Protein AF-A0A267DL63-F1 (afdb_monomer_lite)

Radius of gyration: 73.85 Å; chains: 1; bounding box: 182×76×244 Å

Sequence (715 aa):
KMRTDLDLSKKRLLDAEKYASRLQAELDEKMEKMKTLEMEVYRVQTQEIERLQKLAEDIQTRLTQTQKRLDEREHRIKRLEQENNDLLDEIHTLRKKNYELEAQCDTVRSQQFAHGGGFSSGSGVGGSHHHSYSQIQRLQDDLAELRSRFKTVSEERDRLQRELRNQEQEASRHSASLMGSSQEAARLQQELTRKDSQLDKLQLELQRLQQSSSQSSQAHELRRKLGEAEVKLQEKEKHLVDWNQHWDQHQIECKAKDQQLQQQLERLMGQQSLGAQQEMRNLQDQLKVQSDQRVRLETDMLSLRNQLQAEISKRDKALHDLSAEINKRDRTIEELTRGDMGGRKPDHLMTHGNDFMSKDRSLADLQAELRDKDARLKDVTRELNQCQREIQRLSDDLRDRERQLYELQTEMERRSRGDNRGADRRLQERNRELEEEMSRSRRLLHEREHRIHLLETECFQSQVEEIERLRKELGALASGSGGGYRKEDANTLNEMHGLRSEILGLKRDIQQREDTIMRLQRECNERHSGGGGGGLGRSASTSDYERLREEHSRCGQTIAELRRELEKRERDLRSLEQQLDRQMLELLESKEEALMSSVCEKDANIALLEITVQSRGANPQVQNQIRRFSDEKMKLQAQLQQLANSKMKLKEQQQKRLSQGGGGGGGGMLVNSGGGVYGMVGQQQQQQQQQQSQQQPQQQLGKPTYMGPGLGSLR

Organism: NCBI:txid282301

InterPro domains:
  IPR019323 ELKS/Rab6-interacting/CAST family member 1 [PF10174] (544-650)

Structure (mmCIF, N/CA/C/O backbone):
data_AF-A0A267DL63-F1
#
_entry.id   AF-A0A267DL63-F1
#
loop_
_atom_site.group_PDB
_atom_site.id
_atom_site.type_symbol
_atom_site.label_atom_id
_atom_site.label_alt_id
_atom_site.label_comp_id
_atom_site.label_asym_id
_atom_site.label_entity_id
_atom_site.label_seq_id
_atom_site.pdbx_PDB_ins_code
_atom_site.Cartn_x
_atom_site.Cartn_y
_atom_site.Cartn_z
_atom_site.occupancy
_atom_site.B_iso_or_equiv
_atom_site.auth_seq_id
_atom_site.auth_comp_id
_atom_site.auth_asym_id
_atom_site.auth_atom_id
_atom_site.pdbx_PDB_model_num
ATOM 1 N N . LYS A 1 1 ? 64.966 9.814 -29.422 1.00 82.88 1 LYS A N 1
ATOM 2 C CA . LYS A 1 1 ? 63.914 10.852 -29.335 1.00 82.88 1 LYS A CA 1
ATOM 3 C C . LYS A 1 1 ? 62.576 10.349 -29.880 1.00 82.88 1 LYS A C 1
ATOM 5 O O . LYS A 1 1 ? 61.737 10.006 -29.073 1.00 82.88 1 LYS A O 1
ATOM 10 N N . MET A 1 2 ? 62.406 10.106 -31.187 1.00 89.88 2 MET A N 1
ATOM 11 C CA . MET A 1 2 ? 61.126 9.554 -31.689 1.00 89.88 2 MET A CA 1
ATOM 12 C C . MET A 1 2 ? 60.706 8.230 -31.024 1.00 89.88 2 MET A C 1
ATOM 14 O O . MET A 1 2 ? 59.551 8.065 -30.659 1.00 89.88 2 MET A O 1
ATOM 18 N N . ARG A 1 3 ? 61.650 7.307 -30.790 1.00 89.38 3 ARG A N 1
ATOM 19 C CA . ARG A 1 3 ? 61.369 6.037 -30.096 1.00 89.38 3 ARG A CA 1
ATOM 20 C C . ARG A 1 3 ? 60.924 6.235 -28.640 1.00 89.38 3 ARG A C 1
ATOM 22 O O . ARG A 1 3 ? 59.960 5.621 -28.213 1.00 89.38 3 ARG A O 1
ATOM 29 N N . THR A 1 4 ? 61.583 7.135 -27.911 1.00 92.62 4 THR A N 1
ATOM 30 C CA . THR A 1 4 ? 61.232 7.460 -26.519 1.00 92.62 4 THR A CA 1
ATOM 31 C C . THR A 1 4 ? 59.881 8.169 -26.424 1.00 92.62 4 THR A C 1
ATOM 33 O O . THR A 1 4 ? 59.107 7.879 -25.517 1.00 92.62 4 THR A O 1
ATOM 36 N N . ASP A 1 5 ? 59.566 9.043 -27.382 1.00 91.62 5 ASP A N 1
ATOM 37 C CA . ASP A 1 5 ? 58.279 9.746 -27.445 1.00 91.62 5 ASP A CA 1
ATOM 38 C C . ASP A 1 5 ? 57.136 8.776 -27.794 1.00 91.62 5 ASP A C 1
ATOM 40 O O . ASP A 1 5 ? 56.055 8.845 -27.206 1.00 91.62 5 ASP A O 1
ATOM 44 N N . LEU A 1 6 ? 57.396 7.812 -28.687 1.00 92.38 6 LEU A N 1
ATOM 45 C CA . LEU A 1 6 ? 56.468 6.730 -29.014 1.00 92.38 6 LEU A CA 1
ATOM 46 C C . LEU A 1 6 ? 56.189 5.834 -27.799 1.00 92.38 6 LEU A C 1
ATOM 48 O O . LEU A 1 6 ? 55.033 5.509 -27.535 1.00 92.38 6 LEU A O 1
ATOM 52 N N . ASP A 1 7 ? 57.218 5.456 -27.039 1.00 93.56 7 ASP A N 1
ATOM 53 C CA . ASP A 1 7 ? 57.057 4.617 -25.845 1.00 93.56 7 ASP A CA 1
ATOM 54 C C . ASP A 1 7 ? 56.289 5.352 -24.727 1.00 93.56 7 ASP A C 1
ATOM 56 O O . ASP A 1 7 ? 55.421 4.767 -24.076 1.00 93.56 7 ASP A O 1
ATOM 60 N N . LEU A 1 8 ? 56.523 6.659 -24.555 1.00 94.19 8 LEU A N 1
ATOM 61 C CA . LEU A 1 8 ? 55.736 7.520 -23.661 1.00 94.19 8 LEU A CA 1
ATOM 62 C C . LEU A 1 8 ? 54.269 7.625 -24.097 1.00 94.19 8 LEU A C 1
ATOM 64 O O . LEU A 1 8 ? 53.374 7.559 -23.253 1.00 94.19 8 LEU A O 1
ATOM 68 N N . SER A 1 9 ? 54.014 7.770 -25.400 1.00 93.50 9 SER A N 1
ATOM 69 C CA . SER A 1 9 ? 52.659 7.811 -25.955 1.00 93.50 9 SER A CA 1
ATOM 70 C C . SER A 1 9 ? 51.921 6.486 -25.730 1.00 93.50 9 SER A C 1
ATOM 72 O O . SER A 1 9 ? 50.808 6.493 -25.208 1.00 93.50 9 SER A O 1
ATOM 74 N N . LYS A 1 10 ? 52.577 5.345 -25.987 1.00 94.50 10 LYS A N 1
ATOM 75 C CA . LYS A 1 10 ? 52.032 4.005 -25.704 1.00 94.50 10 LYS A CA 1
ATOM 76 C C . LYS A 1 10 ? 51.689 3.815 -24.231 1.00 94.50 10 LYS A C 1
ATOM 78 O O . LYS A 1 10 ? 50.629 3.285 -23.919 1.00 94.50 10 LYS A O 1
ATOM 83 N N . LYS A 1 11 ? 52.561 4.265 -23.321 1.00 96.12 11 LYS A N 1
ATOM 84 C CA . LYS A 1 11 ? 52.308 4.173 -21.877 1.00 96.12 11 LYS A CA 1
ATOM 85 C C . LYS A 1 11 ? 51.085 4.994 -21.462 1.00 96.12 11 LYS A C 1
ATOM 87 O O . LYS A 1 11 ? 50.233 4.483 -20.747 1.00 96.12 11 LYS A O 1
ATOM 92 N N . ARG A 1 12 ? 50.963 6.232 -21.957 1.00 94.81 12 ARG A N 1
ATOM 93 C CA . ARG A 1 12 ? 49.789 7.086 -21.699 1.00 94.81 12 ARG A CA 1
ATOM 94 C C . ARG A 1 12 ? 48.499 6.471 -22.235 1.00 94.81 12 ARG A C 1
ATOM 96 O O . ARG A 1 12 ? 47.474 6.565 -21.573 1.00 94.81 12 ARG A O 1
ATOM 103 N N . LEU A 1 13 ? 48.562 5.841 -23.406 1.00 94.31 13 LEU A N 1
ATOM 104 C CA . LEU A 1 13 ? 47.412 5.189 -24.025 1.00 94.31 13 LEU A CA 1
ATOM 105 C C . LEU A 1 13 ? 46.967 3.962 -23.211 1.00 94.31 13 LEU A C 1
ATOM 107 O O . LEU A 1 13 ? 45.794 3.853 -22.883 1.00 94.31 13 LEU A O 1
ATOM 111 N N . LEU A 1 14 ? 47.912 3.132 -22.759 1.00 95.81 14 LEU A N 1
ATOM 112 C CA . LEU A 1 14 ? 47.652 2.016 -21.837 1.00 95.81 14 LEU A CA 1
ATOM 113 C C . LEU A 1 14 ? 47.045 2.465 -20.500 1.00 95.81 14 LEU A C 1
ATOM 115 O O . LEU A 1 14 ? 46.151 1.809 -19.967 1.00 95.81 14 LEU A O 1
ATOM 119 N N . ASP A 1 15 ? 47.535 3.565 -19.928 1.00 95.06 15 ASP A N 1
ATOM 120 C CA . ASP A 1 15 ? 46.992 4.100 -18.677 1.00 95.06 15 ASP A CA 1
ATOM 121 C C . ASP A 1 15 ? 45.572 4.665 -18.881 1.00 95.06 15 ASP A C 1
ATOM 123 O O . ASP A 1 15 ? 44.704 4.462 -18.028 1.00 95.06 15 ASP A O 1
ATOM 127 N N . ALA A 1 16 ? 45.301 5.287 -20.034 1.00 93.06 16 ALA A N 1
ATOM 128 C CA . ALA A 1 16 ? 43.964 5.741 -20.415 1.00 93.06 16 ALA A CA 1
ATOM 129 C C . ALA A 1 16 ? 42.990 4.569 -20.647 1.00 93.06 16 ALA A C 1
ATOM 131 O O . ALA A 1 16 ? 41.863 4.618 -20.162 1.00 93.06 16 ALA A O 1
ATOM 132 N N . GLU A 1 17 ? 43.423 3.489 -21.305 1.00 94.69 17 GLU A N 1
ATOM 133 C CA . GLU A 1 17 ? 42.623 2.268 -21.497 1.00 94.69 17 GLU A CA 1
ATOM 134 C C . GLU A 1 17 ? 42.263 1.602 -20.163 1.00 94.69 17 GLU A C 1
ATOM 136 O O . GLU A 1 17 ? 41.118 1.194 -19.948 1.00 94.69 17 GLU A O 1
ATOM 141 N N . LYS A 1 18 ? 43.214 1.538 -19.222 1.00 95.62 18 LYS A N 1
ATOM 142 C CA . LYS A 1 18 ? 42.958 1.034 -17.864 1.00 95.62 18 LYS A CA 1
ATOM 143 C C . LYS A 1 18 ? 41.962 1.906 -17.111 1.00 95.62 18 LYS A C 1
ATOM 145 O O . LYS A 1 18 ? 41.106 1.376 -16.407 1.00 95.62 18 LYS A O 1
ATOM 150 N N . TYR A 1 19 ? 42.078 3.226 -17.234 1.00 95.81 19 TYR A N 1
ATOM 151 C CA . TYR A 1 19 ? 41.144 4.158 -16.610 1.00 95.81 19 TYR A CA 1
ATOM 152 C C . TYR A 1 19 ? 39.733 4.024 -17.200 1.00 95.81 19 TYR A C 1
ATOM 154 O O . TYR A 1 19 ? 38.773 3.904 -16.444 1.00 95.81 19 TYR A O 1
ATOM 162 N N . ALA A 1 20 ? 39.614 3.932 -18.528 1.00 91.56 20 ALA A N 1
ATOM 163 C CA . ALA A 1 20 ? 38.342 3.699 -19.209 1.00 91.56 20 ALA A CA 1
ATOM 164 C C . ALA A 1 20 ? 37.702 2.364 -18.792 1.00 91.56 20 ALA A C 1
ATOM 166 O O . ALA A 1 20 ? 36.513 2.317 -18.499 1.00 91.56 20 ALA A O 1
ATOM 167 N N . SER A 1 21 ? 38.502 1.300 -18.673 1.00 94.88 21 SER A N 1
ATOM 168 C CA . SER A 1 21 ? 38.023 -0.015 -18.222 1.00 94.88 21 SER A CA 1
ATOM 169 C C . SER A 1 21 ? 37.497 0.016 -16.781 1.00 94.88 21 SER A C 1
ATOM 171 O O . SER A 1 21 ? 36.505 -0.638 -16.472 1.00 94.88 21 SER A O 1
ATOM 173 N N . ARG A 1 22 ? 38.133 0.793 -15.890 1.00 95.50 22 ARG A N 1
ATOM 174 C CA . ARG A 1 22 ? 37.653 0.982 -14.508 1.00 95.50 22 ARG A CA 1
ATOM 175 C C . ARG A 1 22 ? 36.344 1.760 -14.460 1.00 95.50 22 ARG A C 1
ATOM 177 O O . ARG A 1 22 ? 35.426 1.326 -13.780 1.00 95.50 22 ARG A O 1
ATOM 184 N N . LEU A 1 23 ? 36.251 2.861 -15.206 1.00 94.06 23 LEU A N 1
ATOM 185 C CA . LEU A 1 23 ? 35.014 3.638 -15.323 1.00 94.06 23 LEU A CA 1
ATOM 186 C C . LEU A 1 23 ? 33.864 2.792 -15.872 1.00 94.06 23 LEU A C 1
ATOM 188 O O . LEU A 1 23 ? 32.751 2.889 -15.367 1.00 94.06 23 LEU A O 1
ATOM 192 N N . GLN A 1 24 ? 34.136 1.938 -16.862 1.00 92.69 24 GLN A N 1
ATOM 193 C CA . GLN A 1 24 ? 33.135 1.022 -17.401 1.00 92.69 24 GLN A CA 1
ATOM 194 C C . GLN A 1 24 ? 32.650 0.030 -16.334 1.00 92.69 24 GLN A C 1
ATOM 196 O O . GLN A 1 24 ? 31.448 -0.125 -16.157 1.00 92.69 24 GLN A O 1
ATOM 201 N N . ALA A 1 25 ? 33.563 -0.573 -15.566 1.00 94.19 25 ALA A N 1
ATOM 202 C CA . ALA A 1 25 ? 33.197 -1.486 -14.483 1.00 94.19 25 ALA A CA 1
ATOM 203 C C . ALA A 1 25 ? 32.390 -0.792 -13.367 1.00 94.19 25 ALA A C 1
ATOM 205 O O . ALA A 1 25 ? 31.419 -1.355 -12.866 1.00 94.19 25 ALA A O 1
ATOM 206 N N . GLU A 1 26 ? 32.760 0.438 -12.994 1.00 95.50 26 GLU A N 1
ATOM 207 C CA . GLU A 1 26 ? 32.002 1.239 -12.024 1.00 95.50 26 GLU A CA 1
ATOM 208 C C . GLU A 1 26 ? 30.603 1.589 -12.547 1.00 95.50 26 GLU A C 1
ATOM 210 O O . GLU A 1 26 ? 29.630 1.530 -11.793 1.00 95.50 26 GLU A O 1
ATOM 215 N N . LEU A 1 27 ? 30.481 1.925 -13.835 1.00 93.19 27 LEU A N 1
ATOM 216 C CA . LEU A 1 27 ? 29.195 2.189 -14.473 1.00 93.19 27 LEU A CA 1
ATOM 217 C C . LEU A 1 27 ? 28.310 0.939 -14.464 1.00 93.19 27 LEU A C 1
ATOM 219 O O . LEU A 1 27 ? 27.147 1.030 -14.073 1.00 93.19 27 LEU A O 1
ATOM 223 N N . ASP A 1 28 ? 28.860 -0.221 -14.820 1.00 93.88 28 ASP A N 1
ATOM 224 C CA . ASP A 1 28 ? 28.138 -1.494 -14.818 1.00 93.88 28 ASP A CA 1
ATOM 225 C C . ASP A 1 28 ? 27.659 -1.862 -13.400 1.00 93.88 28 ASP A C 1
ATOM 227 O O . ASP A 1 28 ? 26.494 -2.219 -13.208 1.00 93.88 28 ASP A O 1
ATOM 231 N N . GLU A 1 29 ? 28.501 -1.674 -12.375 1.00 95.50 29 GLU A N 1
ATOM 232 C CA . GLU A 1 29 ? 28.120 -1.889 -10.972 1.00 95.50 29 GLU A CA 1
ATOM 233 C C . GLU A 1 29 ? 26.994 -0.938 -10.529 1.00 95.50 29 GLU A C 1
ATOM 235 O O . GLU A 1 29 ? 26.064 -1.336 -9.819 1.00 95.50 29 GLU A O 1
ATOM 240 N N . LYS A 1 30 ? 27.051 0.334 -10.942 1.00 93.44 30 LYS A N 1
ATOM 241 C CA . LYS A 1 30 ? 26.005 1.321 -10.636 1.00 93.44 30 LYS A CA 1
ATOM 242 C C . LYS A 1 30 ? 24.698 1.006 -11.355 1.00 93.44 30 LYS A C 1
ATOM 244 O O . LYS A 1 30 ? 23.645 1.137 -10.733 1.00 93.44 30 LYS A O 1
ATOM 249 N N . MET A 1 31 ? 24.753 0.561 -12.610 1.00 93.69 31 MET A N 1
ATOM 250 C CA . MET A 1 31 ? 23.571 0.119 -13.352 1.00 93.69 31 MET A CA 1
ATOM 251 C C . MET A 1 31 ? 22.905 -1.082 -12.679 1.00 93.69 31 MET A C 1
ATOM 253 O O . MET A 1 31 ? 21.684 -1.102 -12.545 1.00 93.69 31 MET A O 1
ATOM 257 N N . GLU A 1 32 ? 23.683 -2.046 -12.191 1.00 94.69 32 GLU A N 1
ATOM 258 C CA . GLU A 1 32 ? 23.123 -3.229 -11.535 1.00 94.69 32 GLU A CA 1
ATOM 259 C C . GLU A 1 32 ? 22.513 -2.904 -10.162 1.00 94.69 32 GLU A C 1
ATOM 261 O O . GLU A 1 32 ? 21.421 -3.371 -9.820 1.00 94.69 32 GLU A O 1
ATOM 266 N N . LYS A 1 33 ? 23.153 -2.009 -9.396 1.00 94.69 33 LYS A N 1
ATOM 267 C CA . LYS A 1 33 ? 22.575 -1.468 -8.154 1.00 94.69 33 LYS A CA 1
ATOM 268 C C . LYS A 1 33 ? 21.272 -0.717 -8.410 1.00 94.69 33 LYS A C 1
ATOM 270 O O . LYS A 1 33 ? 20.324 -0.886 -7.649 1.00 94.69 33 LYS A O 1
ATOM 275 N N . MET A 1 34 ? 21.218 0.088 -9.468 1.00 92.81 34 MET A N 1
ATOM 276 C CA . MET A 1 34 ? 20.015 0.824 -9.853 1.00 92.81 34 MET A CA 1
ATOM 277 C C . MET A 1 34 ? 18.872 -0.129 -10.209 1.00 92.81 34 MET A C 1
ATOM 279 O O . MET A 1 34 ? 17.806 -0.005 -9.618 1.00 92.81 34 MET A O 1
ATOM 283 N N . LYS A 1 35 ? 19.113 -1.151 -11.041 1.00 93.94 35 LYS A N 1
ATOM 284 C CA . LYS A 1 35 ? 18.109 -2.189 -11.346 1.00 93.94 35 LYS A CA 1
ATOM 285 C C . LYS A 1 35 ? 17.608 -2.909 -10.095 1.00 93.94 35 LYS A C 1
ATOM 287 O O . LYS A 1 35 ? 16.413 -3.147 -9.950 1.00 93.94 35 LYS A O 1
ATOM 292 N N . THR A 1 36 ? 18.511 -3.240 -9.173 1.00 91.94 36 THR A N 1
ATOM 293 C CA . THR A 1 36 ? 18.142 -3.910 -7.916 1.00 91.94 36 THR A CA 1
ATOM 294 C C . THR A 1 36 ? 17.237 -3.020 -7.060 1.00 91.94 36 THR A C 1
ATOM 296 O O . THR A 1 36 ? 16.233 -3.487 -6.525 1.00 91.94 36 THR A O 1
ATOM 299 N N . LEU A 1 37 ? 17.568 -1.730 -6.951 1.00 91.38 37 LEU A N 1
ATOM 300 C CA . LEU A 1 37 ? 16.749 -0.758 -6.227 1.00 91.38 37 LEU A CA 1
ATOM 301 C C . LEU A 1 37 ? 15.396 -0.529 -6.908 1.00 91.38 37 LEU A C 1
ATOM 303 O O . LEU A 1 37 ? 14.387 -0.467 -6.214 1.00 91.38 37 LEU A O 1
ATOM 307 N N . GLU A 1 38 ? 15.352 -0.454 -8.239 1.00 90.19 38 GLU A N 1
ATOM 308 C CA . GLU A 1 38 ? 14.101 -0.366 -8.999 1.00 90.19 38 GLU A CA 1
ATOM 309 C C . GLU A 1 38 ? 13.197 -1.567 -8.704 1.00 90.19 38 GLU A C 1
ATOM 311 O O . GLU A 1 38 ? 12.035 -1.382 -8.346 1.00 90.19 38 GLU A O 1
ATOM 316 N N . MET A 1 39 ? 13.731 -2.793 -8.765 1.00 91.75 39 MET A N 1
ATOM 317 C CA . MET A 1 39 ? 12.975 -4.006 -8.438 1.00 91.75 39 MET A CA 1
ATOM 318 C C . MET A 1 39 ? 12.433 -3.995 -7.004 1.00 91.75 39 MET A C 1
ATOM 320 O O . MET A 1 39 ? 11.282 -4.374 -6.783 1.00 91.75 39 MET A O 1
ATOM 324 N N . GLU A 1 40 ? 13.227 -3.545 -6.031 1.00 92.75 40 GLU A N 1
ATOM 325 C CA . GLU A 1 40 ? 12.790 -3.470 -4.634 1.00 92.75 40 GLU A CA 1
ATOM 326 C C . GLU A 1 40 ? 11.707 -2.402 -4.427 1.00 92.75 40 GLU A C 1
ATOM 328 O O . GLU A 1 40 ? 10.724 -2.651 -3.727 1.00 92.75 40 GLU A O 1
ATOM 333 N N . VAL A 1 41 ? 11.821 -1.247 -5.090 1.00 89.25 41 VAL A N 1
ATOM 334 C CA . VAL A 1 41 ? 10.779 -0.209 -5.074 1.00 89.25 41 VAL A CA 1
ATOM 335 C C . VAL A 1 41 ? 9.478 -0.747 -5.666 1.00 89.25 41 VAL A C 1
ATOM 337 O O . VAL A 1 41 ? 8.434 -0.605 -5.031 1.00 89.25 41 VAL A O 1
ATOM 340 N N . TYR A 1 42 ? 9.525 -1.426 -6.817 1.00 91.38 42 TYR A N 1
ATOM 341 C CA . TYR A 1 42 ? 8.338 -2.058 -7.403 1.00 91.38 42 TYR A CA 1
ATOM 342 C C . TYR A 1 42 ? 7.717 -3.098 -6.466 1.00 91.38 42 TYR A C 1
ATOM 344 O O . TYR A 1 42 ? 6.494 -3.143 -6.312 1.00 91.38 42 TYR A O 1
ATOM 352 N N . ARG A 1 43 ? 8.542 -3.911 -5.796 1.00 92.88 43 ARG A N 1
ATOM 353 C CA . ARG A 1 43 ? 8.078 -4.920 -4.837 1.00 92.88 43 ARG A CA 1
ATOM 354 C C . ARG A 1 43 ? 7.351 -4.279 -3.653 1.00 92.88 43 ARG A C 1
ATOM 356 O O . ARG A 1 43 ? 6.247 -4.702 -3.321 1.00 92.88 43 ARG A O 1
ATOM 363 N N . VAL A 1 44 ? 7.942 -3.253 -3.041 1.00 89.94 44 VAL A N 1
ATOM 364 C CA . VAL A 1 44 ? 7.350 -2.540 -1.896 1.00 89.94 44 VAL A CA 1
ATOM 365 C C . VAL A 1 44 ? 6.079 -1.796 -2.305 1.00 89.94 44 VAL A C 1
ATOM 367 O O . VAL A 1 44 ? 5.079 -1.866 -1.593 1.00 89.94 44 VAL A O 1
ATOM 370 N N . GLN A 1 45 ? 6.076 -1.136 -3.466 1.00 88.44 45 GLN A N 1
ATOM 371 C CA . GLN A 1 45 ? 4.884 -0.467 -3.994 1.00 88.44 45 GLN A CA 1
ATOM 372 C C . GLN A 1 45 ? 3.740 -1.452 -4.236 1.00 88.44 45 GLN A C 1
ATOM 374 O O . GLN A 1 45 ? 2.609 -1.170 -3.853 1.00 88.44 45 GLN A O 1
ATOM 379 N N . THR A 1 46 ? 4.029 -2.623 -4.809 1.00 91.94 46 THR A N 1
ATOM 380 C CA . THR A 1 46 ? 3.018 -3.666 -5.044 1.00 91.94 46 THR A CA 1
ATOM 381 C C . THR A 1 46 ? 2.407 -4.144 -3.726 1.00 91.94 46 THR A C 1
ATOM 383 O O . THR A 1 46 ? 1.187 -4.196 -3.599 1.00 91.94 46 THR A O 1
ATOM 386 N N . GLN A 1 47 ? 3.239 -4.399 -2.710 1.00 92.19 47 GLN A N 1
ATOM 387 C CA . GLN A 1 47 ? 2.770 -4.812 -1.383 1.00 92.19 47 GLN A CA 1
ATOM 388 C C . GLN A 1 47 ? 1.911 -3.742 -0.695 1.00 92.19 47 GLN A C 1
ATOM 390 O O . GLN A 1 47 ? 0.901 -4.072 -0.072 1.00 92.19 47 GLN A O 1
ATOM 395 N N . GLU A 1 48 ? 2.275 -2.462 -0.809 1.00 90.38 48 GLU A N 1
ATOM 396 C CA . GLU A 1 48 ? 1.472 -1.382 -0.225 1.00 90.38 48 GLU A CA 1
ATOM 397 C C . GLU A 1 48 ? 0.149 -1.185 -0.976 1.00 90.38 48 GLU A C 1
ATOM 399 O O . GLU A 1 48 ? -0.880 -0.962 -0.340 1.00 90.38 48 GLU A O 1
ATOM 404 N N . ILE A 1 49 ? 0.133 -1.340 -2.305 1.00 89.31 49 ILE A N 1
ATOM 405 C CA . ILE A 1 49 ? -1.105 -1.318 -3.097 1.00 89.31 49 ILE A CA 1
ATOM 406 C C . ILE A 1 49 ? -2.045 -2.445 -2.655 1.00 89.31 49 ILE A C 1
ATOM 408 O O . ILE A 1 49 ? -3.213 -2.174 -2.382 1.00 89.31 49 ILE A O 1
ATOM 412 N N . GLU A 1 50 ? -1.553 -3.678 -2.515 1.00 90.81 50 GLU A N 1
ATOM 413 C CA . GLU A 1 50 ? -2.355 -4.816 -2.037 1.00 90.81 50 GLU A CA 1
ATOM 414 C C . GLU A 1 50 ? -2.906 -4.573 -0.622 1.00 90.81 50 GLU A C 1
ATOM 416 O O . GLU A 1 50 ? -4.081 -4.831 -0.341 1.00 90.81 50 GLU A O 1
ATOM 421 N N . ARG A 1 51 ? -2.086 -4.012 0.277 1.00 96.06 51 ARG A N 1
ATOM 422 C CA . ARG A 1 51 ? -2.512 -3.660 1.639 1.00 96.06 51 ARG A CA 1
ATOM 423 C C . ARG A 1 51 ? -3.617 -2.601 1.632 1.00 96.06 51 ARG A C 1
ATOM 425 O O . ARG A 1 51 ? -4.588 -2.725 2.381 1.00 96.06 51 ARG A O 1
ATOM 432 N N . LEU A 1 52 ? -3.474 -1.563 0.806 1.00 86.50 52 LEU A N 1
ATOM 433 C CA . LEU A 1 52 ? -4.463 -0.492 0.666 1.00 86.50 52 LEU A CA 1
ATOM 434 C C . LEU A 1 52 ? -5.762 -0.993 0.023 1.00 86.50 52 LEU A C 1
ATOM 436 O O . LEU A 1 52 ? -6.836 -0.593 0.467 1.00 86.50 52 LEU A O 1
ATOM 440 N N . GLN A 1 53 ? -5.683 -1.895 -0.957 1.00 90.12 53 GLN A N 1
ATOM 441 C CA . GLN A 1 53 ? -6.853 -2.542 -1.560 1.00 90.12 53 GLN A CA 1
ATOM 442 C C . GLN A 1 53 ? -7.632 -3.352 -0.524 1.00 90.12 53 GLN A C 1
ATOM 444 O O . GLN A 1 53 ? -8.834 -3.144 -0.366 1.00 90.12 53 GLN A O 1
ATOM 449 N N . LYS A 1 54 ? -6.943 -4.184 0.265 1.00 92.12 54 LYS A N 1
ATOM 450 C CA . LYS A 1 54 ? -7.580 -4.962 1.334 1.00 92.12 54 LYS A CA 1
ATOM 451 C C . LYS A 1 54 ? -8.242 -4.068 2.387 1.00 92.12 54 LYS A C 1
ATOM 453 O O . LYS A 1 54 ? -9.370 -4.316 2.800 1.00 92.12 54 LYS A O 1
ATOM 458 N N . LEU A 1 55 ? -7.575 -2.981 2.784 1.00 93.56 55 LEU A N 1
ATOM 459 C CA . LEU A 1 55 ? -8.151 -2.004 3.711 1.00 93.56 55 LEU A CA 1
ATOM 460 C C . LEU A 1 55 ? -9.396 -1.316 3.123 1.00 93.56 55 LEU A C 1
ATOM 462 O O . LEU A 1 55 ? -10.366 -1.082 3.845 1.00 93.56 55 LEU A O 1
ATOM 466 N N . ALA A 1 56 ? -9.385 -0.993 1.828 1.00 82.75 56 ALA A N 1
ATOM 467 C CA . ALA A 1 56 ? -10.534 -0.405 1.148 1.00 82.75 56 ALA A CA 1
ATOM 468 C C . ALA A 1 56 ? -11.722 -1.380 1.088 1.00 82.75 56 ALA A C 1
ATOM 470 O O . ALA A 1 56 ? -12.852 -0.971 1.355 1.00 82.75 56 ALA A O 1
ATOM 471 N N . GLU A 1 57 ? -11.478 -2.664 0.816 1.00 94.06 57 GLU A N 1
ATOM 472 C CA . GLU A 1 57 ? -12.499 -3.722 0.840 1.00 94.06 57 GLU A CA 1
ATOM 473 C C . GLU A 1 57 ? -13.115 -3.902 2.237 1.00 94.06 57 GLU A C 1
ATOM 475 O O . GLU A 1 57 ? -14.342 -3.977 2.377 1.00 94.06 57 GLU A O 1
ATOM 480 N N . ASP A 1 58 ? -12.290 -3.888 3.288 1.00 92.81 58 ASP A N 1
ATOM 481 C CA . ASP A 1 58 ? -12.751 -3.963 4.678 1.00 92.81 58 ASP A CA 1
ATOM 482 C C . ASP A 1 58 ? -13.627 -2.752 5.045 1.00 92.81 58 ASP A C 1
ATOM 484 O O . ASP A 1 58 ? -14.700 -2.897 5.645 1.00 92.81 58 ASP A O 1
ATOM 488 N N . ILE A 1 59 ? -13.207 -1.541 4.656 1.00 89.56 59 ILE A N 1
ATOM 489 C CA . ILE A 1 59 ? -13.984 -0.311 4.865 1.00 89.56 59 ILE A CA 1
ATOM 490 C C . ILE A 1 59 ? -15.307 -0.372 4.095 1.00 89.56 59 ILE A C 1
ATOM 492 O O . ILE A 1 59 ? -16.353 -0.063 4.670 1.00 89.56 59 ILE A O 1
ATOM 496 N N . GLN A 1 60 ? -15.293 -0.817 2.838 1.00 88.88 60 GLN A N 1
ATOM 497 C CA . GLN A 1 60 ? -16.491 -0.947 2.008 1.00 88.88 60 GLN A CA 1
ATOM 498 C C . GLN A 1 60 ? -17.486 -1.954 2.603 1.00 88.88 60 GLN A C 1
ATOM 500 O O . GLN A 1 60 ? -18.697 -1.708 2.640 1.00 88.88 60 GLN A O 1
ATOM 505 N N . THR A 1 61 ? -16.981 -3.065 3.138 1.00 93.31 61 THR A N 1
ATOM 506 C CA . THR A 1 61 ? -17.796 -4.081 3.813 1.00 93.31 61 THR A CA 1
ATOM 507 C C . THR A 1 61 ? -18.443 -3.511 5.074 1.00 93.31 61 THR A C 1
ATOM 509 O O . THR A 1 61 ? -19.653 -3.661 5.276 1.00 93.31 61 THR A O 1
ATOM 512 N N . ARG A 1 62 ? -17.679 -2.784 5.903 1.00 93.06 62 ARG A N 1
ATOM 513 C CA . ARG A 1 62 ? -18.213 -2.106 7.097 1.00 93.06 62 ARG A CA 1
ATOM 514 C C . ARG A 1 62 ? -19.253 -1.050 6.739 1.00 93.06 62 ARG A C 1
ATOM 516 O O . ARG A 1 62 ? -20.297 -1.011 7.386 1.00 93.06 62 ARG A O 1
ATOM 523 N N . LEU A 1 63 ? -19.002 -0.245 5.706 1.00 87.62 63 LEU A N 1
ATOM 524 C CA . LEU A 1 63 ? -19.937 0.770 5.224 1.00 87.62 63 LEU A CA 1
ATOM 525 C C . LEU A 1 63 ? -21.271 0.135 4.816 1.00 87.62 63 LEU A C 1
ATOM 527 O O . LEU A 1 63 ? -22.330 0.561 5.277 1.00 87.62 63 LEU A O 1
ATOM 531 N N . THR A 1 64 ? -21.214 -0.944 4.036 1.00 90.56 64 THR A N 1
ATOM 532 C CA . THR A 1 64 ? -22.400 -1.687 3.584 1.00 90.56 64 THR A CA 1
ATOM 533 C C . THR A 1 64 ? -23.197 -2.246 4.768 1.00 90.56 64 THR A C 1
ATOM 535 O O . THR A 1 64 ? -24.422 -2.126 4.818 1.00 90.56 64 THR A O 1
ATOM 538 N N . GLN A 1 65 ? -22.515 -2.799 5.776 1.00 90.38 65 GLN A N 1
ATOM 539 C CA . GLN A 1 65 ? -23.167 -3.276 7.000 1.00 90.38 65 GLN A CA 1
ATOM 540 C C . GLN A 1 65 ? -23.815 -2.136 7.797 1.00 90.38 65 GLN A C 1
ATOM 542 O O . GLN A 1 65 ? -24.926 -2.295 8.308 1.00 90.38 65 GLN A O 1
ATOM 547 N N . THR A 1 66 ? -23.142 -0.988 7.923 1.00 88.69 66 THR A N 1
ATOM 548 C CA . THR A 1 66 ? -23.710 0.176 8.617 1.00 88.69 66 THR A CA 1
ATOM 549 C C . THR A 1 66 ? -24.906 0.759 7.878 1.00 88.69 66 THR A C 1
ATOM 551 O O . THR A 1 66 ? -25.882 1.107 8.538 1.00 88.69 66 THR A O 1
ATOM 554 N N . GLN A 1 67 ? -24.875 0.783 6.543 1.00 89.12 67 GLN A N 1
ATOM 555 C CA . GLN A 1 67 ? -25.993 1.242 5.724 1.00 89.12 67 GLN A CA 1
ATOM 556 C C . GLN A 1 67 ? -27.214 0.347 5.928 1.00 89.12 67 GLN A C 1
ATOM 558 O O . GLN A 1 67 ? -28.282 0.837 6.270 1.00 89.12 67 GLN A O 1
ATOM 563 N N . LYS A 1 68 ? -27.038 -0.978 5.872 1.00 92.69 68 LYS A N 1
ATOM 564 C CA . LYS A 1 68 ? -28.139 -1.920 6.115 1.00 92.69 68 LYS A CA 1
ATOM 565 C C . LYS A 1 68 ? -28.776 -1.734 7.501 1.00 92.69 68 LYS A C 1
ATOM 567 O O . LYS A 1 68 ? -29.996 -1.753 7.631 1.00 92.69 68 LYS A O 1
ATOM 572 N N . ARG A 1 69 ? -27.966 -1.507 8.544 1.00 89.56 69 ARG A N 1
ATOM 573 C CA . ARG A 1 69 ? -28.471 -1.219 9.902 1.00 89.56 69 ARG A CA 1
ATOM 574 C C . ARG A 1 69 ? -29.213 0.114 9.985 1.00 89.56 69 ARG A C 1
ATOM 576 O O . ARG A 1 69 ? -30.133 0.237 10.793 1.00 89.56 69 ARG A O 1
ATOM 583 N N . LEU A 1 70 ? -28.788 1.115 9.216 1.00 89.25 70 LEU A N 1
ATOM 584 C CA . LEU A 1 70 ? -29.481 2.396 9.117 1.00 89.25 70 LEU A CA 1
ATOM 585 C C . LEU A 1 70 ? -30.852 2.190 8.465 1.00 89.25 70 LEU A C 1
ATOM 587 O O . LEU A 1 70 ? -31.859 2.555 9.066 1.00 89.25 70 LEU A O 1
ATOM 591 N N . ASP A 1 71 ? -30.895 1.491 7.331 1.00 92.56 71 ASP A N 1
ATOM 592 C CA . ASP A 1 71 ? -32.131 1.197 6.606 1.00 92.56 71 ASP A CA 1
ATOM 593 C C . ASP A 1 71 ? -33.117 0.412 7.493 1.00 92.56 71 ASP A C 1
ATOM 595 O O . ASP A 1 71 ? -34.296 0.753 7.578 1.00 92.56 71 ASP A O 1
ATOM 599 N N . GLU A 1 72 ? -32.651 -0.601 8.233 1.00 93.12 72 GLU A N 1
ATOM 600 C CA . GLU A 1 72 ? -33.474 -1.356 9.193 1.00 93.12 72 GLU A CA 1
ATOM 601 C C . GLU A 1 72 ? -34.057 -0.461 10.303 1.00 93.12 72 GLU A C 1
ATOM 603 O O . GLU A 1 72 ? -35.221 -0.621 10.695 1.00 93.12 72 GLU A O 1
ATOM 608 N N . ARG A 1 73 ? -33.270 0.500 10.810 1.00 91.88 73 ARG A N 1
ATOM 609 C CA . ARG A 1 73 ? -33.726 1.478 11.811 1.00 91.88 73 ARG A CA 1
ATOM 610 C C . ARG A 1 73 ? -34.753 2.438 11.225 1.00 91.88 73 ARG A C 1
ATOM 612 O O . ARG A 1 73 ? -35.766 2.673 11.877 1.00 91.88 73 ARG A O 1
ATOM 619 N N . GLU A 1 74 ? -34.545 2.930 10.010 1.00 91.88 74 GLU A N 1
ATOM 620 C CA . GLU A 1 74 ? -35.503 3.794 9.315 1.00 91.88 74 GLU A CA 1
ATOM 621 C C . GLU A 1 74 ? -36.838 3.081 9.077 1.00 91.88 74 GLU A C 1
ATOM 623 O O . GLU A 1 74 ? -37.899 3.631 9.369 1.00 91.88 74 GLU A O 1
ATOM 628 N N . HIS A 1 75 ? -36.809 1.821 8.635 1.00 94.25 75 HIS A N 1
ATOM 629 C CA . HIS A 1 75 ? -38.024 1.019 8.468 1.00 94.25 75 HIS A CA 1
ATOM 630 C C . HIS A 1 75 ? -38.735 0.759 9.801 1.00 94.25 75 HIS A C 1
ATOM 632 O O . HIS A 1 75 ? -39.964 0.693 9.853 1.00 94.25 75 HIS A O 1
ATOM 638 N N . ARG A 1 76 ? -37.990 0.598 10.900 1.00 95.56 76 ARG A N 1
ATOM 639 C CA . ARG A 1 76 ? -38.580 0.460 12.237 1.00 95.56 76 ARG A CA 1
ATOM 640 C C . ARG A 1 76 ? -39.227 1.760 12.711 1.00 95.56 76 ARG A C 1
ATOM 642 O O . ARG A 1 76 ? -40.322 1.693 13.255 1.00 95.56 76 ARG A O 1
ATOM 649 N N . ILE A 1 77 ? -38.580 2.904 12.495 1.00 91.62 77 ILE A N 1
ATOM 650 C CA . ILE A 1 77 ? -39.134 4.218 12.848 1.00 91.62 77 ILE A CA 1
ATOM 651 C C . ILE A 1 77 ? -40.436 4.455 12.082 1.00 91.62 77 ILE A C 1
ATOM 653 O O . ILE A 1 77 ? -41.449 4.705 12.720 1.00 91.62 77 ILE A O 1
ATOM 657 N N . LYS A 1 78 ? -40.454 4.231 10.761 1.00 95.31 78 LYS A N 1
ATOM 658 C CA . LYS A 1 78 ? -41.675 4.362 9.945 1.00 95.31 78 LYS A CA 1
ATOM 659 C C . LYS A 1 78 ? -42.831 3.490 10.448 1.00 95.31 78 LYS A C 1
ATOM 661 O O . LYS A 1 78 ? -43.977 3.923 10.439 1.00 95.31 78 LYS A O 1
ATOM 666 N N . ARG A 1 79 ? -42.547 2.264 10.910 1.00 94.56 79 ARG A N 1
ATOM 667 C CA . ARG A 1 79 ? -43.570 1.391 11.517 1.00 94.56 79 ARG A CA 1
ATOM 668 C C . ARG A 1 79 ? -44.104 1.946 12.835 1.00 94.56 79 ARG A C 1
ATOM 670 O O . ARG A 1 79 ? -45.311 1.972 13.020 1.00 94.56 79 ARG A O 1
ATOM 677 N N . LEU A 1 80 ? -43.219 2.408 13.718 1.00 93.00 80 LEU A N 1
ATOM 678 C CA . LEU A 1 80 ? -43.623 3.007 14.993 1.00 93.00 80 LEU A CA 1
ATOM 679 C C . LEU A 1 80 ? -44.414 4.305 14.791 1.00 93.00 80 LEU A C 1
ATOM 681 O O . LEU A 1 80 ? -45.355 4.562 15.531 1.00 93.00 80 LEU A O 1
ATOM 685 N N . GLU A 1 81 ? -44.059 5.113 13.792 1.00 95.12 81 GLU A N 1
ATOM 686 C CA . GLU A 1 81 ? -44.818 6.309 13.414 1.00 95.12 81 GLU A CA 1
ATOM 687 C C . GLU A 1 81 ? -46.229 5.948 12.939 1.00 95.12 81 GLU A C 1
ATOM 689 O O . GLU A 1 81 ? -47.188 6.592 13.359 1.00 95.12 81 GLU A O 1
ATOM 694 N N . GLN A 1 82 ? -46.372 4.889 12.133 1.00 96.69 82 GLN A N 1
ATOM 695 C CA . GLN A 1 82 ? -47.683 4.395 11.712 1.00 96.69 82 GLN A CA 1
ATOM 696 C C . GLN A 1 82 ? -48.515 3.898 12.901 1.00 96.69 82 GLN A C 1
ATOM 698 O O . GLN A 1 82 ? -49.648 4.336 13.063 1.00 96.69 82 GLN A O 1
ATOM 703 N N . GLU A 1 83 ? -47.945 3.053 13.765 1.00 96.06 83 GLU A N 1
ATOM 704 C CA . GLU A 1 83 ? -48.630 2.557 14.969 1.00 96.06 83 GLU A CA 1
ATOM 705 C C . GLU A 1 83 ? -49.072 3.709 15.889 1.00 96.06 83 GLU A C 1
ATOM 707 O O . GLU A 1 83 ? -50.161 3.677 16.456 1.00 96.06 83 GLU A O 1
ATOM 712 N N . ASN A 1 84 ? -48.251 4.754 16.024 1.00 94.88 84 ASN A N 1
ATOM 713 C CA . ASN A 1 84 ? -48.593 5.925 16.829 1.00 94.88 84 ASN A CA 1
ATOM 714 C C . ASN A 1 84 ? -49.755 6.726 16.216 1.00 94.88 84 ASN A C 1
ATOM 716 O O . ASN A 1 84 ? -50.627 7.190 16.947 1.00 94.88 84 ASN A O 1
ATOM 720 N N . ASN A 1 85 ? -49.804 6.851 14.886 1.00 97.44 85 ASN A N 1
ATOM 721 C CA . ASN A 1 85 ? -50.942 7.465 14.198 1.00 97.44 85 ASN A CA 1
ATOM 722 C C . ASN A 1 85 ? -52.228 6.651 14.408 1.00 97.44 85 ASN A C 1
ATOM 724 O O . ASN A 1 85 ? -53.255 7.226 14.763 1.00 97.44 85 ASN A O 1
ATOM 728 N N . ASP A 1 86 ? -52.158 5.323 14.289 1.00 96.44 86 ASP A N 1
ATOM 729 C CA . ASP A 1 86 ? -53.311 4.440 14.503 1.00 96.44 86 ASP A CA 1
ATOM 730 C C . ASP A 1 86 ? -53.846 4.554 15.951 1.00 96.44 86 ASP A C 1
ATOM 732 O O . ASP A 1 86 ? -55.055 4.638 16.181 1.00 96.44 86 ASP A O 1
ATOM 736 N N . LEU A 1 87 ? -52.948 4.630 16.943 1.00 96.19 87 LEU A N 1
ATOM 737 C CA . LEU A 1 87 ? -53.313 4.845 18.349 1.00 96.19 87 LEU A CA 1
ATOM 738 C C . LEU A 1 87 ? -53.928 6.230 18.594 1.00 96.19 87 LEU A C 1
ATOM 740 O O . LEU A 1 87 ? -54.855 6.362 19.397 1.00 96.19 87 LEU A O 1
ATOM 744 N N . LEU A 1 88 ? -53.434 7.275 17.924 1.00 97.12 88 LEU A N 1
ATOM 745 C CA . LEU A 1 88 ? -54.029 8.610 18.005 1.00 97.12 88 LEU A CA 1
ATOM 746 C C . LEU A 1 88 ? -55.462 8.612 17.459 1.00 97.12 88 LEU A C 1
ATOM 748 O O . LEU A 1 88 ? -56.351 9.184 18.098 1.00 97.12 88 LEU A O 1
ATOM 752 N N . ASP A 1 89 ? -55.711 7.927 16.344 1.00 97.25 89 ASP A N 1
ATOM 753 C CA . ASP A 1 89 ? -57.052 7.770 15.770 1.00 97.25 89 ASP A CA 1
ATOM 754 C C . ASP A 1 89 ? -57.997 7.003 16.714 1.00 97.25 89 ASP A C 1
ATOM 756 O O . ASP A 1 89 ? -59.165 7.383 16.897 1.00 97.25 89 ASP A O 1
ATOM 760 N N . GLU A 1 90 ? -57.495 5.969 17.394 1.00 97.75 90 GLU A N 1
ATOM 761 C CA . GLU A 1 90 ? -58.247 5.249 18.425 1.00 97.75 90 GLU A CA 1
ATOM 762 C C . GLU A 1 90 ? -58.587 6.159 19.617 1.00 97.75 90 GLU A C 1
ATOM 764 O O . GLU A 1 90 ? -59.746 6.221 20.043 1.00 97.75 90 GLU A O 1
ATOM 769 N N . ILE A 1 91 ? -57.619 6.939 20.114 1.00 96.31 91 ILE A N 1
ATOM 770 C CA . ILE A 1 91 ? -57.834 7.917 21.191 1.00 96.31 91 ILE A CA 1
ATOM 771 C C . ILE A 1 91 ? -58.889 8.951 20.783 1.00 96.31 91 ILE A C 1
ATOM 773 O O . ILE A 1 91 ? -59.775 9.274 21.582 1.00 96.31 91 ILE A O 1
ATOM 777 N N . HIS A 1 92 ? -58.837 9.464 19.552 1.00 97.06 92 HIS A N 1
ATOM 778 C CA . HIS A 1 92 ? -59.847 10.388 19.036 1.00 97.06 92 HIS A CA 1
ATOM 779 C C . HIS A 1 92 ? -61.241 9.750 19.005 1.00 97.06 92 HIS A C 1
ATOM 781 O O . HIS A 1 92 ? -62.218 10.372 19.436 1.00 97.06 92 HIS A O 1
ATOM 787 N N . THR A 1 93 ? -61.331 8.490 18.581 1.00 96.88 93 THR A N 1
ATOM 788 C CA . THR A 1 93 ? -62.585 7.726 18.560 1.00 96.88 93 THR A CA 1
ATOM 789 C C . THR A 1 93 ? -63.146 7.508 19.969 1.00 96.88 93 THR A C 1
ATOM 791 O O . THR A 1 93 ? -64.344 7.695 20.197 1.00 96.88 93 THR A O 1
ATOM 794 N N . LEU A 1 94 ? -62.298 7.157 20.939 1.00 95.81 94 LEU A N 1
ATOM 795 C CA . LEU A 1 94 ? -62.695 6.972 22.338 1.00 95.81 94 LEU A CA 1
ATOM 796 C C . LEU A 1 94 ? -63.151 8.281 22.985 1.00 95.81 94 LEU A C 1
ATOM 798 O O . LEU A 1 94 ? -64.176 8.297 23.663 1.00 95.81 94 LEU A O 1
ATOM 802 N N . ARG A 1 95 ? -62.445 9.391 22.736 1.00 96.69 95 ARG A N 1
ATOM 803 C CA . ARG A 1 95 ? -62.860 10.723 23.207 1.00 96.69 95 ARG A CA 1
ATOM 804 C C . ARG A 1 95 ? -64.241 11.095 22.682 1.00 96.69 95 ARG A C 1
ATOM 806 O O . ARG A 1 95 ? -65.066 11.562 23.458 1.00 96.69 95 ARG A O 1
ATOM 813 N N . LYS A 1 96 ? -64.519 10.838 21.399 1.00 97.31 96 LYS A N 1
ATOM 814 C CA . LYS A 1 96 ? -65.842 11.077 20.807 1.00 97.31 96 LYS A CA 1
ATOM 815 C C . LYS A 1 96 ? -66.940 10.274 21.517 1.00 97.31 96 LYS A C 1
ATOM 817 O O . LYS A 1 96 ? -67.943 10.855 21.916 1.00 97.31 96 LYS A O 1
ATOM 822 N N . LYS A 1 97 ? -66.723 8.972 21.740 1.00 96.19 97 LYS A N 1
ATOM 823 C CA . LYS A 1 97 ? -67.665 8.123 22.493 1.00 96.19 97 LYS A CA 1
ATOM 824 C C . LYS A 1 97 ? -67.877 8.619 23.924 1.00 96.19 97 LYS A C 1
ATOM 826 O O . LYS A 1 97 ? -68.992 8.562 24.428 1.00 96.19 97 LYS A O 1
ATOM 831 N N . ASN A 1 98 ? -66.822 9.106 24.579 1.00 94.94 98 ASN A N 1
ATOM 832 C CA . ASN A 1 98 ? -66.929 9.642 25.932 1.00 94.94 98 ASN A CA 1
ATOM 833 C C . ASN A 1 98 ? -67.788 10.917 25.964 1.00 94.94 98 ASN A C 1
ATOM 835 O O . ASN A 1 98 ? -68.716 10.994 26.758 1.00 94.94 98 ASN A O 1
ATOM 839 N N . TYR A 1 99 ? -67.581 11.847 25.024 1.00 96.25 99 TYR A N 1
ATOM 840 C CA . TYR A 1 99 ? -68.451 13.022 24.877 1.00 96.25 99 TYR A CA 1
ATOM 841 C C . TYR A 1 99 ? -69.923 12.648 24.646 1.00 96.25 99 TYR A C 1
ATOM 843 O O . TYR A 1 99 ? -70.818 13.271 25.214 1.00 96.25 99 TYR A O 1
ATOM 851 N N . GLU A 1 100 ? -70.190 11.624 23.832 1.00 95.19 100 GLU A N 1
ATOM 852 C CA . GLU A 1 100 ? -71.552 11.123 23.603 1.00 95.19 100 GLU A CA 1
ATOM 853 C C . GLU A 1 100 ? -72.181 10.556 24.891 1.00 95.19 100 GLU A C 1
ATOM 855 O O . GLU A 1 100 ? -73.351 10.823 25.170 1.00 95.19 100 GLU A O 1
ATOM 860 N N . LEU A 1 101 ? -71.414 9.814 25.699 1.00 94.31 101 LEU A N 1
ATOM 861 C CA . LEU A 1 101 ? -71.865 9.282 26.990 1.00 94.31 101 LEU A CA 1
ATOM 862 C C . LEU A 1 101 ? -72.078 10.382 28.039 1.00 94.31 101 LEU A C 1
ATOM 864 O O . LEU A 1 101 ? -73.070 10.346 28.766 1.00 94.31 101 LEU A O 1
ATOM 868 N N . GLU A 1 102 ? -71.188 11.370 28.115 1.00 93.88 102 GLU A N 1
ATOM 869 C CA . GLU A 1 102 ? -71.339 12.526 29.006 1.00 93.88 102 GLU A CA 1
ATOM 870 C C . GLU A 1 102 ? -72.622 13.305 28.685 1.00 93.88 102 GLU A C 1
ATOM 872 O O . GLU A 1 102 ? -73.412 13.584 29.588 1.00 93.88 102 GLU A O 1
ATOM 877 N N . ALA A 1 103 ? -72.906 13.549 27.401 1.00 93.44 103 ALA A N 1
ATOM 878 C CA . ALA A 1 103 ? -74.143 14.203 26.973 1.00 93.44 103 ALA A CA 1
ATOM 879 C C . ALA A 1 103 ? -75.407 13.406 27.362 1.00 93.44 103 ALA A C 1
ATOM 881 O O . ALA A 1 103 ? -76.424 13.985 27.766 1.00 93.44 103 ALA A O 1
ATOM 882 N N . GLN A 1 104 ? -75.355 12.071 27.279 1.00 94.31 104 GLN A N 1
ATOM 883 C CA . GLN A 1 104 ? -76.443 11.205 27.751 1.00 94.31 104 GLN A CA 1
ATOM 884 C C . GLN A 1 104 ? -76.635 11.322 29.270 1.00 94.31 104 GLN A C 1
ATOM 886 O O . GLN A 1 104 ? -77.765 11.483 29.735 1.00 94.31 104 GLN A O 1
ATOM 891 N N . CYS A 1 105 ? -75.546 11.294 30.042 1.00 90.25 105 CYS A N 1
ATOM 892 C CA . CYS A 1 105 ? -75.578 11.457 31.496 1.00 90.25 105 CYS A CA 1
ATOM 893 C C . CYS A 1 105 ? -76.172 12.807 31.920 1.00 90.25 105 CYS A C 1
ATOM 895 O O . CYS A 1 105 ? -77.002 12.853 32.831 1.00 90.25 105 CYS A O 1
ATOM 897 N N . ASP A 1 106 ? -75.793 13.898 31.255 1.00 90.62 106 ASP A N 1
ATOM 898 C CA . ASP A 1 106 ? -76.330 15.228 31.552 1.00 90.62 106 ASP A CA 1
ATOM 899 C C . ASP A 1 106 ? -77.829 15.319 31.244 1.00 90.62 106 ASP A C 1
ATOM 901 O O . ASP A 1 106 ? -78.590 15.869 32.043 1.00 90.62 106 ASP A O 1
ATOM 905 N N . THR A 1 107 ? -78.287 14.682 30.162 1.00 89.94 107 THR A N 1
ATOM 906 C CA . THR A 1 107 ? -79.720 14.594 29.833 1.00 89.94 107 THR A CA 1
ATOM 907 C C . THR A 1 107 ? -80.511 13.894 30.944 1.00 89.94 107 THR A C 1
ATOM 909 O O . THR A 1 107 ? -81.558 14.389 31.370 1.00 89.94 107 THR A O 1
ATOM 912 N N . VAL A 1 108 ? -80.001 12.771 31.462 1.00 84.88 108 VAL A N 1
ATOM 913 C CA . VAL A 1 108 ? -80.621 12.040 32.583 1.00 84.88 108 VAL A CA 1
ATOM 914 C C . VAL A 1 108 ? -80.638 12.892 33.853 1.00 84.88 108 VAL A C 1
ATOM 916 O O . VAL A 1 108 ? -81.651 12.944 34.555 1.00 84.88 108 VAL A O 1
ATOM 919 N N . ARG A 1 109 ? -79.543 13.605 34.140 1.00 87.25 109 ARG A N 1
ATOM 920 C CA . ARG A 1 109 ? -79.446 14.489 35.306 1.00 87.25 109 ARG A CA 1
ATOM 921 C C . ARG A 1 109 ? -80.486 15.613 35.231 1.00 87.25 109 ARG A C 1
ATOM 923 O O . ARG A 1 109 ? -81.197 15.841 36.207 1.00 87.25 109 ARG A O 1
ATOM 930 N N . SER A 1 110 ? -80.648 16.262 34.077 1.00 80.69 110 SER A N 1
ATOM 931 C CA . SER A 1 110 ? -81.667 17.303 33.875 1.00 80.69 110 SER A CA 1
ATOM 932 C C . SER A 1 110 ? -83.102 16.790 34.044 1.00 80.69 110 SER A C 1
ATOM 934 O O . SER A 1 110 ? -83.936 17.504 34.599 1.00 80.69 110 SER A O 1
ATOM 936 N N . GLN A 1 111 ? -83.397 15.551 33.634 1.00 77.12 111 GLN A N 1
ATOM 937 C CA . GLN A 1 111 ? -84.720 14.940 33.827 1.00 77.12 111 GLN A CA 1
ATOM 938 C C . GLN A 1 111 ? -85.049 14.688 35.308 1.00 77.12 111 GLN A C 1
ATOM 940 O O . GLN A 1 111 ? -86.197 14.857 35.715 1.00 77.12 111 GLN A O 1
ATOM 945 N N . GLN A 1 112 ? -84.058 14.343 36.137 1.00 65.75 112 GLN A N 1
ATOM 946 C CA . GLN A 1 112 ? -84.266 14.124 37.575 1.00 65.75 112 GLN A CA 1
ATOM 947 C C . GLN A 1 112 ? -84.528 15.423 38.353 1.00 65.75 112 GLN A C 1
ATOM 949 O O . GLN A 1 112 ? -85.350 15.433 39.269 1.00 65.75 112 GLN A O 1
ATOM 954 N N . PHE A 1 113 ? -83.894 16.537 37.974 1.00 58.88 113 PHE A N 1
ATOM 955 C CA . PHE A 1 113 ? -84.119 17.837 38.624 1.00 58.88 113 PHE A CA 1
ATOM 956 C C . PHE A 1 113 ? -85.482 18.475 38.290 1.00 58.88 113 PHE A C 1
ATOM 958 O O . PHE A 1 113 ? -85.952 19.324 39.043 1.00 58.88 113 PHE A O 1
ATOM 965 N N . ALA A 1 114 ? -86.162 18.045 37.223 1.00 56.41 114 ALA A N 1
ATOM 966 C CA . ALA A 1 114 ? -87.485 18.553 36.843 1.00 56.41 114 ALA A CA 1
ATOM 967 C C . ALA A 1 114 ? -88.660 17.973 37.671 1.00 56.41 114 ALA A C 1
ATOM 969 O O . ALA A 1 114 ? -89.805 18.390 37.484 1.00 56.41 114 ALA A O 1
ATOM 970 N N . HIS A 1 115 ? -88.416 17.018 38.580 1.00 48.56 115 HIS A N 1
ATOM 971 C CA . HIS A 1 115 ? -89.471 16.277 39.298 1.00 48.56 115 HIS A CA 1
ATOM 972 C C . HIS A 1 115 ? -89.412 16.331 40.840 1.00 48.56 115 HIS A C 1
ATOM 974 O O . HIS A 1 115 ? -90.134 15.584 41.496 1.00 48.56 115 HIS A O 1
ATOM 980 N N . GLY A 1 116 ? -88.631 17.230 41.453 1.00 40.81 116 GLY A N 1
ATOM 981 C CA . GLY A 1 116 ? -88.496 17.304 42.918 1.00 40.81 116 GLY A CA 1
ATOM 982 C C . GLY A 1 116 ? -88.883 18.647 43.546 1.00 40.81 116 GLY A C 1
ATOM 983 O O . GLY A 1 116 ? -88.014 19.488 43.751 1.00 40.81 116 GLY A O 1
ATOM 984 N N . GLY A 1 117 ? -90.153 18.834 43.928 1.00 36.91 117 GLY A N 1
ATOM 985 C CA . GLY A 1 117 ? -90.561 19.928 44.822 1.00 36.91 117 GLY A CA 1
ATOM 986 C C . GLY A 1 117 ? -92.045 19.913 45.214 1.00 36.91 117 GLY A C 1
ATOM 987 O O . GLY A 1 117 ? -92.903 20.083 44.353 1.00 36.91 117 GLY A O 1
ATOM 988 N N . GLY A 1 118 ? -92.360 19.774 46.512 1.00 36.72 118 GLY A N 1
ATOM 989 C CA . GLY A 1 118 ? -93.693 20.102 47.038 1.00 36.72 118 GLY A CA 1
ATOM 990 C C . GLY A 1 118 ? -94.040 19.584 48.444 1.00 36.72 118 GLY A C 1
ATOM 991 O O . GLY A 1 118 ? -93.871 18.403 48.717 1.00 36.72 118 GLY A O 1
ATOM 992 N N . PHE A 1 119 ? -94.648 20.486 49.239 1.00 32.88 119 PHE A N 1
ATOM 993 C CA . PHE A 1 119 ? -95.426 20.338 50.497 1.00 32.88 119 PHE A CA 1
ATOM 994 C C . PHE A 1 119 ? -94.634 20.424 51.817 1.00 32.88 119 PHE A C 1
ATOM 996 O O . PHE A 1 119 ? -93.895 19.514 52.162 1.00 32.88 119 PHE A O 1
ATOM 1003 N N . SER A 1 120 ? -94.622 21.526 52.585 1.00 32.38 120 SER A N 1
ATOM 1004 C CA . SER A 1 120 ? -95.600 22.559 53.022 1.00 32.38 120 SER A CA 1
ATOM 1005 C C . SER A 1 120 ? -96.522 22.150 54.183 1.00 32.38 120 SER A C 1
ATOM 1007 O O . SER A 1 120 ? -97.367 21.268 54.071 1.00 32.38 120 SER A O 1
ATOM 1009 N N . SER A 1 121 ? -96.317 22.854 55.298 1.00 42.41 121 SER A N 1
ATOM 1010 C CA . SER A 1 121 ? -97.014 22.865 56.589 1.00 42.41 121 SER A CA 1
ATOM 1011 C C . SER A 1 121 ? -98.319 23.675 56.567 1.00 42.41 121 SER A C 1
ATOM 1013 O O . SER A 1 121 ? -98.380 24.699 55.890 1.00 42.41 121 SER A O 1
ATOM 1015 N N . GLY A 1 122 ? -99.309 23.317 57.397 1.00 30.02 122 GLY A N 1
ATOM 1016 C CA . GLY A 1 122 ? -100.529 24.115 57.582 1.00 30.02 122 GLY A CA 1
ATOM 1017 C C . GLY A 1 122 ? -101.259 23.852 58.905 1.00 30.02 122 GLY A C 1
ATOM 1018 O O . GLY A 1 122 ? -101.623 22.723 59.210 1.00 30.02 122 GLY A O 1
ATOM 1019 N N . SER A 1 123 ? -101.443 24.926 59.673 1.00 30.86 123 SER A N 1
ATOM 1020 C CA . SER A 1 123 ? -102.037 25.044 61.011 1.00 30.86 123 SER A CA 1
ATOM 1021 C C . SER A 1 123 ? -103.579 25.023 61.051 1.00 30.86 123 SER A C 1
ATOM 1023 O O . SER A 1 123 ? -104.217 25.500 60.122 1.00 30.86 123 SER A O 1
ATOM 1025 N N . GLY A 1 124 ? -104.151 24.693 62.221 1.00 30.27 124 GLY A N 1
ATOM 1026 C CA . GLY A 1 124 ? -105.087 25.606 62.909 1.00 30.27 124 GLY A CA 1
ATOM 1027 C C . GLY A 1 124 ? -106.609 25.333 62.937 1.00 30.27 124 GLY A C 1
ATOM 1028 O O . GLY A 1 124 ? -107.304 25.567 61.962 1.00 30.27 124 GLY A O 1
ATOM 1029 N N . VAL A 1 125 ? -107.095 25.088 64.169 1.00 33.00 125 VAL A N 1
ATOM 1030 C CA . VAL A 1 125 ? -108.309 25.645 64.833 1.00 33.00 125 VAL A CA 1
ATOM 1031 C C . VAL A 1 125 ? -109.711 25.066 64.533 1.00 33.00 125 VAL A C 1
ATOM 1033 O O . VAL A 1 125 ? -110.253 25.227 63.449 1.00 33.00 125 VAL A O 1
ATOM 1036 N N . GLY A 1 126 ? -110.383 24.595 65.606 1.00 30.38 126 GLY A N 1
ATOM 1037 C CA . GLY A 1 126 ? -111.811 24.887 65.849 1.00 30.38 126 GLY A CA 1
ATOM 1038 C C . GLY A 1 126 ? -112.716 23.748 66.359 1.00 30.38 126 GLY A C 1
ATOM 1039 O O . GLY A 1 126 ? -113.052 22.844 65.610 1.00 30.38 126 GLY A O 1
ATOM 1040 N N . GLY A 1 127 ? -113.234 23.880 67.592 1.00 32.53 127 GLY A N 1
ATOM 1041 C CA . GLY A 1 127 ? -114.659 23.606 67.872 1.00 32.53 127 GLY A CA 1
ATOM 1042 C C . GLY A 1 127 ? -115.112 22.230 68.399 1.00 32.53 127 GLY A C 1
ATOM 1043 O O . GLY A 1 127 ? -115.659 21.427 67.663 1.00 32.53 127 GLY A O 1
ATOM 1044 N N . SER A 1 128 ? -115.001 22.051 69.719 1.00 35.69 128 SER A N 1
ATOM 1045 C CA . SER A 1 128 ? -116.005 21.518 70.670 1.00 35.69 128 SER A CA 1
ATOM 1046 C C . SER A 1 128 ? -116.808 20.215 70.410 1.00 35.69 128 SER A C 1
ATOM 1048 O O . SER A 1 128 ? -117.749 20.160 69.627 1.00 35.69 128 SER A O 1
ATOM 1050 N N . HIS A 1 129 ? -116.535 19.243 71.296 1.00 37.16 129 HIS A N 1
ATOM 1051 C CA . HIS A 1 129 ? -117.481 18.335 71.976 1.00 37.16 129 HIS A CA 1
ATOM 1052 C C . HIS A 1 129 ? -118.168 17.193 71.205 1.00 37.16 129 HIS A C 1
ATOM 1054 O O . HIS A 1 129 ? -119.361 16.963 71.349 1.00 37.16 129 HIS A O 1
ATOM 1060 N N . HIS A 1 130 ? -117.360 16.342 70.566 1.00 43.00 130 HIS A N 1
ATOM 1061 C CA . HIS A 1 130 ? -117.542 14.869 70.561 1.00 43.00 130 HIS A CA 1
ATOM 1062 C C . HIS A 1 130 ? -116.175 14.141 70.554 1.00 43.00 130 HIS A C 1
ATOM 1064 O O . HIS A 1 130 ? -115.975 13.085 69.956 1.00 43.00 130 HIS A O 1
ATOM 1070 N N . HIS A 1 131 ? -115.185 14.767 71.201 1.00 45.94 131 HIS A N 1
ATOM 1071 C CA . HIS A 1 131 ? -113.769 14.592 70.880 1.00 45.94 131 HIS A CA 1
ATOM 1072 C C . HIS A 1 131 ? -113.054 13.463 71.636 1.00 45.94 131 HIS A C 1
ATOM 1074 O O . HIS A 1 131 ? -112.024 13.020 71.166 1.00 45.94 131 HIS A O 1
ATOM 1080 N N . SER A 1 132 ? -113.562 12.918 72.745 1.00 52.84 132 SER A N 1
ATOM 1081 C CA . SER A 1 132 ? -112.732 12.022 73.578 1.00 52.84 132 SER A CA 1
ATOM 1082 C C . SER A 1 132 ? -112.227 10.757 72.860 1.00 52.84 132 SER A C 1
ATOM 1084 O O . SER A 1 132 ? -111.078 10.397 73.073 1.00 52.84 132 SER A O 1
ATOM 1086 N N . TYR A 1 133 ? -113.002 10.119 71.974 1.00 52.19 133 TYR A N 1
ATOM 1087 C CA . TYR A 1 133 ? -112.537 8.912 71.264 1.00 52.19 133 TYR A CA 1
ATOM 1088 C C . TYR A 1 133 ? -111.877 9.210 69.908 1.00 52.19 133 TYR A C 1
ATOM 1090 O O . TYR A 1 133 ? -110.836 8.645 69.585 1.00 52.19 133 TYR A O 1
ATOM 1098 N N . SER A 1 134 ? -112.422 10.146 69.128 1.00 58.50 134 SER A N 1
ATOM 1099 C CA . SER A 1 134 ? -111.870 10.516 67.815 1.00 58.50 134 SER A CA 1
ATOM 1100 C C . SER A 1 134 ? -110.643 11.438 67.897 1.00 58.50 134 SER A C 1
ATOM 1102 O O . SER A 1 134 ? -109.893 11.531 66.927 1.00 58.50 134 SER A O 1
ATOM 1104 N N . GLN A 1 135 ? -110.411 12.099 69.036 1.00 59.72 135 GLN A N 1
ATOM 1105 C CA . GLN A 1 135 ? -109.171 12.819 69.343 1.00 59.72 135 GLN A CA 1
ATOM 1106 C C . GLN A 1 135 ? -108.082 11.863 69.824 1.00 59.72 135 GLN A C 1
ATOM 1108 O O . GLN A 1 135 ? -106.937 12.048 69.444 1.00 59.72 135 GLN A O 1
ATOM 1113 N N . ILE A 1 136 ? -108.417 10.821 70.595 1.00 67.44 136 ILE A N 1
ATOM 1114 C CA . ILE A 1 136 ? -107.438 9.791 70.976 1.00 67.44 136 ILE A CA 1
ATOM 1115 C C . ILE A 1 136 ? -106.949 9.037 69.736 1.00 67.44 136 ILE A C 1
ATOM 1117 O O . ILE A 1 136 ? -105.744 8.861 69.593 1.00 67.44 136 ILE A O 1
ATOM 1121 N N . GLN A 1 137 ? -107.845 8.669 68.813 1.00 72.38 137 GLN A N 1
ATOM 1122 C CA . GLN A 1 137 ? -107.446 8.005 67.568 1.00 72.38 137 GLN A CA 1
ATOM 1123 C C . GLN A 1 137 ? -106.582 8.916 66.683 1.00 72.38 137 GLN A C 1
ATOM 1125 O O . GLN A 1 137 ? -105.522 8.497 66.238 1.00 72.38 137 GLN A O 1
ATOM 1130 N N . ARG A 1 138 ? -106.960 10.192 66.515 1.00 74.69 138 ARG A N 1
ATOM 1131 C CA . ARG A 1 138 ? -106.136 11.170 65.784 1.00 74.69 138 ARG A CA 1
ATOM 1132 C C . ARG A 1 138 ? -104.778 11.403 66.436 1.00 74.69 138 ARG A C 1
ATOM 1134 O O . ARG A 1 138 ? -103.783 11.417 65.738 1.00 74.69 138 ARG A O 1
ATOM 1141 N N . LEU A 1 139 ? -104.712 11.500 67.763 1.00 76.62 139 LEU A N 1
ATOM 1142 C CA . LEU A 1 139 ? -103.440 11.617 68.478 1.00 76.62 139 LEU A CA 1
ATOM 1143 C C . LEU A 1 139 ? -102.585 10.346 68.356 1.00 76.62 139 LEU A C 1
ATOM 1145 O O . LEU A 1 139 ? -101.362 10.443 68.370 1.00 76.62 139 LEU A O 1
ATOM 1149 N N . GLN A 1 140 ? -103.196 9.162 68.242 1.00 78.06 140 GLN A N 1
ATOM 1150 C CA . GLN A 1 140 ? -102.480 7.912 67.969 1.00 78.06 140 GLN A CA 1
ATOM 1151 C C . GLN A 1 140 ? -101.950 7.857 66.534 1.00 78.06 140 GLN A C 1
ATOM 1153 O O . GLN A 1 140 ? -100.801 7.457 66.347 1.00 78.06 140 GLN A O 1
ATOM 1158 N N . ASP A 1 141 ? -102.738 8.297 65.556 1.00 82.31 141 ASP A N 1
ATOM 1159 C CA . ASP A 1 141 ? -102.330 8.380 64.152 1.00 82.31 141 ASP A CA 1
ATOM 1160 C C . ASP A 1 141 ? -101.238 9.448 63.964 1.00 82.31 141 ASP A C 1
ATOM 1162 O O . ASP A 1 141 ? -100.202 9.160 63.369 1.00 82.31 141 ASP A O 1
ATOM 1166 N N . ASP A 1 142 ? -101.384 10.620 64.591 1.00 84.06 142 ASP A N 1
ATOM 1167 C CA . ASP A 1 142 ? -100.368 11.677 64.635 1.00 84.06 142 ASP A CA 1
ATOM 1168 C C . ASP A 1 142 ? -99.084 11.170 65.314 1.00 84.06 142 ASP A C 1
ATOM 1170 O O . ASP A 1 142 ? -97.979 11.431 64.844 1.00 84.06 142 ASP A O 1
ATOM 1174 N N . LEU A 1 143 ? -99.190 10.391 66.401 1.00 81.00 143 LEU A N 1
ATOM 1175 C CA . LEU A 1 143 ? -98.032 9.764 67.051 1.00 81.00 143 LEU A CA 1
ATOM 1176 C C . LEU A 1 143 ? -97.372 8.698 66.171 1.00 81.00 143 LEU A C 1
ATOM 1178 O O . LEU A 1 143 ? -96.147 8.564 66.203 1.00 81.00 143 LEU A O 1
ATOM 1182 N N . ALA A 1 144 ? -98.146 7.924 65.412 1.00 81.81 144 ALA A N 1
ATOM 1183 C CA . ALA A 1 144 ? -97.620 6.940 64.472 1.00 81.81 144 ALA A CA 1
ATOM 1184 C C . ALA A 1 144 ? -96.912 7.629 63.296 1.00 81.81 144 ALA A C 1
ATOM 1186 O O . ALA A 1 144 ? -95.807 7.227 62.919 1.00 81.81 144 ALA A O 1
ATOM 1187 N N . GLU A 1 145 ? -97.488 8.712 62.780 1.00 86.38 145 GLU A N 1
ATOM 1188 C CA . GLU A 1 145 ? -96.894 9.535 61.733 1.00 86.38 145 GLU A CA 1
ATOM 1189 C C . GLU A 1 145 ? -95.619 10.229 62.227 1.00 86.38 145 GLU A C 1
ATOM 1191 O O . GLU A 1 145 ? -94.584 10.154 61.564 1.00 86.38 145 GLU A O 1
ATOM 1196 N N . LEU A 1 146 ? -95.629 10.817 63.428 1.00 84.06 146 LEU A N 1
ATOM 1197 C CA . LEU A 1 146 ? -94.428 11.387 64.041 1.00 84.06 146 LEU A CA 1
ATOM 1198 C C . LEU A 1 146 ? -93.341 10.332 64.255 1.00 84.06 146 LEU A C 1
ATOM 1200 O O . LEU A 1 146 ? -92.170 10.620 64.026 1.00 84.06 146 LEU A O 1
ATOM 1204 N N . ARG A 1 147 ? -93.694 9.104 64.654 1.00 83.94 147 ARG A N 1
ATOM 1205 C CA . ARG A 1 147 ? -92.727 7.998 64.775 1.00 83.94 147 ARG A CA 1
ATOM 1206 C C . ARG A 1 147 ? -92.147 7.596 63.423 1.00 83.94 147 ARG A C 1
ATOM 1208 O O . ARG A 1 147 ? -90.949 7.336 63.343 1.00 83.94 147 ARG A O 1
ATOM 1215 N N . SER A 1 148 ? -92.965 7.563 62.372 1.00 84.81 148 SER A N 1
ATOM 1216 C CA . SER A 1 148 ? -92.507 7.285 61.008 1.00 84.81 148 SER A CA 1
ATOM 1217 C C . SER A 1 148 ? -91.564 8.383 60.508 1.00 84.81 148 SER A C 1
ATOM 1219 O O . SER A 1 148 ? -90.452 8.074 60.088 1.00 84.81 148 SER A O 1
ATOM 1221 N N . ARG A 1 149 ? -91.933 9.658 60.682 1.00 88.69 149 ARG A N 1
ATOM 1222 C CA . ARG A 1 149 ? -91.084 10.812 60.345 1.00 88.69 149 ARG A CA 1
ATOM 1223 C C . ARG A 1 149 ? -89.791 10.838 61.163 1.00 88.69 149 ARG A C 1
ATOM 1225 O O . ARG A 1 149 ? -88.729 11.146 60.636 1.00 88.69 149 ARG A O 1
ATOM 1232 N N . PHE A 1 150 ? -89.841 10.479 62.445 1.00 85.38 150 PHE A N 1
ATOM 1233 C CA . PHE A 1 150 ? -88.638 10.382 63.274 1.00 85.38 150 PHE A CA 1
ATOM 1234 C C . PHE A 1 150 ? -87.716 9.256 62.794 1.00 85.38 150 PHE A C 1
ATOM 1236 O O . PHE A 1 150 ? -86.496 9.411 62.795 1.00 85.38 150 PHE A O 1
ATOM 1243 N N . LYS A 1 151 ? -88.288 8.134 62.340 1.00 88.81 151 LYS A N 1
ATOM 1244 C CA . LYS A 1 151 ? -87.529 7.028 61.756 1.00 88.81 151 LYS A CA 1
ATOM 1245 C C . LYS A 1 151 ? -86.858 7.440 60.443 1.00 88.81 151 LYS A C 1
ATOM 1247 O O . LYS A 1 151 ? -85.659 7.219 60.315 1.00 88.81 151 LYS A O 1
ATOM 1252 N N . THR A 1 152 ? -87.571 8.096 59.526 1.00 87.81 152 THR A N 1
ATOM 1253 C CA . THR A 1 152 ? -86.983 8.561 58.257 1.00 87.81 152 THR A CA 1
ATOM 1254 C C . THR A 1 152 ? -85.894 9.605 58.488 1.00 87.81 152 THR A C 1
ATOM 1256 O O . THR A 1 152 ? -84.816 9.493 57.918 1.00 87.81 152 THR A O 1
ATOM 1259 N N . VAL A 1 153 ? -86.111 10.562 59.396 1.00 86.62 153 VAL A N 1
ATOM 1260 C CA . VAL A 1 153 ? -85.090 11.559 59.761 1.00 86.62 153 VAL A CA 1
ATOM 1261 C C . VAL A 1 153 ? -83.883 10.903 60.443 1.00 86.62 153 VAL A C 1
ATOM 1263 O O . VAL A 1 153 ? -82.747 11.310 60.212 1.00 86.62 153 VAL A O 1
ATOM 1266 N N . SER A 1 154 ? -84.087 9.862 61.257 1.00 86.62 154 SER A N 1
ATOM 1267 C CA . SER A 1 154 ? -82.981 9.088 61.836 1.00 86.62 154 SER A CA 1
ATOM 1268 C C . SER A 1 154 ? -82.191 8.336 60.763 1.00 86.62 154 SER A C 1
ATOM 1270 O O . SER A 1 154 ? -80.965 8.321 60.815 1.00 86.62 154 SER A O 1
ATOM 1272 N N . GLU A 1 155 ? -82.865 7.735 59.784 1.00 89.19 155 GLU A N 1
ATOM 1273 C CA . GLU A 1 155 ? -82.226 7.032 58.666 1.00 89.19 155 GLU A CA 1
ATOM 1274 C C . GLU A 1 155 ? -81.461 7.999 57.746 1.00 89.19 155 GLU A C 1
ATOM 1276 O O . GLU A 1 155 ? -80.346 7.689 57.318 1.00 89.19 155 GLU A O 1
ATOM 1281 N N . GLU A 1 156 ? -82.004 9.194 57.495 1.00 88.94 156 GLU A N 1
ATOM 1282 C CA . GLU A 1 156 ? -81.322 10.271 56.770 1.00 88.94 156 GLU A CA 1
ATOM 1283 C C . GLU A 1 156 ? -80.109 10.797 57.536 1.00 88.94 156 GLU A C 1
ATOM 1285 O O . GLU A 1 156 ? -79.035 10.939 56.949 1.00 88.94 156 GLU A O 1
ATOM 1290 N N . ARG A 1 157 ? -80.225 11.005 58.853 1.00 86.62 157 ARG A N 1
ATOM 1291 C CA . ARG A 1 157 ? -79.084 11.358 59.709 1.00 86.62 157 ARG A CA 1
ATOM 1292 C C . ARG A 1 157 ? -77.988 10.299 59.613 1.00 86.62 157 ARG A C 1
ATOM 1294 O O . ARG A 1 157 ? -76.826 10.643 59.417 1.00 86.62 157 ARG A O 1
ATOM 1301 N N . ASP A 1 158 ? -78.341 9.020 59.705 1.00 88.12 158 ASP A N 1
ATOM 1302 C CA . ASP A 1 158 ? -77.372 7.922 59.653 1.00 88.12 158 ASP A CA 1
ATOM 1303 C C . ASP A 1 158 ? -76.761 7.760 58.248 1.00 88.12 158 ASP A C 1
ATOM 1305 O O . ASP A 1 158 ? -75.618 7.312 58.107 1.00 88.12 158 ASP A O 1
ATOM 1309 N N . ARG A 1 159 ? -77.494 8.130 57.190 1.00 91.19 159 ARG A N 1
ATOM 1310 C CA . ARG A 1 159 ? -76.981 8.203 55.815 1.00 91.19 159 ARG A CA 1
ATOM 1311 C C . ARG A 1 159 ? -75.991 9.351 55.642 1.00 91.19 159 ARG A C 1
ATOM 1313 O O . ARG A 1 159 ? -74.872 9.095 55.204 1.00 91.19 159 ARG A O 1
ATOM 1320 N N . LEU A 1 160 ? -76.356 10.564 56.049 1.00 87.81 160 LEU A N 1
ATOM 1321 C CA . LEU A 1 160 ? -75.479 11.736 55.989 1.00 87.81 160 LEU A CA 1
ATOM 1322 C C . LEU A 1 160 ? -74.220 11.537 56.838 1.00 87.81 160 LEU A C 1
ATOM 1324 O O . LEU A 1 160 ? -73.127 11.915 56.432 1.00 87.81 160 LEU A O 1
ATOM 1328 N N . GLN A 1 161 ? -74.336 10.861 57.982 1.00 87.25 161 GLN A N 1
ATOM 1329 C CA . GLN A 1 161 ? -73.187 10.553 58.831 1.00 87.25 161 GLN A CA 1
ATOM 1330 C C . GLN A 1 161 ? -72.229 9.535 58.191 1.00 87.25 161 GLN A C 1
ATOM 1332 O O . GLN A 1 161 ? -71.021 9.596 58.426 1.00 87.25 161 GLN A O 1
ATOM 1337 N N . ARG A 1 162 ? -72.731 8.612 57.359 1.00 89.38 162 ARG A N 1
ATOM 1338 C CA . ARG A 1 162 ? -71.888 7.719 56.545 1.00 89.38 162 ARG A CA 1
ATOM 1339 C C . ARG A 1 162 ? -71.231 8.458 55.383 1.00 89.38 162 ARG A C 1
ATOM 1341 O O . ARG A 1 162 ? -70.047 8.250 55.144 1.00 89.38 162 ARG A O 1
ATOM 1348 N N . GLU A 1 163 ? -71.971 9.322 54.695 1.00 88.19 163 GLU A N 1
ATOM 1349 C CA . GLU A 1 163 ? -71.439 10.141 53.599 1.00 88.19 163 GLU A CA 1
ATOM 1350 C C . GLU A 1 163 ? -70.337 11.092 54.096 1.00 88.19 163 GLU A C 1
ATOM 1352 O O . GLU A 1 163 ? -69.272 11.151 53.484 1.00 88.19 163 GLU A O 1
ATOM 1357 N N . LEU A 1 164 ? -70.519 11.723 55.262 1.00 85.81 164 LEU A N 1
ATOM 1358 C CA . LEU A 1 164 ? -69.500 12.566 55.892 1.00 85.81 164 LEU A CA 1
ATOM 1359 C C . LEU A 1 164 ? -68.226 11.774 56.231 1.00 85.81 164 LEU A C 1
ATOM 1361 O O . LEU A 1 164 ? -67.130 12.198 55.880 1.00 85.81 164 LEU A O 1
ATOM 1365 N N . ARG A 1 165 ? -68.357 10.582 56.834 1.00 86.69 165 ARG A N 1
ATOM 1366 C CA . ARG A 1 165 ? -67.202 9.709 57.126 1.00 86.69 165 ARG A CA 1
ATOM 1367 C C . ARG A 1 165 ? -66.466 9.264 55.862 1.00 86.69 165 ARG A C 1
ATOM 1369 O O . ARG A 1 165 ? -65.243 9.150 55.878 1.00 86.69 165 ARG A O 1
ATOM 1376 N N . ASN A 1 166 ? -67.191 9.005 54.775 1.00 88.62 166 ASN A N 1
ATOM 1377 C CA . ASN A 1 166 ? -66.578 8.647 53.497 1.00 88.62 166 ASN A CA 1
ATOM 1378 C C . ASN A 1 166 ? -65.802 9.832 52.909 1.00 88.62 166 ASN A C 1
ATOM 1380 O O . ASN A 1 166 ? -64.659 9.653 52.498 1.00 88.62 166 ASN A O 1
ATOM 1384 N N . GLN A 1 167 ? -66.367 11.043 52.948 1.00 85.62 167 GLN A N 1
ATOM 1385 C CA . GLN A 1 167 ? -65.670 12.255 52.510 1.00 85.62 167 GLN A CA 1
ATOM 1386 C C . GLN A 1 167 ? -64.432 12.558 53.368 1.00 85.62 167 GLN A C 1
ATOM 1388 O O . GLN A 1 167 ? -63.389 12.922 52.829 1.00 85.62 167 GLN A O 1
ATOM 1393 N N . GLU A 1 168 ? -64.490 12.342 54.685 1.00 83.06 168 GLU A N 1
ATOM 1394 C CA . GLU A 1 168 ? -63.326 12.469 55.577 1.00 83.06 168 GLU A CA 1
ATOM 1395 C C . GLU A 1 168 ? -62.221 11.450 55.239 1.00 83.06 168 GLU A C 1
ATOM 1397 O O . GLU A 1 168 ? -61.029 11.784 55.234 1.00 83.06 168 GLU A O 1
ATOM 1402 N N . GLN A 1 169 ? -62.593 10.209 54.907 1.00 85.38 169 GLN A N 1
ATOM 1403 C CA . GLN A 1 169 ? -61.643 9.184 54.463 1.00 85.38 169 GLN A CA 1
ATOM 1404 C C . GLN A 1 169 ? -61.037 9.509 53.095 1.00 85.38 169 GLN A C 1
ATOM 1406 O O . GLN A 1 169 ? -59.834 9.324 52.898 1.00 85.38 169 GLN A O 1
ATOM 1411 N N . GLU A 1 170 ? -61.833 10.011 52.153 1.00 82.75 170 GLU A N 1
ATOM 1412 C CA . GLU A 1 170 ? -61.349 10.453 50.846 1.00 82.75 170 GLU A CA 1
ATOM 1413 C C . GLU A 1 170 ? -60.409 11.651 50.977 1.00 82.75 170 GLU A C 1
ATOM 1415 O O . GLU A 1 170 ? -59.317 11.615 50.409 1.00 82.75 170 GLU A O 1
ATOM 1420 N N . ALA A 1 171 ? -60.750 12.655 51.786 1.00 79.56 171 ALA A N 1
ATOM 1421 C CA . ALA A 1 171 ? -59.870 13.785 52.081 1.00 79.56 171 ALA A CA 1
ATOM 1422 C C . ALA A 1 171 ? -58.543 13.325 52.709 1.00 79.56 171 ALA A C 1
ATOM 1424 O O . ALA A 1 171 ? -57.470 13.786 52.314 1.00 79.56 171 ALA A O 1
ATOM 1425 N N . SER A 1 172 ? -58.591 12.341 53.614 1.00 85.31 172 SER A N 1
ATOM 1426 C CA . SER A 1 172 ? -57.391 11.738 54.210 1.00 85.31 172 SER A CA 1
ATOM 1427 C C . SER A 1 172 ? -56.524 11.013 53.171 1.00 85.31 172 SER A C 1
ATOM 1429 O O . SER A 1 172 ? -55.299 11.145 53.185 1.00 85.31 172 SER A O 1
ATOM 1431 N N . ARG A 1 173 ? -57.136 10.291 52.220 1.00 83.12 173 ARG A N 1
ATOM 1432 C CA . ARG A 1 173 ? -56.423 9.634 51.107 1.00 83.12 173 ARG A CA 1
ATOM 1433 C C . ARG A 1 173 ? -55.784 10.643 50.153 1.00 83.12 173 ARG A C 1
ATOM 1435 O O . ARG A 1 173 ? -54.630 10.461 49.771 1.00 83.12 173 ARG A O 1
ATOM 1442 N N . HIS A 1 174 ? -56.491 11.721 49.814 1.00 83.88 174 HIS A N 1
ATOM 1443 C CA . HIS A 1 174 ? -55.950 12.794 48.977 1.00 83.88 174 HIS A CA 1
ATOM 1444 C C . HIS A 1 174 ? -54.789 13.504 49.677 1.00 83.88 174 HIS A C 1
ATOM 1446 O O . HIS A 1 174 ? -53.747 13.713 49.061 1.00 83.88 174 HIS A O 1
ATOM 1452 N N . SER A 1 175 ? -54.912 13.785 50.979 1.00 83.19 175 SER A N 1
ATOM 1453 C CA . SER A 1 175 ? -53.824 14.354 51.780 1.00 83.19 175 SER A CA 1
ATOM 1454 C C . SER A 1 175 ? -52.596 13.437 51.822 1.00 83.19 175 SER A C 1
ATOM 1456 O O . SER A 1 175 ? -51.471 13.923 51.712 1.00 83.19 175 SER A O 1
ATOM 1458 N N . ALA A 1 176 ? -52.781 12.119 51.941 1.00 82.19 176 ALA A N 1
ATOM 1459 C CA . ALA A 1 176 ? -51.680 11.156 51.903 1.00 82.19 176 ALA A CA 1
ATOM 1460 C C . ALA A 1 176 ? -51.005 11.098 50.518 1.00 82.19 176 ALA A C 1
ATOM 1462 O O . ALA A 1 176 ? -49.778 11.079 50.433 1.00 82.19 176 ALA A O 1
ATOM 1463 N N . SER A 1 177 ? -51.789 11.139 49.436 1.00 84.06 177 SER A N 1
ATOM 1464 C CA . SER A 1 177 ? -51.268 11.182 48.063 1.00 84.06 177 SER A CA 1
ATOM 1465 C C . SER A 1 177 ? -50.493 12.474 47.775 1.00 84.06 177 SER A C 1
ATOM 1467 O O . SER A 1 177 ? -49.431 12.431 47.157 1.00 84.06 177 SER A O 1
ATOM 1469 N N . LEU A 1 178 ? -50.986 13.621 48.256 1.00 80.25 178 LEU A N 1
ATOM 1470 C CA . LEU A 1 178 ? -50.304 14.917 48.168 1.00 80.25 178 LEU A CA 1
ATOM 1471 C C . LEU A 1 178 ? -48.984 14.918 48.944 1.00 80.25 178 LEU A C 1
ATOM 1473 O O . LEU A 1 178 ? -47.980 15.414 48.438 1.00 80.25 178 LEU A O 1
ATOM 1477 N N . MET A 1 179 ? -48.956 14.317 50.136 1.00 79.94 179 MET A N 1
ATOM 1478 C CA . MET A 1 179 ? -47.719 14.144 50.903 1.00 79.94 179 MET A CA 1
ATOM 1479 C C . MET A 1 179 ? -46.712 13.245 50.175 1.00 79.94 179 MET A C 1
ATOM 1481 O O . MET A 1 179 ? -45.529 13.575 50.149 1.00 79.94 179 MET A O 1
ATOM 1485 N N . GLY A 1 180 ? -47.168 12.161 49.539 1.00 80.44 180 GLY A N 1
ATOM 1486 C CA . GLY A 1 180 ? -46.318 11.295 48.717 1.00 80.44 180 GLY A CA 1
ATOM 1487 C C . GLY A 1 180 ? -45.713 12.033 47.520 1.00 80.44 180 GLY A C 1
ATOM 1488 O O . GLY A 1 180 ? -44.499 12.018 47.335 1.00 80.44 180 GLY A O 1
ATOM 1489 N N . SER A 1 181 ? -46.537 12.767 46.767 1.00 74.81 181 SER A N 1
ATOM 1490 C CA . SER A 1 181 ? -46.073 13.569 45.628 1.00 74.81 181 SER A CA 1
ATOM 1491 C C . SER A 1 181 ? -45.134 14.707 46.057 1.00 74.81 181 SER A C 1
ATOM 1493 O O . SER A 1 181 ? -44.132 14.965 45.395 1.00 74.81 181 SER A O 1
ATOM 1495 N N . SER A 1 182 ? -45.387 15.338 47.208 1.00 79.69 182 SER A N 1
ATOM 1496 C CA . SER A 1 182 ? -44.505 16.359 47.792 1.00 79.69 182 SER A CA 1
ATOM 1497 C C . SER A 1 182 ? -43.142 15.788 48.208 1.00 79.69 182 SER A C 1
ATOM 1499 O O . SER A 1 182 ? -42.103 16.392 47.939 1.00 79.69 182 SER A O 1
ATOM 1501 N N . GLN A 1 183 ? -43.114 14.588 48.800 1.00 81.38 183 GLN A N 1
ATOM 1502 C CA . GLN A 1 183 ? -41.864 13.890 49.122 1.00 81.38 183 GLN A CA 1
ATOM 1503 C C . GLN A 1 183 ? -41.082 13.496 47.864 1.00 81.38 183 GLN A C 1
ATOM 1505 O O . GLN A 1 183 ? -39.856 13.616 47.839 1.00 81.38 183 GLN A O 1
ATOM 1510 N N . GLU A 1 184 ? -41.774 13.061 46.813 1.00 79.38 184 GLU A N 1
ATOM 1511 C CA . GLU A 1 184 ? -41.159 12.723 45.530 1.00 79.38 184 GLU A CA 1
ATOM 1512 C C . GLU A 1 184 ? -40.596 13.966 44.824 1.00 79.38 184 GLU A C 1
ATOM 1514 O O . GLU A 1 184 ? -39.450 13.951 44.373 1.00 79.38 184 GLU A O 1
ATOM 1519 N N . ALA A 1 185 ? -41.323 15.087 44.844 1.00 75.62 185 ALA A N 1
ATOM 1520 C CA . ALA A 1 185 ? -40.835 16.375 44.359 1.00 75.62 185 ALA A CA 1
ATOM 1521 C C . ALA A 1 185 ? -39.602 16.859 45.145 1.00 75.62 185 ALA A C 1
ATOM 1523 O O . ALA A 1 185 ? -38.615 17.284 44.546 1.00 75.62 185 ALA A O 1
ATOM 1524 N N . ALA A 1 186 ? -39.604 16.733 46.477 1.00 80.19 186 ALA A N 1
ATOM 1525 C CA . ALA A 1 186 ? -38.447 17.070 47.308 1.00 80.19 186 ALA A CA 1
ATOM 1526 C C . ALA A 1 186 ? -37.231 16.176 47.005 1.00 80.19 186 ALA A C 1
ATOM 1528 O O . ALA A 1 186 ? -36.094 16.655 46.979 1.00 80.19 186 ALA A O 1
ATOM 1529 N N . ARG A 1 187 ? -37.456 14.886 46.730 1.00 87.06 187 ARG A N 1
ATOM 1530 C CA . ARG A 1 187 ? -36.403 13.951 46.322 1.00 87.06 187 ARG A CA 1
ATOM 1531 C C . ARG A 1 187 ? -35.815 14.327 44.963 1.00 87.06 187 ARG A C 1
ATOM 1533 O O . ARG A 1 187 ? -34.592 14.395 44.849 1.00 87.06 187 ARG A O 1
ATOM 1540 N N . LEU A 1 188 ? -36.655 14.619 43.971 1.00 83.44 188 LEU A N 1
ATOM 1541 C CA . LEU A 1 188 ? -36.214 15.069 42.647 1.00 83.44 188 LEU A CA 1
ATOM 1542 C C . LEU A 1 188 ? -35.444 16.393 42.734 1.00 83.44 188 LEU A C 1
ATOM 1544 O O . LEU A 1 188 ? -34.392 16.524 42.116 1.00 83.44 188 LEU A O 1
ATOM 1548 N N . GLN A 1 189 ? -35.882 17.331 43.576 1.00 79.31 189 GLN A N 1
ATOM 1549 C CA . GLN A 1 189 ? -35.159 18.580 43.833 1.00 79.31 189 GLN A CA 1
ATOM 1550 C C . GLN A 1 189 ? -33.772 18.329 44.458 1.00 79.31 189 GLN A C 1
ATOM 1552 O O . GLN A 1 189 ? -32.783 18.983 44.113 1.00 79.31 189 GLN A O 1
ATOM 1557 N N . GLN A 1 190 ? -33.665 17.353 45.364 1.00 83.25 190 GLN A N 1
ATOM 1558 C CA . GLN A 1 190 ? -32.387 16.964 45.962 1.00 83.25 190 GLN A CA 1
ATOM 1559 C C . GLN A 1 190 ? -31.466 16.250 44.955 1.00 83.25 190 GLN A C 1
ATOM 1561 O O . GLN A 1 190 ? -30.245 16.380 45.018 1.00 83.25 190 GLN A O 1
ATOM 1566 N N . GLU A 1 191 ? -32.025 15.478 44.025 1.00 81.69 191 GLU A N 1
ATOM 1567 C CA . GLU A 1 191 ? -31.265 14.859 42.937 1.00 81.69 191 GLU A CA 1
ATOM 1568 C C . GLU A 1 191 ? -30.783 15.902 41.921 1.00 81.69 191 GLU A C 1
ATOM 1570 O O . GLU A 1 191 ? -29.616 15.854 41.531 1.00 81.69 191 GLU A O 1
ATOM 1575 N N . LEU A 1 192 ? -31.616 16.890 41.578 1.00 80.19 192 LEU A N 1
ATOM 1576 C CA . LEU A 1 192 ? -31.253 18.001 40.695 1.00 80.19 192 LEU A CA 1
ATOM 1577 C C . LEU A 1 192 ? -30.088 18.815 41.278 1.00 80.19 192 LEU A C 1
ATOM 1579 O O . LEU A 1 192 ? -29.051 18.949 40.642 1.00 80.19 192 LEU A O 1
ATOM 1583 N N . THR A 1 193 ? -30.187 19.230 42.544 1.00 82.12 193 THR A N 1
ATOM 1584 C CA . THR A 1 193 ? -29.112 19.982 43.227 1.00 82.12 193 THR A CA 1
ATOM 1585 C C . THR A 1 193 ? -27.804 19.193 43.341 1.00 82.12 193 THR A C 1
ATOM 1587 O O . THR A 1 193 ? -26.713 19.761 43.226 1.00 82.12 193 THR A O 1
ATOM 1590 N N . ARG A 1 194 ? -27.873 17.865 43.518 1.00 83.94 194 ARG A N 1
ATOM 1591 C CA . ARG A 1 194 ? -26.688 16.991 43.455 1.00 83.94 194 ARG A CA 1
ATOM 1592 C C . ARG A 1 194 ? -26.086 16.945 42.052 1.00 83.94 194 ARG A C 1
ATOM 1594 O O . ARG A 1 194 ? -24.862 16.906 41.944 1.00 83.94 194 ARG A O 1
ATOM 1601 N N . LYS A 1 195 ? -26.913 16.919 41.004 1.00 80.25 195 LYS A N 1
ATOM 1602 C CA . LYS A 1 195 ? -26.465 16.926 39.604 1.00 80.25 195 LYS A CA 1
ATOM 1603 C C . LYS A 1 195 ? -25.853 18.268 39.212 1.00 80.25 195 LYS A C 1
ATOM 1605 O O . LYS A 1 195 ? -24.780 18.257 38.619 1.00 80.25 195 LYS A O 1
ATOM 1610 N N . ASP A 1 196 ? -26.433 19.380 39.647 1.00 79.56 196 ASP A N 1
ATOM 1611 C CA . ASP A 1 196 ? -25.862 20.720 39.461 1.00 79.56 196 ASP A CA 1
ATOM 1612 C C . ASP A 1 196 ? -24.495 20.829 40.149 1.00 79.56 196 ASP A C 1
ATOM 1614 O O . ASP A 1 196 ? -23.497 21.171 39.522 1.00 79.56 196 ASP A O 1
ATOM 1618 N N . SER A 1 197 ? -24.390 20.355 41.396 1.00 82.69 197 SER A N 1
ATOM 1619 C CA . SER A 1 197 ? -23.107 20.308 42.116 1.00 82.69 197 SER A CA 1
ATOM 1620 C C . SER A 1 197 ? -22.059 19.404 41.441 1.00 82.69 197 SER A C 1
ATOM 1622 O O . SER A 1 197 ? -20.856 19.586 41.635 1.00 82.69 197 SER A O 1
ATOM 1624 N N . GLN A 1 198 ? -22.485 18.372 40.702 1.00 81.12 198 GLN A N 1
ATOM 1625 C CA . GLN A 1 198 ? -21.591 17.516 39.911 1.00 81.12 198 GLN A CA 1
ATOM 1626 C C . GLN A 1 198 ? -21.142 18.219 38.627 1.00 81.12 198 GLN A C 1
ATOM 1628 O O . GLN A 1 198 ? -19.969 18.115 38.273 1.00 81.12 198 GLN A O 1
ATOM 1633 N N . LEU A 1 199 ? -22.043 18.944 37.961 1.00 81.25 199 LEU A N 1
ATOM 1634 C CA . LEU A 1 199 ? -21.725 19.754 36.788 1.00 81.25 199 LEU A CA 1
ATOM 1635 C C . LEU A 1 199 ? -20.724 20.860 37.127 1.00 81.25 199 LEU A C 1
ATOM 1637 O O . LEU A 1 199 ? -19.735 20.993 36.411 1.00 81.25 199 LEU A O 1
ATOM 1641 N N . ASP A 1 200 ? -20.900 21.557 38.250 1.00 83.50 200 ASP A N 1
ATOM 1642 C CA . ASP A 1 200 ? -19.962 22.591 38.707 1.00 83.50 200 ASP A CA 1
ATOM 1643 C C . ASP A 1 200 ? -18.559 22.017 38.956 1.00 83.50 200 ASP A C 1
ATOM 1645 O O . ASP A 1 200 ? -17.548 22.587 38.538 1.00 83.50 200 ASP A O 1
ATOM 1649 N N . LYS A 1 201 ? -18.475 20.839 39.592 1.00 82.50 201 LYS A N 1
ATOM 1650 C CA . LYS A 1 201 ? -17.196 20.144 39.824 1.00 82.50 201 LYS A CA 1
ATOM 1651 C C . LYS A 1 201 ? -16.524 19.733 38.519 1.00 82.50 201 LYS A C 1
ATOM 1653 O O . LYS A 1 201 ? -15.320 19.926 38.381 1.00 82.50 201 LYS A O 1
ATOM 1658 N N . LEU A 1 202 ? -17.290 19.199 37.570 1.00 78.62 202 LEU A N 1
ATOM 1659 C CA . LEU A 1 202 ? -16.775 18.819 36.256 1.00 78.62 202 LEU A CA 1
ATOM 1660 C C . LEU A 1 202 ? -16.337 20.043 35.446 1.00 78.62 202 LEU A C 1
ATOM 1662 O O . LEU A 1 202 ? -15.309 19.977 34.781 1.00 78.62 202 LEU A O 1
ATOM 1666 N N . GLN A 1 203 ? -17.049 21.170 35.529 1.00 77.75 203 GLN A N 1
ATOM 1667 C CA . GLN A 1 203 ? -16.631 22.427 34.901 1.00 77.75 203 GLN A CA 1
ATOM 1668 C C . GLN A 1 203 ? -15.320 22.953 35.492 1.00 77.75 203 GLN A C 1
ATOM 1670 O O . GLN A 1 203 ? -14.420 23.318 34.737 1.00 77.75 203 GLN A O 1
ATOM 1675 N N . LEU A 1 204 ? -15.169 22.932 36.819 1.00 82.44 204 LEU A N 1
ATOM 1676 C CA . LEU A 1 204 ? -13.917 23.289 37.498 1.00 82.44 204 LEU A CA 1
ATOM 1677 C C . LEU A 1 204 ? -12.759 22.360 37.106 1.00 82.44 204 LEU A C 1
ATOM 1679 O O . LEU A 1 204 ? -11.635 22.817 36.901 1.00 82.44 204 LEU A O 1
ATOM 1683 N N . GLU A 1 205 ? -13.020 21.061 36.971 1.00 72.94 205 GLU A N 1
ATOM 1684 C CA . GLU A 1 205 ? -12.021 20.073 36.556 1.00 72.94 205 GLU A CA 1
ATOM 1685 C C . GLU A 1 205 ? -11.629 20.248 35.080 1.00 72.94 205 GLU A C 1
ATOM 1687 O O . GLU A 1 205 ? -10.443 20.210 34.750 1.00 72.94 205 GLU A O 1
ATOM 1692 N N . LEU A 1 206 ? -12.591 20.560 34.207 1.00 74.75 206 LEU A N 1
ATOM 1693 C CA . LEU A 1 206 ? -12.354 20.894 32.801 1.00 74.75 206 LEU A CA 1
ATOM 1694 C C . LEU A 1 206 ? -11.535 22.186 32.661 1.00 74.75 206 LEU A C 1
ATOM 1696 O O . LEU A 1 206 ? -10.581 22.233 31.885 1.00 74.75 206 LEU A O 1
ATOM 1700 N N . GLN A 1 207 ? -11.849 23.209 33.461 1.00 74.50 207 GLN A N 1
ATOM 1701 C CA . GLN A 1 207 ? -11.111 24.471 33.500 1.00 74.50 207 GLN A CA 1
ATOM 1702 C C . GLN A 1 207 ? -9.679 24.264 34.015 1.00 74.50 207 GLN A C 1
ATOM 1704 O O . GLN A 1 207 ? -8.728 24.810 33.451 1.00 74.50 207 GLN A O 1
ATOM 1709 N N . ARG A 1 208 ? -9.496 23.414 35.034 1.00 74.06 208 ARG A N 1
ATOM 1710 C CA . ARG A 1 208 ? -8.178 23.032 35.560 1.00 74.06 208 ARG A CA 1
ATOM 1711 C C . ARG A 1 208 ? -7.366 22.228 34.541 1.00 74.06 208 ARG A C 1
ATOM 1713 O O . ARG A 1 208 ? -6.167 22.464 34.400 1.00 74.06 208 ARG A O 1
ATOM 1720 N N . LEU A 1 209 ? -7.999 21.322 33.797 1.00 69.50 209 LEU A N 1
ATOM 1721 C CA . LEU A 1 209 ? -7.353 20.569 32.720 1.00 69.50 209 LEU A CA 1
ATOM 1722 C C . LEU A 1 209 ? -6.964 21.481 31.550 1.00 69.50 209 LEU A C 1
ATOM 1724 O O . LEU A 1 209 ? -5.832 21.394 31.073 1.00 69.50 209 LEU A O 1
ATOM 1728 N N . GLN A 1 210 ? -7.822 22.424 31.153 1.00 67.12 210 GLN A N 1
ATOM 1729 C CA . GLN A 1 210 ? -7.484 23.439 30.150 1.00 67.12 210 GLN A CA 1
ATOM 1730 C C . GLN A 1 210 ? -6.304 24.314 30.589 1.00 67.12 210 GLN A C 1
ATOM 1732 O O . GLN A 1 210 ? -5.376 24.508 29.803 1.00 67.12 210 GLN A O 1
ATOM 1737 N N . GLN A 1 211 ? -6.272 24.767 31.845 1.00 65.06 211 GLN A N 1
ATOM 1738 C CA . GLN A 1 211 ? -5.141 25.523 32.402 1.00 65.06 211 GLN A CA 1
ATOM 1739 C C . GLN A 1 211 ? -3.855 24.681 32.500 1.00 65.06 211 GLN A C 1
ATOM 1741 O O . GLN A 1 211 ? -2.766 25.179 32.227 1.00 65.06 211 GLN A O 1
ATOM 1746 N N . SER A 1 212 ? -3.959 23.384 32.803 1.00 58.09 212 SER A N 1
ATOM 1747 C CA . SER A 1 212 ? -2.806 22.471 32.788 1.00 58.09 212 SER A CA 1
ATOM 1748 C C . SER A 1 212 ? -2.286 22.195 31.370 1.00 58.09 212 SER A C 1
ATOM 1750 O O . SER A 1 212 ? -1.083 22.042 31.165 1.00 58.09 212 SER A O 1
ATOM 1752 N N . SER A 1 213 ? -3.170 22.208 30.366 1.00 54.16 213 SER A N 1
ATOM 1753 C CA . SER A 1 213 ? -2.807 22.010 28.958 1.00 54.16 213 SER A CA 1
ATOM 1754 C C . SER A 1 213 ? -2.116 23.231 28.341 1.00 54.16 213 SER A C 1
ATOM 1756 O O . SER A 1 213 ? -1.287 23.076 27.445 1.00 54.16 213 SER A O 1
ATOM 1758 N N . SER A 1 214 ? -2.411 24.438 28.841 1.00 54.66 214 SER A N 1
ATOM 1759 C CA . SER A 1 214 ? -1.737 25.674 28.435 1.00 54.66 214 SER A CA 1
ATOM 1760 C C . SER A 1 214 ? -0.425 25.921 29.188 1.00 54.66 214 SER A C 1
ATOM 1762 O O . SER A 1 214 ? 0.427 26.641 28.671 1.00 54.66 214 SER A O 1
ATOM 1764 N N . GLN A 1 215 ? -0.222 25.289 30.352 1.00 54.12 215 GLN A N 1
ATOM 1765 C CA . GLN A 1 215 ? 1.015 25.358 31.146 1.00 54.12 215 GLN A CA 1
ATOM 1766 C C . GLN A 1 215 ? 1.970 24.167 30.943 1.00 54.12 215 GLN A C 1
ATOM 1768 O O . GLN A 1 215 ? 3.097 24.197 31.438 1.00 54.12 215 GLN A O 1
ATOM 1773 N N . SER A 1 216 ? 1.572 23.126 30.203 1.00 58.09 216 SER A N 1
ATOM 1774 C CA . SER A 1 216 ? 2.460 22.005 29.883 1.00 58.09 216 SER A CA 1
ATOM 1775 C C . SER A 1 216 ? 3.528 22.448 28.877 1.00 58.09 216 SER A C 1
ATOM 1777 O O . SER A 1 216 ? 3.285 22.515 27.670 1.00 58.09 216 SER A O 1
ATOM 1779 N N . SER A 1 217 ? 4.732 22.740 29.376 1.00 60.75 217 SER A N 1
ATOM 1780 C CA . SER A 1 217 ? 5.929 23.023 28.567 1.00 60.75 217 SER A CA 1
ATOM 1781 C C . SER A 1 217 ? 6.156 21.956 27.495 1.00 60.75 217 SER A C 1
ATOM 1783 O O . SER A 1 217 ? 6.541 22.274 26.378 1.00 60.75 217 SER A O 1
ATOM 1785 N N . GLN A 1 218 ? 5.809 20.704 27.794 1.00 62.91 218 GLN A N 1
ATOM 1786 C CA . GLN A 1 218 ? 5.909 19.575 26.878 1.00 62.91 218 GLN A CA 1
ATOM 1787 C C . GLN A 1 218 ? 4.902 19.648 25.717 1.00 62.91 218 GLN A C 1
ATOM 1789 O O . GLN A 1 218 ? 5.244 19.277 24.599 1.00 62.91 218 GLN A O 1
ATOM 1794 N N . ALA A 1 219 ? 3.688 20.167 25.930 1.00 65.94 219 ALA A N 1
ATOM 1795 C CA . ALA A 1 219 ? 2.712 20.364 24.854 1.00 65.94 219 ALA A CA 1
ATOM 1796 C C . ALA A 1 219 ? 3.110 21.516 23.913 1.00 65.94 219 ALA A C 1
ATOM 1798 O O . ALA A 1 219 ? 2.897 21.424 22.703 1.00 65.94 219 ALA A O 1
ATOM 1799 N N . HIS A 1 220 ? 3.721 22.578 24.448 1.00 73.50 220 HIS A N 1
ATOM 1800 C CA . HIS A 1 220 ? 4.304 23.660 23.641 1.00 73.50 220 HIS A CA 1
ATOM 1801 C C . HIS A 1 220 ? 5.557 23.202 22.889 1.00 73.50 220 HIS A C 1
ATOM 1803 O O . HIS A 1 220 ? 5.697 23.493 21.706 1.00 73.50 220 HIS A O 1
ATOM 1809 N N . GLU A 1 221 ? 6.422 22.413 23.529 1.00 73.69 221 GLU A N 1
ATOM 1810 C CA . GLU A 1 221 ? 7.601 21.792 22.911 1.00 73.69 221 GLU A CA 1
ATOM 1811 C C . GLU A 1 221 ? 7.203 20.867 21.751 1.00 73.69 221 GLU A C 1
ATOM 1813 O O . GLU A 1 221 ? 7.812 20.908 20.684 1.00 73.69 221 GLU A O 1
ATOM 1818 N N . LEU A 1 222 ? 6.155 20.055 21.934 1.00 74.38 222 LEU A N 1
ATOM 1819 C CA . LEU A 1 222 ? 5.635 19.169 20.893 1.00 74.38 222 LEU A CA 1
ATOM 1820 C C . LEU A 1 222 ? 4.965 19.945 19.756 1.00 74.38 222 LEU A C 1
ATOM 1822 O O . LEU A 1 222 ? 5.202 19.608 18.603 1.00 74.38 222 LEU A O 1
ATOM 1826 N N . ARG A 1 223 ? 4.204 21.011 20.042 1.00 77.44 223 ARG A N 1
ATOM 1827 C CA . ARG A 1 223 ? 3.661 21.896 18.994 1.00 77.44 223 ARG A CA 1
ATOM 1828 C C . ARG A 1 223 ? 4.757 22.610 18.211 1.00 77.44 223 ARG A C 1
ATOM 1830 O O . ARG A 1 223 ? 4.660 22.700 16.995 1.00 77.44 223 ARG A O 1
ATOM 1837 N N . ARG A 1 224 ? 5.815 23.070 18.884 1.00 81.06 224 ARG A N 1
ATOM 1838 C CA . ARG A 1 224 ? 6.981 23.679 18.232 1.00 81.06 224 ARG A CA 1
ATOM 1839 C C . ARG A 1 224 ? 7.696 22.673 17.331 1.00 81.06 224 ARG A C 1
ATOM 1841 O O . ARG A 1 224 ? 7.964 22.980 16.177 1.00 81.06 224 ARG A O 1
ATOM 1848 N N . LYS A 1 225 ? 7.941 21.455 17.826 1.00 82.31 225 LYS A N 1
ATOM 1849 C CA . LYS A 1 225 ? 8.544 20.369 17.035 1.00 82.31 225 LYS A CA 1
ATOM 1850 C C . LYS A 1 225 ? 7.665 19.943 15.860 1.00 82.31 225 LYS A C 1
ATOM 1852 O O . LYS A 1 225 ? 8.203 19.624 14.806 1.00 82.31 225 LYS A O 1
ATOM 1857 N N . LEU A 1 226 ? 6.342 19.957 16.028 1.00 80.12 226 LEU A N 1
ATOM 1858 C CA . LEU A 1 226 ? 5.392 19.696 14.949 1.00 80.12 226 LEU A CA 1
ATOM 1859 C C . LEU A 1 226 ? 5.472 20.793 13.880 1.00 80.12 226 LEU A C 1
ATOM 1861 O O . LEU A 1 226 ? 5.668 20.470 12.717 1.00 80.12 226 LEU A O 1
ATOM 1865 N N . GLY A 1 227 ? 5.450 22.070 14.273 1.00 88.12 227 GLY A N 1
ATOM 1866 C CA . GLY A 1 227 ? 5.596 23.191 13.338 1.00 88.12 227 GLY A CA 1
ATOM 1867 C C . GLY A 1 227 ? 6.945 23.194 12.608 1.00 88.12 227 GLY A C 1
ATOM 1868 O O . GLY A 1 227 ? 7.007 23.431 11.407 1.00 88.12 227 GLY A O 1
ATOM 1869 N N . GLU A 1 228 ? 8.041 22.852 13.291 1.00 86.44 228 GLU A N 1
ATOM 1870 C CA . GLU A 1 228 ? 9.358 22.685 12.655 1.00 86.44 228 GLU A CA 1
ATOM 1871 C C . GLU A 1 228 ? 9.392 21.509 11.670 1.00 86.44 228 GLU A C 1
ATOM 1873 O O . GLU A 1 228 ? 10.078 21.577 10.648 1.00 86.44 228 GLU A O 1
ATOM 1878 N N . ALA A 1 229 ? 8.672 20.425 11.967 1.00 82.19 229 ALA A N 1
ATOM 1879 C CA . ALA A 1 229 ? 8.535 19.299 11.054 1.00 82.19 229 ALA A CA 1
ATOM 1880 C C . ALA A 1 229 ? 7.683 19.671 9.833 1.00 82.19 229 ALA A C 1
ATOM 1882 O O . ALA A 1 229 ? 8.075 19.333 8.721 1.00 82.19 229 ALA A O 1
ATOM 1883 N N . GLU A 1 230 ? 6.585 20.408 10.020 1.00 87.62 230 GLU A N 1
ATOM 1884 C CA . GLU A 1 230 ? 5.714 20.903 8.946 1.00 87.62 230 GLU A CA 1
ATOM 1885 C C . GLU A 1 230 ? 6.465 21.835 7.987 1.00 87.62 230 GLU A C 1
ATOM 1887 O O . GLU A 1 230 ? 6.395 21.642 6.775 1.00 87.62 230 GLU A O 1
ATOM 1892 N N . VAL A 1 231 ? 7.265 22.775 8.504 1.00 91.81 231 VAL A N 1
ATOM 1893 C CA . VAL A 1 231 ? 8.090 23.669 7.669 1.00 91.81 231 VAL A CA 1
ATOM 1894 C C . VAL A 1 231 ? 9.123 22.879 6.861 1.00 91.81 231 VAL A C 1
ATOM 1896 O O . VAL A 1 231 ? 9.256 23.087 5.658 1.00 91.81 231 VAL A O 1
ATOM 1899 N N . LYS A 1 232 ? 9.812 21.910 7.478 1.00 88.25 232 LYS A N 1
ATOM 1900 C CA . LYS A 1 232 ? 10.766 21.042 6.760 1.00 88.25 232 LYS A CA 1
ATOM 1901 C C . LYS A 1 232 ? 10.090 20.173 5.702 1.00 88.25 232 LYS A C 1
ATOM 1903 O O . LYS A 1 232 ? 10.719 19.823 4.704 1.00 88.25 232 LYS A O 1
ATOM 1908 N N . LEU A 1 233 ? 8.841 19.780 5.934 1.00 87.94 233 LEU A N 1
ATOM 1909 C CA . LEU A 1 233 ? 8.055 19.008 4.978 1.00 87.94 233 LEU A CA 1
ATOM 1910 C C . LEU A 1 233 ? 7.670 19.890 3.785 1.00 87.94 233 LEU A C 1
ATOM 1912 O O . LEU A 1 233 ? 7.929 19.490 2.655 1.00 87.94 233 LEU A O 1
ATOM 1916 N N . GLN A 1 234 ? 7.215 21.122 4.027 1.00 88.56 234 GLN A N 1
ATOM 1917 C CA . GLN A 1 234 ? 6.943 22.110 2.974 1.00 88.56 234 GLN A CA 1
ATOM 1918 C C . GLN A 1 234 ? 8.188 22.461 2.146 1.00 88.56 234 GLN A C 1
ATOM 1920 O O . GLN A 1 234 ? 8.109 22.574 0.924 1.00 88.56 234 GLN A O 1
ATOM 1925 N N . GLU A 1 235 ? 9.359 22.601 2.774 1.00 90.50 235 GLU A N 1
ATOM 1926 C CA . GLU A 1 235 ? 10.620 22.822 2.052 1.00 90.50 235 GLU A CA 1
ATOM 1927 C C . GLU A 1 235 ? 10.967 21.634 1.147 1.00 90.50 235 GLU A C 1
ATOM 1929 O O . GLU A 1 235 ? 11.346 21.823 -0.009 1.00 90.50 235 GLU A O 1
ATOM 1934 N N . LYS A 1 236 ? 10.796 20.400 1.637 1.00 86.00 236 LYS A N 1
ATOM 1935 C CA . LYS A 1 236 ? 11.009 19.189 0.831 1.00 86.00 236 LYS A CA 1
ATOM 1936 C C . LYS A 1 236 ? 9.993 19.051 -0.297 1.00 86.00 236 LYS A C 1
ATOM 1938 O O . LYS A 1 236 ? 10.385 18.667 -1.394 1.00 86.00 236 LYS A O 1
ATOM 1943 N N . GLU A 1 237 ? 8.727 19.375 -0.057 1.00 89.69 237 GLU A N 1
ATOM 1944 C CA . GLU A 1 237 ? 7.690 19.409 -1.093 1.00 89.69 237 GLU A CA 1
ATOM 1945 C C . GLU A 1 237 ? 8.042 20.423 -2.179 1.00 89.69 237 GLU A C 1
ATOM 1947 O O . GLU A 1 237 ? 8.000 20.089 -3.361 1.00 89.69 237 GLU A O 1
ATOM 1952 N N . LYS A 1 238 ? 8.491 21.622 -1.797 1.00 91.81 238 LYS A N 1
ATOM 1953 C CA . LYS A 1 238 ? 8.969 22.625 -2.750 1.00 91.81 238 LYS A CA 1
ATOM 1954 C C . LYS A 1 238 ? 10.168 22.118 -3.555 1.00 91.81 238 LYS A C 1
ATOM 1956 O O . LYS A 1 238 ? 10.160 22.221 -4.775 1.00 91.81 238 LYS A O 1
ATOM 1961 N N . HIS A 1 239 ? 11.155 21.504 -2.903 1.00 90.69 239 HIS A N 1
ATOM 1962 C CA . HIS A 1 239 ? 12.297 20.904 -3.596 1.00 90.69 239 HIS A CA 1
ATOM 1963 C C . HIS A 1 239 ? 11.892 19.780 -4.556 1.00 90.69 239 HIS A C 1
ATOM 1965 O O . HIS A 1 239 ? 12.485 19.664 -5.624 1.00 90.69 239 HIS A O 1
ATOM 1971 N N . LEU A 1 240 ? 10.896 18.964 -4.203 1.00 86.56 240 LEU A N 1
ATOM 1972 C CA . LEU A 1 240 ? 10.361 17.938 -5.096 1.00 86.56 240 LEU A CA 1
ATOM 1973 C C . LEU A 1 240 ? 9.651 18.559 -6.301 1.00 86.56 240 LEU A C 1
ATOM 1975 O O . LEU A 1 240 ? 9.849 18.080 -7.411 1.00 86.56 240 LEU A O 1
ATOM 1979 N N . VAL A 1 241 ? 8.879 19.632 -6.108 1.00 91.75 241 VAL A N 1
ATOM 1980 C CA . VAL A 1 241 ? 8.239 20.372 -7.208 1.00 91.75 241 VAL A CA 1
ATOM 1981 C C . VAL A 1 241 ? 9.287 20.986 -8.136 1.00 91.75 241 VAL A C 1
ATOM 1983 O O . VAL A 1 241 ? 9.207 20.787 -9.347 1.00 91.75 241 VAL A O 1
ATOM 1986 N N . ASP A 1 242 ? 10.300 21.657 -7.584 1.00 91.31 242 ASP A N 1
ATOM 1987 C CA . ASP A 1 242 ? 11.395 22.259 -8.352 1.00 91.31 242 ASP A CA 1
ATOM 1988 C C . ASP A 1 242 ? 12.188 21.184 -9.120 1.00 91.31 242 ASP A C 1
ATOM 1990 O O . ASP A 1 242 ? 12.515 21.350 -10.298 1.00 91.31 242 ASP A O 1
ATOM 1994 N N . TRP A 1 243 ? 12.457 20.042 -8.479 1.00 87.94 243 TRP A N 1
ATOM 1995 C CA . TRP A 1 243 ? 13.124 18.903 -9.107 1.00 87.94 243 TRP A CA 1
ATOM 1996 C C . TRP A 1 243 ? 12.290 18.300 -10.238 1.00 87.94 243 TRP A C 1
ATOM 1998 O O . TRP A 1 243 ? 12.823 18.006 -11.307 1.00 87.94 243 TRP A O 1
ATOM 2008 N N . ASN A 1 244 ? 10.982 18.142 -10.031 1.00 87.75 244 ASN A N 1
ATOM 2009 C CA . ASN A 1 244 ? 10.082 17.597 -11.040 1.00 87.75 244 ASN A CA 1
ATOM 2010 C C . ASN A 1 244 ? 9.966 18.548 -12.242 1.00 87.75 244 ASN A C 1
ATOM 2012 O O . ASN A 1 244 ? 10.035 18.110 -13.384 1.00 87.75 244 ASN A O 1
ATOM 2016 N N . GLN A 1 245 ? 9.920 19.861 -11.998 1.00 89.75 245 GLN A N 1
ATOM 2017 C CA . GLN A 1 245 ? 9.948 20.867 -13.057 1.00 89.75 245 GLN A CA 1
ATOM 2018 C C . GLN A 1 245 ? 11.266 20.836 -13.849 1.00 89.75 245 GLN A C 1
ATOM 2020 O O . GLN A 1 245 ? 11.252 20.959 -15.075 1.00 89.75 245 GLN A O 1
ATOM 2025 N N . HIS A 1 246 ? 12.403 20.645 -13.174 1.00 87.38 246 HIS A N 1
ATOM 2026 C CA . HIS A 1 246 ? 13.699 20.486 -13.836 1.00 87.38 246 HIS A CA 1
ATOM 2027 C C . HIS A 1 246 ? 13.765 19.190 -14.659 1.00 87.38 246 HIS A C 1
ATOM 2029 O O . HIS A 1 246 ? 14.299 19.182 -15.769 1.00 87.38 246 HIS A O 1
ATOM 2035 N N . TRP A 1 247 ? 13.197 18.096 -14.148 1.00 81.81 247 TRP A N 1
ATOM 2036 C CA . TRP A 1 247 ? 13.094 16.831 -14.873 1.00 81.81 247 TRP A CA 1
ATOM 2037 C C . TRP A 1 247 ? 12.234 16.963 -16.135 1.00 81.81 247 TRP A C 1
ATOM 2039 O O . TRP A 1 247 ? 12.664 16.549 -17.213 1.00 81.81 247 TRP A O 1
ATOM 2049 N N . ASP A 1 248 ? 11.076 17.616 -16.035 1.00 90.31 248 ASP A N 1
ATOM 2050 C CA . ASP A 1 248 ? 10.196 17.880 -17.175 1.00 90.31 248 ASP A CA 1
ATOM 2051 C C . ASP A 1 248 ? 10.889 18.754 -18.230 1.00 90.31 248 ASP A C 1
ATOM 2053 O O . ASP A 1 248 ? 10.835 18.456 -19.427 1.00 90.31 248 ASP A O 1
ATOM 2057 N N . GLN A 1 249 ? 11.605 19.802 -17.804 1.00 88.50 249 GLN A N 1
ATOM 2058 C CA . GLN A 1 249 ? 12.403 20.641 -18.704 1.00 88.50 249 GLN A CA 1
ATOM 2059 C C . GLN A 1 249 ? 13.492 19.835 -19.416 1.00 88.50 249 GLN A C 1
ATOM 2061 O O . GLN A 1 249 ? 13.627 19.935 -20.636 1.00 88.50 249 GLN A O 1
ATOM 2066 N N . HIS A 1 250 ? 14.220 18.989 -18.686 1.00 86.81 250 HIS A N 1
ATOM 2067 C CA . HIS A 1 250 ? 15.239 18.125 -19.272 1.00 86.81 250 HIS A CA 1
ATOM 2068 C C . HIS A 1 250 ? 14.627 17.121 -20.263 1.00 86.81 250 HIS A C 1
ATOM 2070 O O . HIS A 1 250 ? 15.191 16.869 -21.326 1.00 86.81 250 HIS A O 1
ATOM 2076 N N . GLN A 1 251 ? 13.437 16.584 -19.974 1.00 83.12 251 GLN A N 1
ATOM 2077 C CA . GLN A 1 251 ? 12.730 15.686 -20.887 1.00 83.12 251 GLN A CA 1
ATOM 2078 C C . GLN A 1 251 ? 12.296 16.401 -22.177 1.00 83.12 251 GLN A C 1
ATOM 2080 O O . GLN A 1 251 ? 12.399 15.826 -23.265 1.00 83.12 251 GLN A O 1
ATOM 2085 N N . ILE A 1 252 ? 11.829 17.649 -22.076 1.00 90.94 252 ILE A N 1
ATOM 2086 C CA . ILE A 1 252 ? 11.505 18.488 -23.238 1.00 90.94 252 ILE A CA 1
ATOM 2087 C C . ILE A 1 252 ? 12.770 18.770 -24.056 1.00 90.94 252 ILE A C 1
ATOM 2089 O O . ILE A 1 252 ? 12.739 18.645 -25.280 1.00 90.94 252 ILE A O 1
ATOM 2093 N N . GLU A 1 253 ? 13.888 19.092 -23.405 1.00 88.50 253 GLU A N 1
ATOM 2094 C CA . GLU A 1 253 ? 15.156 19.369 -24.083 1.00 88.50 253 GLU A CA 1
ATOM 2095 C C . GLU A 1 253 ? 15.713 18.128 -24.800 1.00 88.50 253 GLU A C 1
ATOM 2097 O O . GLU A 1 253 ? 16.149 18.227 -25.948 1.00 88.50 253 GLU A O 1
ATOM 2102 N N . CYS A 1 254 ? 15.637 16.945 -24.180 1.00 82.31 254 CYS A N 1
ATOM 2103 C CA . CYS A 1 254 ? 15.981 15.676 -24.827 1.00 82.31 254 CYS A CA 1
ATOM 2104 C C . CYS A 1 254 ? 15.113 15.424 -26.065 1.00 82.31 254 CYS A C 1
ATOM 2106 O O . CYS A 1 254 ? 15.650 15.184 -27.144 1.00 82.31 254 CYS A O 1
ATOM 2108 N N . LYS A 1 255 ? 13.785 15.574 -25.952 1.00 88.12 255 LYS A N 1
ATOM 2109 C CA . LYS A 1 255 ? 12.870 15.423 -27.096 1.00 88.12 255 LYS A CA 1
ATOM 2110 C C . LYS A 1 255 ? 13.174 16.422 -28.216 1.00 88.12 255 LYS A C 1
ATOM 2112 O O . LYS A 1 255 ? 13.104 16.060 -29.387 1.00 88.12 255 LYS A O 1
ATOM 2117 N N . ALA A 1 256 ? 13.524 17.663 -27.877 1.00 89.88 256 ALA A N 1
ATOM 2118 C CA . ALA A 1 256 ? 13.902 18.678 -28.857 1.00 89.88 256 ALA A CA 1
ATOM 2119 C C . ALA A 1 256 ? 15.216 18.320 -29.574 1.00 89.88 256 ALA A C 1
ATOM 2121 O O . ALA A 1 256 ? 15.300 18.450 -30.797 1.00 89.88 256 ALA A O 1
ATOM 2122 N N . LYS A 1 257 ? 16.222 17.821 -28.840 1.00 87.25 257 LYS A N 1
ATOM 2123 C CA . LYS A 1 257 ? 17.490 17.348 -29.419 1.00 87.25 257 LYS A CA 1
ATOM 2124 C C . LYS A 1 257 ? 17.281 16.137 -30.326 1.00 87.25 257 LYS A C 1
ATOM 2126 O O . LYS A 1 257 ? 17.825 16.131 -31.427 1.00 87.25 257 LYS A O 1
ATOM 2131 N N . ASP A 1 258 ? 16.448 15.179 -29.926 1.00 85.38 258 ASP A N 1
ATOM 2132 C CA . ASP A 1 258 ? 16.104 14.018 -30.755 1.00 85.38 258 ASP A CA 1
ATOM 2133 C C . ASP A 1 258 ? 15.410 14.447 -32.054 1.00 85.38 258 ASP A C 1
ATOM 2135 O O . ASP A 1 258 ? 15.799 14.019 -33.139 1.00 85.38 258 ASP A O 1
ATOM 2139 N N . GLN A 1 259 ? 14.442 15.369 -31.978 1.00 89.06 259 GLN A N 1
ATOM 2140 C CA . GLN A 1 259 ? 13.789 15.932 -33.166 1.00 89.06 259 GLN A CA 1
ATOM 2141 C C . GLN A 1 259 ? 14.776 16.673 -34.075 1.00 89.06 259 GLN A C 1
ATOM 2143 O O . GLN A 1 259 ? 14.712 16.538 -35.298 1.00 89.06 259 GLN A O 1
ATOM 2148 N N . GLN A 1 260 ? 15.705 17.441 -33.504 1.00 90.12 260 GLN A N 1
ATOM 2149 C CA . GLN A 1 260 ? 16.736 18.131 -34.274 1.00 90.12 260 GLN A CA 1
ATOM 2150 C C . GLN A 1 260 ? 17.661 17.137 -34.989 1.00 90.12 260 GLN A C 1
ATOM 2152 O O . GLN A 1 260 ? 17.997 17.346 -36.157 1.00 90.12 260 GLN A O 1
ATOM 2157 N N . LEU A 1 261 ? 18.046 16.052 -34.315 1.00 89.56 261 LEU A N 1
ATOM 2158 C CA . LEU A 1 261 ? 18.894 15.005 -34.880 1.00 89.56 261 LEU A CA 1
ATOM 2159 C C . LEU A 1 261 ? 18.162 14.244 -35.996 1.00 89.56 261 LEU A C 1
ATOM 2161 O O . LEU A 1 261 ? 18.731 14.031 -37.066 1.00 89.56 261 LEU A O 1
ATOM 2165 N N . GLN A 1 262 ? 16.873 13.946 -35.802 1.00 86.62 262 GLN A N 1
ATOM 2166 C CA . GLN A 1 262 ? 15.995 13.356 -36.816 1.00 86.62 262 GLN A CA 1
ATOM 2167 C C . GLN A 1 262 ? 15.927 14.236 -38.077 1.00 86.62 262 GLN A C 1
ATOM 2169 O O . GLN A 1 262 ? 16.149 13.759 -39.189 1.00 86.62 262 GLN A O 1
ATOM 2174 N N . GLN A 1 263 ? 15.710 15.546 -37.911 1.00 90.12 263 GLN A N 1
ATOM 2175 C CA . GLN A 1 263 ? 15.677 16.497 -39.028 1.00 90.12 263 GLN A CA 1
ATOM 2176 C C . GLN A 1 263 ? 17.032 16.640 -39.733 1.00 90.12 263 GLN A C 1
ATOM 2178 O O . GLN A 1 263 ? 17.079 16.902 -40.937 1.00 90.12 263 GLN A O 1
ATOM 2183 N N . GLN A 1 264 ? 18.146 16.532 -39.003 1.00 89.06 264 GLN A N 1
ATOM 2184 C CA . GLN A 1 264 ? 19.483 16.539 -39.602 1.00 89.06 264 GLN A CA 1
ATOM 2185 C C . GLN A 1 264 ? 19.728 15.273 -40.427 1.00 89.06 264 GLN A C 1
ATOM 2187 O O . GLN A 1 264 ? 20.231 15.378 -41.546 1.00 89.06 264 GLN A O 1
ATOM 2192 N N . LEU A 1 265 ? 19.326 14.103 -39.922 1.00 85.75 265 LEU A N 1
ATOM 2193 C CA . LEU A 1 265 ? 19.402 12.840 -40.658 1.00 85.75 265 LEU A CA 1
ATOM 2194 C C . LEU A 1 265 ? 18.558 12.884 -41.935 1.00 85.75 265 LEU A C 1
ATOM 2196 O O . LEU A 1 265 ? 19.069 12.553 -43.003 1.00 85.75 265 LEU A O 1
ATOM 2200 N N . GLU A 1 266 ? 17.314 13.366 -41.866 1.00 90.12 266 GLU A N 1
ATOM 2201 C CA . GLU A 1 266 ? 16.459 13.535 -43.050 1.00 90.12 266 GLU A CA 1
ATOM 2202 C C . GLU A 1 266 ? 17.079 14.483 -44.082 1.00 90.12 266 GLU A C 1
ATOM 2204 O O . GLU A 1 266 ? 17.075 14.184 -45.277 1.00 90.12 266 GLU A O 1
ATOM 2209 N N . ARG A 1 267 ? 17.676 15.599 -43.640 1.00 90.00 267 ARG A N 1
ATOM 2210 C CA . ARG A 1 267 ? 18.384 16.525 -44.537 1.00 90.00 267 ARG A CA 1
ATOM 2211 C C . ARG A 1 267 ? 19.589 15.875 -45.208 1.00 90.00 267 ARG A C 1
ATOM 2213 O O . ARG A 1 267 ? 19.758 16.045 -46.413 1.00 90.00 267 ARG A O 1
ATOM 2220 N N . LEU A 1 268 ? 20.409 15.137 -44.461 1.00 89.75 268 LEU A N 1
ATOM 2221 C CA . LEU A 1 268 ? 21.581 14.451 -45.012 1.00 89.75 268 LEU A CA 1
ATOM 2222 C C . LEU A 1 268 ? 21.177 13.348 -45.996 1.00 89.75 268 LEU A C 1
ATOM 2224 O O . LEU A 1 268 ? 21.747 13.272 -47.083 1.00 89.75 268 LEU A O 1
ATOM 2228 N N . MET A 1 269 ? 20.155 12.550 -45.668 1.00 86.56 269 MET A N 1
ATOM 2229 C CA . MET A 1 269 ? 19.611 11.551 -46.594 1.00 86.56 269 MET A CA 1
ATOM 2230 C C . MET A 1 269 ? 19.021 12.204 -47.849 1.00 86.56 269 MET A C 1
ATOM 2232 O O . MET A 1 269 ? 19.261 11.731 -48.959 1.00 86.56 269 MET A O 1
ATOM 2236 N N . GLY A 1 270 ? 18.303 13.321 -47.698 1.00 89.12 270 GLY A N 1
ATOM 2237 C CA . GLY A 1 270 ? 17.775 14.098 -48.818 1.00 89.12 270 GLY A CA 1
ATOM 2238 C C . GLY A 1 270 ? 18.878 14.639 -49.731 1.00 89.12 270 GLY A C 1
ATOM 2239 O O . GLY A 1 270 ? 18.777 14.520 -50.950 1.00 89.12 270 GLY A O 1
ATOM 2240 N N . GLN A 1 271 ? 19.962 15.173 -49.159 1.00 87.50 271 GLN A N 1
ATOM 2241 C CA . GLN A 1 271 ? 21.122 15.657 -49.914 1.00 87.50 271 GLN A CA 1
ATOM 2242 C C . GLN A 1 271 ? 21.857 14.529 -50.646 1.00 87.50 271 GLN A C 1
ATOM 2244 O O . GLN A 1 271 ? 22.177 14.691 -51.822 1.00 87.50 271 GLN A O 1
ATOM 2249 N N . GLN A 1 272 ? 22.085 13.384 -49.994 1.00 83.44 272 GLN A N 1
ATOM 2250 C CA . GLN A 1 272 ? 22.701 12.221 -50.643 1.00 83.44 272 GLN A CA 1
ATOM 2251 C C . GLN A 1 272 ? 21.834 11.683 -51.785 1.00 83.44 272 GLN A C 1
ATOM 2253 O O . GLN A 1 272 ? 22.352 11.396 -52.861 1.00 83.44 272 GLN A O 1
ATOM 2258 N N . SER A 1 273 ? 20.516 11.603 -51.581 1.00 85.12 273 SER A N 1
ATOM 2259 C CA . SER A 1 273 ? 19.569 11.172 -52.613 1.00 85.12 273 SER A CA 1
ATOM 2260 C C . SER A 1 273 ? 19.567 12.119 -53.818 1.00 85.12 273 SER A C 1
ATOM 2262 O O . SER A 1 273 ? 19.675 11.668 -54.957 1.00 85.12 273 SER A O 1
ATOM 2264 N N . LEU A 1 274 ? 19.529 13.437 -53.584 1.00 87.31 274 LEU A N 1
ATOM 2265 C CA . LEU A 1 274 ? 19.610 14.447 -54.646 1.00 87.31 274 LEU A CA 1
ATOM 2266 C C . LEU A 1 274 ? 20.944 14.390 -55.401 1.00 87.31 274 LEU A C 1
ATOM 2268 O O . LEU A 1 274 ? 20.943 14.468 -56.629 1.00 87.31 274 LEU A O 1
ATOM 2272 N N . GLY A 1 275 ? 22.063 14.224 -54.688 1.00 88.31 275 GLY A N 1
ATOM 2273 C CA . GLY A 1 275 ? 23.387 14.060 -55.291 1.00 88.31 275 GLY A CA 1
ATOM 2274 C C . GLY A 1 275 ? 23.456 12.822 -56.185 1.00 88.31 275 GLY A C 1
ATOM 2275 O O . GLY A 1 275 ? 23.797 12.933 -57.360 1.00 88.31 275 GLY A O 1
ATOM 2276 N N . ALA A 1 276 ? 23.014 11.668 -55.678 1.00 83.19 276 ALA A N 1
ATOM 2277 C CA . ALA A 1 276 ? 22.962 10.427 -56.447 1.00 83.19 276 ALA A CA 1
ATOM 2278 C C . ALA A 1 276 ? 22.038 10.536 -57.676 1.00 83.19 276 ALA A C 1
ATOM 2280 O O . ALA A 1 276 ? 22.372 10.041 -58.753 1.00 83.19 276 ALA A O 1
ATOM 2281 N N . GLN A 1 277 ? 20.893 11.219 -57.556 1.00 86.25 277 GLN A N 1
ATOM 2282 C CA . GLN A 1 277 ? 19.999 11.480 -58.689 1.00 86.25 277 GLN A CA 1
ATOM 2283 C C . GLN A 1 277 ? 20.639 12.392 -59.744 1.00 86.25 277 GLN A C 1
ATOM 2285 O O . GLN A 1 277 ? 20.475 12.148 -60.940 1.00 86.25 277 GLN A O 1
ATOM 2290 N N . GLN A 1 278 ? 21.369 13.431 -59.330 1.00 88.06 278 GLN A N 1
ATOM 2291 C CA . GLN A 1 278 ? 22.095 14.309 -60.251 1.00 88.06 278 GLN A CA 1
ATOM 2292 C C . GLN A 1 278 ? 23.233 13.571 -60.958 1.00 88.06 278 GLN A C 1
ATOM 2294 O O . GLN A 1 278 ? 23.371 13.706 -62.171 1.00 88.06 278 GLN A O 1
ATOM 2299 N N . GLU A 1 279 ? 24.007 12.753 -60.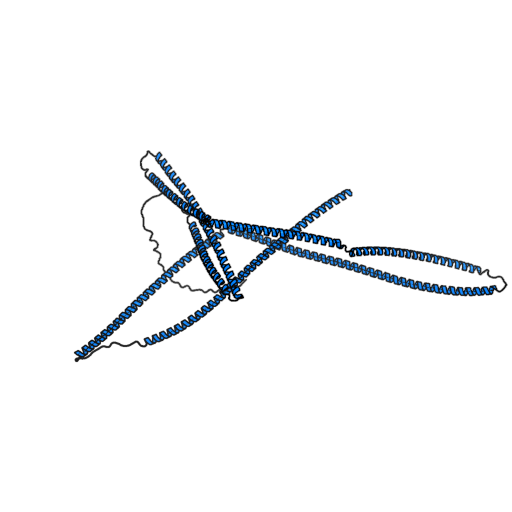245 1.00 88.44 279 GLU A N 1
ATOM 2300 C CA . GLU A 1 279 ? 25.061 11.921 -60.836 1.00 88.44 279 GLU A CA 1
ATOM 2301 C C . GLU A 1 279 ? 24.495 10.921 -61.848 1.00 88.44 279 GLU A C 1
ATOM 2303 O O . GLU A 1 279 ? 24.985 10.847 -62.974 1.00 88.44 279 GLU A O 1
ATOM 2308 N N . MET A 1 280 ? 23.409 10.223 -61.499 1.00 87.75 280 MET A N 1
ATOM 2309 C CA . MET A 1 280 ? 22.682 9.338 -62.417 1.00 87.75 280 MET A CA 1
ATOM 2310 C C . MET A 1 280 ? 22.225 10.074 -63.679 1.00 87.75 280 MET A C 1
ATOM 2312 O O . MET A 1 280 ? 22.394 9.565 -64.787 1.00 87.75 280 MET A O 1
ATOM 2316 N N . ARG A 1 281 ? 21.683 11.288 -63.530 1.00 91.56 281 ARG A N 1
ATOM 2317 C CA . ARG A 1 281 ? 21.244 12.110 -64.662 1.00 91.56 281 ARG A CA 1
ATOM 2318 C C . ARG A 1 281 ? 22.417 12.539 -65.543 1.00 91.56 281 ARG A C 1
ATOM 2320 O O . ARG A 1 281 ? 22.335 12.401 -66.758 1.00 91.56 281 ARG A O 1
ATOM 2327 N N . ASN A 1 282 ? 23.521 12.975 -64.941 1.00 91.75 282 ASN A N 1
ATOM 2328 C CA . ASN A 1 282 ? 24.734 13.353 -65.665 1.00 91.75 282 ASN A CA 1
ATOM 2329 C C . ASN A 1 282 ? 25.320 12.166 -66.444 1.00 91.75 282 ASN A C 1
ATOM 2331 O O . ASN A 1 282 ? 25.702 12.322 -67.602 1.00 91.75 282 ASN A O 1
ATOM 2335 N N . LEU A 1 283 ? 25.363 10.977 -65.835 1.00 91.31 283 LEU A N 1
ATOM 2336 C CA . LEU A 1 283 ? 25.802 9.750 -66.504 1.00 91.31 283 LEU A CA 1
ATOM 2337 C C . LEU A 1 283 ? 24.863 9.373 -67.654 1.00 91.31 283 LEU A C 1
ATOM 2339 O O . LEU A 1 283 ? 25.333 8.999 -68.726 1.00 91.31 283 LEU A O 1
ATOM 2343 N N . GLN A 1 284 ? 23.550 9.512 -67.469 1.00 89.25 284 GLN A N 1
ATOM 2344 C CA . GLN A 1 284 ? 22.563 9.247 -68.514 1.00 89.25 284 GLN A CA 1
ATOM 2345 C C . GLN A 1 284 ? 22.706 10.215 -69.700 1.00 89.25 284 GLN A C 1
ATOM 2347 O O . GLN A 1 284 ? 22.670 9.780 -70.853 1.00 89.25 284 GLN A O 1
ATOM 2352 N N . ASP A 1 285 ? 22.930 11.503 -69.431 1.00 91.50 285 ASP A N 1
ATOM 2353 C CA . ASP A 1 285 ? 23.174 12.518 -70.459 1.00 91.50 285 ASP A CA 1
ATOM 2354 C C . ASP A 1 285 ? 24.497 12.258 -71.203 1.00 91.50 285 ASP A C 1
ATOM 2356 O O . ASP A 1 285 ? 24.534 12.324 -72.433 1.00 91.50 285 ASP A O 1
ATOM 2360 N N . GLN A 1 286 ? 25.568 11.876 -70.497 1.00 91.12 286 GLN A N 1
ATOM 2361 C CA . GLN A 1 286 ? 26.837 11.478 -71.125 1.00 91.12 286 GLN A CA 1
ATOM 2362 C C . GLN A 1 286 ? 26.677 10.248 -72.021 1.00 91.12 286 GLN A C 1
ATOM 2364 O O . GLN A 1 286 ? 27.166 10.242 -73.152 1.00 91.12 286 GLN A O 1
ATOM 2369 N N . LEU A 1 287 ? 25.964 9.223 -71.547 1.00 88.75 287 LEU A N 1
ATOM 2370 C CA . LEU A 1 287 ? 25.718 8.002 -72.312 1.00 88.75 287 LEU A CA 1
ATOM 2371 C C . LEU A 1 287 ? 24.906 8.298 -73.580 1.00 88.75 287 LEU A C 1
ATOM 2373 O O . LEU A 1 287 ? 25.167 7.722 -74.636 1.00 88.75 287 LEU A O 1
ATOM 2377 N N . LYS A 1 288 ? 23.962 9.243 -73.498 1.00 92.38 288 LYS A N 1
ATOM 2378 C CA . LYS A 1 288 ? 23.195 9.723 -74.650 1.00 92.38 288 LYS A CA 1
ATOM 2379 C C . LYS A 1 288 ? 24.086 10.429 -75.671 1.00 92.38 288 LYS A C 1
ATOM 2381 O O . LYS A 1 288 ? 24.022 10.091 -76.848 1.00 92.38 288 LYS A O 1
ATOM 2386 N N . VAL A 1 289 ? 24.955 11.342 -75.233 1.00 91.88 289 VAL A N 1
ATOM 2387 C CA . VAL A 1 289 ? 25.910 12.022 -76.127 1.00 91.88 289 VAL A CA 1
ATOM 2388 C C . VAL A 1 289 ? 26.840 11.015 -76.808 1.00 91.88 289 VAL A C 1
ATOM 2390 O O . VAL A 1 289 ? 27.057 11.109 -78.015 1.00 91.88 289 VAL A O 1
ATOM 2393 N N . GLN A 1 290 ? 27.346 10.021 -76.072 1.00 89.38 290 GLN A N 1
ATOM 2394 C CA . GLN A 1 290 ? 28.174 8.959 -76.650 1.00 89.38 290 GLN A CA 1
ATOM 2395 C C . GLN A 1 290 ? 27.399 8.095 -77.649 1.00 89.38 290 GLN A C 1
ATOM 2397 O O . GLN A 1 290 ? 27.925 7.773 -78.713 1.00 89.38 290 GLN A O 1
ATOM 2402 N N . SER A 1 291 ? 26.146 7.749 -77.346 1.00 88.50 291 SER A N 1
ATOM 2403 C CA . SER A 1 291 ? 25.268 7.029 -78.273 1.00 88.50 291 SER A CA 1
ATOM 2404 C C . SER A 1 291 ? 25.043 7.825 -79.560 1.00 88.50 291 SER A C 1
ATOM 2406 O O . SER A 1 291 ? 25.221 7.286 -80.650 1.00 88.50 291 SER A O 1
ATOM 2408 N N . ASP A 1 292 ? 24.718 9.114 -79.453 1.00 91.00 292 ASP A N 1
ATOM 2409 C CA . ASP A 1 292 ? 24.505 9.993 -80.607 1.00 91.00 292 ASP A CA 1
ATOM 2410 C C . ASP A 1 292 ? 25.788 10.145 -81.438 1.00 91.00 292 ASP A C 1
ATOM 2412 O O . ASP A 1 292 ? 25.747 10.119 -82.670 1.00 91.00 292 ASP A O 1
ATOM 2416 N N . GLN A 1 293 ? 26.947 10.256 -80.782 1.00 90.94 293 GLN A N 1
ATOM 2417 C CA . GLN A 1 293 ? 28.244 10.283 -81.454 1.00 90.94 293 GLN A CA 1
ATOM 2418 C C . GLN A 1 293 ? 28.527 8.968 -82.186 1.00 90.94 293 GLN A C 1
ATOM 2420 O O . GLN A 1 293 ? 28.984 8.998 -83.329 1.00 90.94 293 GLN A O 1
ATOM 2425 N N . ARG A 1 294 ? 28.216 7.821 -81.573 1.00 89.88 294 ARG A N 1
ATOM 2426 C CA . ARG A 1 294 ? 28.371 6.506 -82.204 1.00 89.88 294 ARG A CA 1
ATOM 2427 C C . ARG A 1 294 ? 27.497 6.380 -83.451 1.00 89.88 294 ARG A C 1
ATOM 2429 O O . ARG A 1 294 ? 27.995 5.960 -84.487 1.00 89.88 294 ARG A O 1
ATOM 2436 N N . VAL A 1 295 ? 26.237 6.812 -83.380 1.00 91.12 295 VAL A N 1
ATOM 2437 C CA . VAL A 1 295 ? 25.314 6.813 -84.530 1.00 91.12 295 VAL A CA 1
ATOM 2438 C C . VAL A 1 295 ? 25.834 7.707 -85.662 1.00 91.12 295 VAL A C 1
ATOM 2440 O O . VAL A 1 295 ? 25.769 7.322 -86.831 1.00 91.12 295 VAL A O 1
ATOM 2443 N N . ARG A 1 296 ? 26.395 8.882 -85.342 1.00 91.31 296 ARG A N 1
ATOM 2444 C CA . ARG A 1 296 ? 27.025 9.759 -86.347 1.00 91.31 296 ARG A CA 1
ATOM 2445 C C . ARG A 1 296 ? 28.211 9.076 -87.023 1.00 91.31 296 ARG A C 1
ATOM 2447 O O . ARG A 1 296 ? 28.242 9.016 -88.245 1.00 91.31 296 ARG A O 1
ATOM 2454 N N . LEU A 1 297 ? 29.125 8.495 -86.244 1.00 90.75 297 LEU A N 1
ATOM 2455 C CA . LEU A 1 297 ? 30.281 7.772 -86.781 1.00 90.75 297 LEU A CA 1
ATOM 2456 C C . LEU A 1 297 ? 29.865 6.566 -87.634 1.00 90.75 297 LEU A C 1
ATOM 2458 O O . LEU A 1 297 ? 30.428 6.352 -88.703 1.00 90.75 297 LEU A O 1
ATOM 2462 N N . GLU A 1 298 ? 28.857 5.800 -87.206 1.00 90.75 298 GLU A N 1
ATOM 2463 C CA . GLU A 1 298 ? 28.292 4.702 -88.000 1.00 90.75 298 GLU A CA 1
ATOM 2464 C C . GLU A 1 298 ? 27.730 5.213 -89.339 1.00 90.75 298 GLU A C 1
ATOM 2466 O O . GLU A 1 298 ? 27.971 4.601 -90.381 1.00 90.75 298 GLU A O 1
ATOM 2471 N N . THR A 1 299 ? 27.048 6.362 -89.333 1.00 91.50 299 THR A N 1
ATOM 2472 C CA . THR A 1 299 ? 26.507 7.002 -90.545 1.00 91.50 299 THR A CA 1
ATOM 2473 C C . THR A 1 299 ? 27.623 7.472 -91.484 1.00 91.50 299 THR A C 1
ATOM 2475 O O . THR A 1 299 ? 27.568 7.211 -92.690 1.00 91.50 299 THR A O 1
ATOM 2478 N N . ASP A 1 300 ? 28.665 8.105 -90.941 1.00 92.12 300 ASP A N 1
ATOM 2479 C CA . ASP A 1 300 ? 29.825 8.578 -91.702 1.00 92.12 300 ASP A CA 1
ATOM 2480 C C . ASP A 1 300 ? 30.602 7.408 -92.320 1.00 92.12 300 ASP A C 1
ATOM 2482 O O . ASP A 1 300 ? 30.939 7.442 -93.507 1.00 92.12 300 ASP A O 1
ATOM 2486 N N . MET A 1 301 ? 30.814 6.323 -91.566 1.00 90.19 301 MET A N 1
ATOM 2487 C CA . MET A 1 301 ? 31.420 5.095 -92.090 1.00 90.19 301 MET A CA 1
ATOM 2488 C C . MET A 1 301 ? 30.586 4.477 -93.213 1.00 90.19 301 MET A C 1
ATOM 2490 O O . MET A 1 301 ? 31.146 4.001 -94.201 1.00 90.19 301 MET A O 1
ATOM 2494 N N . LEU A 1 302 ? 29.255 4.484 -93.093 1.00 92.88 302 LEU A N 1
ATOM 2495 C CA . LEU A 1 302 ? 28.369 3.967 -94.135 1.00 92.88 302 LEU A CA 1
ATOM 2496 C C . LEU A 1 302 ? 28.474 4.805 -95.419 1.00 92.88 302 LEU A C 1
ATOM 2498 O O . LEU A 1 302 ? 28.547 4.255 -96.519 1.00 92.88 302 LEU A O 1
ATOM 2502 N N . SER A 1 303 ? 28.538 6.132 -95.278 1.00 93.19 303 SER A N 1
ATOM 2503 C CA . SER A 1 303 ? 28.755 7.066 -96.387 1.00 93.19 303 SER A CA 1
ATOM 2504 C C . SER A 1 303 ? 30.106 6.829 -97.068 1.00 93.19 303 SER A C 1
ATOM 2506 O O . SER A 1 303 ? 30.157 6.649 -98.286 1.00 93.19 303 SER A O 1
ATOM 2508 N N . LEU A 1 304 ? 31.190 6.725 -96.291 1.00 92.62 304 LEU A N 1
ATOM 2509 C CA . LEU A 1 304 ? 32.529 6.415 -96.800 1.00 92.62 304 LEU A CA 1
ATOM 2510 C C . LEU A 1 304 ? 32.572 5.060 -97.508 1.00 92.62 304 LEU A C 1
ATOM 2512 O O . LEU A 1 304 ? 33.143 4.949 -98.590 1.00 92.62 304 LEU A O 1
ATOM 2516 N N . ARG A 1 305 ? 31.922 4.034 -96.947 1.00 90.88 305 ARG A N 1
ATOM 2517 C CA . ARG A 1 305 ? 31.811 2.714 -97.577 1.00 90.88 305 ARG A CA 1
ATOM 2518 C C . ARG A 1 305 ? 31.098 2.800 -98.925 1.00 90.88 305 ARG A C 1
ATOM 2520 O O . ARG A 1 305 ? 31.571 2.209 -99.892 1.00 90.88 305 ARG A O 1
ATOM 2527 N N . ASN A 1 306 ? 30.003 3.553 -99.009 1.00 90.31 306 ASN A N 1
ATOM 2528 C CA . ASN A 1 306 ? 29.277 3.763 -100.262 1.00 90.31 306 ASN A CA 1
ATOM 2529 C C . ASN A 1 306 ? 30.121 4.527 -101.295 1.00 90.31 306 ASN A C 1
ATOM 2531 O O . ASN A 1 306 ? 30.131 4.157 -102.468 1.00 90.31 306 ASN A O 1
ATOM 2535 N N . GLN A 1 307 ? 30.872 5.549 -100.870 1.00 90.81 307 GLN A N 1
ATOM 2536 C CA . GLN A 1 307 ? 31.806 6.274 -101.739 1.00 90.81 307 GLN A CA 1
ATOM 2537 C C . GLN A 1 307 ? 32.920 5.358 -102.259 1.00 90.81 307 GLN A C 1
ATOM 2539 O O . GLN A 1 307 ? 33.201 5.347 -103.457 1.00 90.81 307 GLN A O 1
ATOM 2544 N N . LEU A 1 308 ? 33.517 4.546 -101.382 1.00 89.88 308 LEU A N 1
ATOM 2545 C CA . LEU A 1 308 ? 34.565 3.599 -101.753 1.00 89.88 308 LEU A CA 1
ATOM 2546 C C . LEU A 1 308 ? 34.034 2.540 -102.728 1.00 89.88 308 LEU A C 1
ATOM 2548 O O . LEU A 1 308 ? 34.688 2.244 -103.723 1.00 89.88 308 LEU A O 1
ATOM 2552 N N . GLN A 1 309 ? 32.827 2.019 -102.491 1.00 91.12 309 GLN A N 1
ATOM 2553 C CA . GLN A 1 309 ? 32.164 1.068 -103.385 1.00 91.12 309 GLN A CA 1
ATOM 2554 C C . GLN A 1 309 ? 31.894 1.678 -104.769 1.00 91.12 309 GLN A C 1
ATOM 2556 O O . GLN A 1 309 ? 32.068 1.006 -105.789 1.00 91.12 309 GLN A O 1
ATOM 2561 N N . ALA A 1 310 ? 31.500 2.953 -104.821 1.00 88.94 310 ALA A N 1
ATOM 2562 C CA . ALA A 1 310 ? 31.317 3.674 -106.075 1.00 88.94 310 ALA A CA 1
ATOM 2563 C C . ALA A 1 310 ? 32.648 3.853 -106.825 1.00 88.94 310 ALA A C 1
ATOM 2565 O O . ALA A 1 310 ? 32.698 3.633 -108.034 1.00 88.94 310 ALA A O 1
ATOM 2566 N N . GLU A 1 311 ? 33.734 4.195 -106.127 1.00 89.88 311 GLU A N 1
ATOM 2567 C CA . GLU A 1 311 ? 35.074 4.291 -106.723 1.00 89.88 311 GLU A CA 1
ATOM 2568 C C . GLU A 1 311 ? 35.609 2.938 -107.204 1.00 89.88 311 GLU A C 1
ATOM 2570 O O . GLU A 1 311 ? 36.176 2.864 -108.293 1.00 89.88 311 GLU A O 1
ATOM 2575 N N . ILE A 1 312 ? 35.383 1.856 -106.453 1.00 89.31 312 ILE A N 1
ATOM 2576 C CA . ILE A 1 312 ? 35.696 0.490 -106.901 1.00 89.31 312 ILE A CA 1
ATOM 2577 C C . ILE A 1 312 ? 34.927 0.183 -108.188 1.00 89.31 312 ILE A C 1
ATOM 2579 O O . ILE A 1 312 ? 35.540 -0.178 -109.185 1.00 89.31 312 ILE A O 1
ATOM 2583 N N . SER A 1 313 ? 33.620 0.455 -108.223 1.00 89.62 313 SER A N 1
ATOM 2584 C CA . SER A 1 313 ? 32.790 0.220 -109.414 1.00 89.62 313 SER A CA 1
ATOM 2585 C C . SER A 1 313 ? 33.261 1.029 -110.633 1.00 89.62 313 SER A C 1
ATOM 2587 O O . SER A 1 313 ? 33.248 0.529 -111.759 1.00 89.62 313 SER A O 1
ATOM 2589 N N . LYS A 1 314 ? 33.709 2.279 -110.433 1.00 90.88 314 LYS A N 1
ATOM 2590 C CA . LYS A 1 314 ? 34.314 3.097 -111.501 1.00 90.88 314 LYS A CA 1
ATOM 2591 C C . LYS A 1 314 ? 35.629 2.497 -111.996 1.00 90.88 314 LYS A C 1
ATOM 2593 O O . LYS A 1 314 ? 35.848 2.454 -113.206 1.00 90.88 314 LYS A O 1
ATOM 2598 N N . ARG A 1 315 ? 36.495 2.043 -111.084 1.00 88.25 315 ARG A N 1
ATOM 2599 C CA . ARG A 1 315 ? 37.772 1.405 -111.433 1.00 88.25 315 ARG A CA 1
ATOM 2600 C C . ARG A 1 315 ? 37.566 0.082 -112.155 1.00 88.25 315 ARG A C 1
ATOM 2602 O O . ARG A 1 315 ? 38.230 -0.135 -113.158 1.00 88.25 315 ARG A O 1
ATOM 2609 N N . ASP A 1 316 ? 36.623 -0.745 -111.718 1.00 90.19 316 ASP A N 1
ATOM 2610 C CA . ASP A 1 316 ? 36.287 -2.006 -112.383 1.00 90.19 316 ASP A CA 1
ATOM 2611 C C . ASP A 1 316 ? 35.789 -1.762 -113.810 1.00 90.19 316 ASP A C 1
ATOM 2613 O O . ASP A 1 316 ? 36.212 -2.449 -114.739 1.00 90.19 316 ASP A O 1
ATOM 2617 N N . LYS A 1 317 ? 34.965 -0.725 -114.016 1.00 89.56 317 LYS A N 1
ATOM 2618 C CA . LYS A 1 317 ? 34.544 -0.306 -115.358 1.00 89.56 317 LYS A CA 1
ATOM 2619 C C . LYS A 1 317 ? 35.731 0.146 -116.215 1.00 89.56 317 LYS A C 1
ATOM 2621 O O . LYS A 1 317 ? 35.866 -0.311 -117.344 1.00 89.56 317 LYS A O 1
ATOM 2626 N N . ALA A 1 318 ? 36.621 0.977 -115.672 1.00 86.81 318 ALA A N 1
ATOM 2627 C CA . ALA A 1 318 ? 37.819 1.426 -116.382 1.00 86.81 318 ALA A CA 1
ATOM 2628 C C . ALA A 1 318 ? 38.776 0.266 -116.716 1.00 86.81 318 ALA A C 1
ATOM 2630 O O . ALA A 1 318 ? 39.336 0.227 -117.808 1.00 86.81 318 ALA A O 1
ATOM 2631 N N . LEU A 1 319 ? 38.946 -0.698 -115.806 1.00 87.81 319 LEU A N 1
ATOM 2632 C CA . LEU A 1 319 ? 39.725 -1.914 -116.046 1.00 87.81 319 LEU A CA 1
ATOM 2633 C C . LEU A 1 319 ? 39.085 -2.785 -117.130 1.00 87.81 319 LEU A C 1
ATOM 2635 O O . LEU A 1 319 ? 39.800 -3.322 -117.972 1.00 87.81 319 LEU A O 1
ATOM 2639 N N . HIS A 1 320 ? 37.755 -2.898 -117.144 1.00 87.81 320 HIS A N 1
ATOM 2640 C CA . HIS A 1 320 ? 37.029 -3.607 -118.194 1.00 87.81 320 HIS A CA 1
ATOM 2641 C C . HIS A 1 320 ? 37.213 -2.938 -119.564 1.00 87.81 320 HIS A C 1
ATOM 2643 O O . HIS A 1 320 ? 37.543 -3.619 -120.534 1.00 87.81 320 HIS A O 1
ATOM 2649 N N . ASP A 1 321 ? 37.089 -1.609 -119.633 1.00 85.56 321 ASP A N 1
ATOM 2650 C CA . ASP A 1 321 ? 37.304 -0.829 -120.857 1.00 85.56 321 ASP A CA 1
ATOM 2651 C C . ASP A 1 321 ? 38.756 -0.958 -121.359 1.00 85.56 321 ASP A C 1
ATOM 2653 O O . ASP A 1 321 ? 38.989 -1.208 -122.543 1.00 85.56 321 ASP A O 1
ATOM 2657 N N . LEU A 1 322 ? 39.745 -0.868 -120.459 1.00 86.81 322 LEU A N 1
ATOM 2658 C CA . LEU A 1 322 ? 41.159 -1.089 -120.788 1.00 86.81 322 LEU A CA 1
ATOM 2659 C C . LEU A 1 322 ? 41.423 -2.522 -121.257 1.00 86.81 322 LEU A C 1
ATOM 2661 O O . LEU A 1 322 ? 42.175 -2.720 -122.206 1.00 86.81 322 LEU A O 1
ATOM 2665 N N . SER A 1 323 ? 40.800 -3.522 -120.633 1.00 84.62 323 SER A N 1
ATOM 2666 C CA . SER A 1 323 ? 40.912 -4.919 -121.060 1.00 84.62 323 SER A CA 1
ATOM 2667 C C . SER A 1 323 ? 40.298 -5.133 -122.448 1.00 84.62 323 SER A C 1
ATOM 2669 O O . SER A 1 323 ? 40.883 -5.823 -123.282 1.00 84.62 323 SER A O 1
ATOM 2671 N N . ALA A 1 324 ? 39.164 -4.493 -122.750 1.00 83.12 324 ALA A N 1
ATOM 2672 C CA . ALA A 1 324 ? 38.569 -4.511 -124.085 1.00 83.12 324 ALA A CA 1
ATOM 2673 C C . ALA A 1 324 ? 39.484 -3.854 -125.134 1.00 83.12 324 ALA A C 1
ATOM 2675 O O . ALA A 1 324 ? 39.598 -4.354 -126.255 1.00 83.12 324 ALA A O 1
ATOM 2676 N N . GLU A 1 325 ? 40.164 -2.768 -124.767 1.00 82.25 325 GLU A N 1
ATOM 2677 C CA . GLU A 1 325 ? 41.111 -2.075 -125.640 1.00 82.25 325 GLU A CA 1
ATOM 2678 C C . GLU A 1 325 ? 42.405 -2.874 -125.854 1.00 82.25 325 GLU A C 1
ATOM 2680 O O . GLU A 1 325 ? 42.898 -2.942 -126.978 1.00 82.25 325 GLU A O 1
ATOM 2685 N N . ILE A 1 326 ? 42.921 -3.551 -124.821 1.00 81.00 326 ILE A N 1
ATOM 2686 C CA . ILE A 1 326 ? 44.035 -4.503 -124.953 1.00 81.00 326 ILE A CA 1
ATOM 2687 C C . ILE A 1 326 ? 43.643 -5.630 -125.908 1.00 81.00 326 ILE A C 1
ATOM 2689 O O . ILE A 1 326 ? 44.352 -5.863 -126.876 1.00 81.00 326 ILE A O 1
ATOM 2693 N N . ASN A 1 327 ? 42.463 -6.232 -125.745 1.00 77.31 327 ASN A N 1
ATOM 2694 C CA . ASN A 1 327 ? 41.992 -7.282 -126.652 1.00 77.31 327 ASN A CA 1
ATOM 2695 C C . ASN A 1 327 ? 41.838 -6.795 -128.108 1.00 77.31 327 ASN A C 1
ATOM 2697 O O . ASN A 1 327 ? 42.059 -7.563 -129.043 1.00 77.31 327 ASN A O 1
ATOM 2701 N N . LYS A 1 328 ? 41.463 -5.527 -128.338 1.00 79.56 328 LYS A N 1
ATOM 2702 C CA . LYS A 1 328 ? 41.482 -4.930 -129.687 1.00 79.56 328 LYS A CA 1
ATOM 2703 C C . LYS A 1 328 ? 42.903 -4.763 -130.219 1.00 79.56 328 LYS A C 1
ATOM 2705 O O . LYS A 1 328 ? 43.129 -5.041 -131.396 1.00 79.56 328 LYS A O 1
ATOM 2710 N N . ARG A 1 329 ? 43.835 -4.308 -129.376 1.00 76.56 329 ARG A N 1
ATOM 2711 C CA . ARG A 1 329 ? 45.256 -4.155 -129.723 1.00 76.56 329 ARG A CA 1
ATOM 2712 C C . ARG A 1 329 ? 45.918 -5.493 -130.016 1.00 76.56 329 ARG A C 1
ATOM 2714 O O . ARG A 1 329 ? 46.640 -5.587 -130.995 1.00 76.56 329 ARG A O 1
ATOM 2721 N N . ASP A 1 330 ? 45.604 -6.533 -129.257 1.00 77.62 330 ASP A N 1
ATOM 2722 C CA . ASP A 1 330 ? 46.107 -7.884 -129.498 1.00 77.62 330 ASP A CA 1
ATOM 2723 C C . ASP A 1 330 ? 45.578 -8.440 -130.827 1.00 77.62 330 ASP A C 1
ATOM 2725 O O . ASP A 1 330 ? 46.355 -8.982 -131.605 1.00 77.62 330 ASP A O 1
ATOM 2729 N N . ARG A 1 331 ? 44.305 -8.191 -131.178 1.00 73.06 331 ARG A N 1
ATOM 2730 C CA . ARG A 1 331 ? 43.772 -8.512 -132.521 1.00 73.06 331 ARG A CA 1
ATOM 2731 C C . ARG A 1 331 ? 44.478 -7.740 -133.636 1.00 73.06 331 ARG A C 1
ATOM 2733 O O . ARG A 1 331 ? 44.790 -8.318 -134.669 1.00 73.06 331 ARG A O 1
ATOM 2740 N N . THR A 1 332 ? 44.769 -6.453 -133.431 1.00 67.69 332 THR A N 1
ATOM 2741 C CA . THR A 1 332 ? 45.517 -5.659 -134.425 1.00 67.69 332 THR A CA 1
ATOM 2742 C C . THR A 1 332 ? 46.981 -6.088 -134.519 1.00 67.69 332 THR A C 1
ATOM 2744 O O . THR A 1 332 ? 47.546 -6.067 -135.605 1.00 67.69 332 THR A O 1
ATOM 2747 N N . ILE A 1 333 ? 47.604 -6.527 -133.424 1.00 62.59 333 ILE A N 1
ATOM 2748 C CA . ILE A 1 333 ? 48.949 -7.113 -133.431 1.00 62.59 333 ILE A CA 1
ATOM 2749 C C . ILE A 1 333 ? 48.931 -8.468 -134.154 1.00 62.59 333 ILE A C 1
ATOM 2751 O O . ILE A 1 333 ? 49.805 -8.717 -134.982 1.00 62.59 333 ILE A O 1
ATOM 2755 N N . GLU A 1 334 ? 47.925 -9.318 -133.938 1.00 60.34 334 GLU A N 1
ATOM 2756 C CA . GLU A 1 334 ? 47.745 -10.565 -134.698 1.00 60.34 334 GLU A CA 1
ATOM 2757 C C . GLU A 1 334 ? 47.528 -10.318 -136.204 1.00 60.34 334 GLU A C 1
ATOM 2759 O O . GLU A 1 334 ? 48.014 -11.100 -137.026 1.00 60.34 334 GLU A O 1
ATOM 2764 N N . GLU A 1 335 ? 46.858 -9.222 -136.577 1.00 58.94 335 GLU A N 1
ATOM 2765 C CA . GLU A 1 335 ? 46.689 -8.776 -137.969 1.00 58.94 335 GLU A CA 1
ATOM 2766 C C . GLU A 1 335 ? 47.987 -8.194 -138.564 1.00 58.94 335 GLU A C 1
ATOM 2768 O O . GLU A 1 335 ? 48.321 -8.488 -139.713 1.00 58.94 335 GLU A O 1
ATOM 2773 N N . LEU A 1 336 ? 48.774 -7.442 -137.784 1.00 54.88 336 LEU A N 1
ATOM 2774 C CA . LEU A 1 336 ? 50.060 -6.868 -138.210 1.00 54.88 336 LEU A CA 1
ATOM 2775 C C . LEU A 1 336 ? 51.200 -7.901 -138.275 1.00 54.88 336 LEU A C 1
ATOM 2777 O O . LEU A 1 336 ? 52.149 -7.714 -139.030 1.00 54.88 336 LEU A O 1
ATOM 2781 N N . THR A 1 337 ? 51.107 -9.023 -137.555 1.00 51.84 337 THR A N 1
ATOM 2782 C CA . THR A 1 337 ? 52.142 -10.081 -137.553 1.00 51.84 337 THR A CA 1
ATOM 2783 C C . THR A 1 337 ? 52.031 -11.034 -138.765 1.00 51.84 337 THR A C 1
ATOM 2785 O O . THR A 1 337 ? 52.854 -11.934 -138.922 1.00 51.84 337 THR A O 1
ATOM 2788 N N . ARG A 1 338 ? 51.054 -10.840 -139.672 1.00 47.06 338 ARG A N 1
ATOM 2789 C CA . ARG A 1 338 ? 50.876 -11.630 -140.917 1.00 47.06 338 ARG A CA 1
ATOM 2790 C C . ARG A 1 338 ? 51.168 -10.882 -142.232 1.00 47.06 338 ARG A C 1
ATOM 2792 O O . ARG A 1 338 ? 50.951 -11.461 -143.293 1.00 47.06 338 ARG A O 1
ATOM 2799 N N . GLY A 1 339 ? 51.670 -9.645 -142.208 1.00 36.97 339 GLY A N 1
ATOM 2800 C CA . GLY A 1 339 ? 51.886 -8.839 -143.422 1.00 36.97 339 GLY A CA 1
ATOM 2801 C C . GLY A 1 339 ? 53.256 -8.165 -143.477 1.00 36.97 339 GLY A C 1
ATOM 2802 O O . GLY A 1 339 ? 53.566 -7.316 -142.651 1.00 36.97 339 GLY A O 1
ATOM 2803 N N . ASP A 1 340 ? 54.048 -8.556 -144.473 1.00 29.06 340 ASP A N 1
ATOM 2804 C CA . ASP A 1 340 ? 55.440 -8.174 -144.716 1.00 29.06 340 ASP A CA 1
ATOM 2805 C C . ASP A 1 340 ? 55.618 -6.731 -145.249 1.00 29.06 340 ASP A C 1
ATOM 2807 O O . ASP A 1 340 ? 54.882 -6.272 -146.118 1.00 29.06 340 ASP A O 1
ATOM 2811 N N . MET A 1 341 ? 56.660 -6.082 -144.720 1.00 32.94 341 MET A N 1
ATOM 2812 C CA . MET A 1 341 ? 57.534 -5.022 -145.258 1.00 32.94 341 MET A CA 1
ATOM 2813 C C . MET A 1 341 ? 56.966 -3.746 -145.914 1.00 32.94 341 MET A C 1
ATOM 2815 O O . MET A 1 341 ? 56.469 -3.740 -147.035 1.00 32.94 341 MET A O 1
ATOM 2819 N N . GLY A 1 342 ? 57.379 -2.605 -145.338 1.00 28.52 342 GLY A N 1
ATOM 2820 C CA . GLY A 1 342 ? 58.078 -1.593 -146.140 1.00 28.52 342 GLY A CA 1
ATOM 2821 C C . GLY A 1 342 ? 57.722 -0.122 -145.906 1.00 28.52 342 GLY A C 1
ATOM 2822 O O . GLY A 1 342 ? 56.782 0.398 -146.491 1.00 28.52 342 GLY A O 1
ATOM 2823 N N . GLY A 1 343 ? 58.637 0.604 -145.255 1.00 30.16 343 GLY A N 1
ATOM 2824 C CA . GLY A 1 343 ? 59.180 1.819 -145.872 1.00 30.16 343 GLY A CA 1
ATOM 2825 C C . GLY A 1 343 ? 58.843 3.195 -145.274 1.00 30.16 343 GLY A C 1
ATOM 2826 O O . GLY A 1 343 ? 57.695 3.597 -145.171 1.00 30.16 343 GLY A O 1
ATOM 2827 N N . ARG A 1 344 ? 59.937 3.964 -145.137 1.00 35.66 344 ARG A N 1
ATOM 2828 C CA . ARG A 1 344 ? 60.104 5.433 -145.230 1.00 35.66 344 ARG A CA 1
ATOM 2829 C C . ARG A 1 344 ? 60.194 6.254 -143.925 1.00 35.66 344 ARG A C 1
ATOM 2831 O O . ARG A 1 344 ? 59.240 6.486 -143.202 1.00 35.66 344 ARG A O 1
ATOM 2838 N N . LYS A 1 345 ? 61.437 6.723 -143.738 1.00 32.69 345 LYS A N 1
ATOM 2839 C CA . LYS A 1 345 ? 61.981 7.900 -143.026 1.00 32.69 345 LYS A CA 1
ATOM 2840 C C . LYS A 1 345 ? 61.187 9.215 -143.295 1.00 32.69 345 LYS A C 1
ATOM 2842 O O . LYS A 1 345 ? 60.417 9.226 -144.250 1.00 32.69 345 LYS A O 1
ATOM 2847 N N . PRO A 1 346 ? 61.636 10.388 -142.796 1.00 45.53 346 PRO A N 1
ATOM 2848 C CA . PRO A 1 346 ? 61.846 10.828 -141.412 1.00 45.53 346 PRO A CA 1
ATOM 2849 C C . PRO A 1 346 ? 61.224 12.231 -141.181 1.00 45.53 346 PRO A C 1
ATOM 2851 O O . PRO A 1 346 ? 61.477 13.148 -141.946 1.00 45.53 346 PRO A O 1
ATOM 2854 N N . ASP A 1 347 ? 60.505 12.455 -140.092 1.00 42.97 347 ASP A N 1
ATOM 2855 C CA . ASP A 1 347 ? 60.225 13.802 -139.572 1.00 42.97 347 ASP A CA 1
ATOM 2856 C C . ASP A 1 347 ? 59.875 13.618 -138.104 1.00 42.97 347 ASP A C 1
ATOM 2858 O O . ASP A 1 347 ? 59.137 12.684 -137.825 1.00 42.97 347 ASP A O 1
ATOM 2862 N N . HIS A 1 348 ? 60.449 14.430 -137.201 1.00 45.12 348 HIS A N 1
ATOM 2863 C CA . HIS A 1 348 ? 60.056 14.660 -135.790 1.00 45.12 348 HIS A CA 1
ATOM 2864 C C . HIS A 1 348 ? 61.267 14.893 -134.865 1.00 45.12 348 HIS A C 1
ATOM 2866 O O . HIS A 1 348 ? 61.553 14.124 -133.956 1.00 45.12 348 HIS A O 1
ATOM 2872 N N . LEU A 1 349 ? 61.966 16.016 -135.060 1.00 46.50 349 LEU A N 1
ATOM 2873 C CA . LEU A 1 349 ? 62.954 16.549 -134.102 1.00 46.50 349 LEU A CA 1
ATOM 2874 C C . LEU A 1 349 ? 62.431 17.763 -133.299 1.00 46.50 349 LEU A C 1
ATOM 2876 O O . LEU A 1 349 ? 63.193 18.394 -132.578 1.00 46.50 349 LEU A O 1
ATOM 2880 N N . MET A 1 350 ? 61.123 18.057 -133.363 1.00 49.66 350 MET A N 1
ATOM 2881 C CA . MET A 1 350 ? 60.456 19.114 -132.571 1.00 49.66 350 MET A CA 1
ATOM 2882 C C . MET A 1 350 ? 59.317 18.613 -131.657 1.00 49.66 350 MET A C 1
ATOM 2884 O O . MET A 1 350 ? 58.784 19.383 -130.865 1.00 49.66 350 MET A O 1
ATOM 2888 N N . THR A 1 351 ? 58.970 17.323 -131.692 1.00 52.97 351 THR A N 1
ATOM 2889 C CA . THR A 1 351 ? 57.982 16.690 -130.788 1.00 52.97 351 THR A CA 1
ATOM 2890 C C . THR A 1 351 ? 58.619 16.069 -129.540 1.00 52.97 351 THR A C 1
ATOM 2892 O O . THR A 1 351 ? 57.989 16.028 -128.488 1.00 52.97 351 THR A O 1
ATOM 2895 N N . HIS A 1 352 ? 59.905 15.703 -129.584 1.00 53.28 352 HIS A N 1
ATOM 2896 C CA . HIS A 1 352 ? 60.594 15.103 -128.435 1.00 53.28 352 HIS A CA 1
ATOM 2897 C C . HIS A 1 352 ? 60.854 16.069 -127.266 1.00 53.28 352 HIS A C 1
ATOM 2899 O O . HIS A 1 352 ? 60.970 15.609 -126.136 1.00 53.28 352 HIS A O 1
ATOM 2905 N N . GLY A 1 353 ? 60.885 17.389 -127.488 1.00 58.81 353 GLY A N 1
ATOM 2906 C CA . GLY A 1 353 ? 61.008 18.375 -126.402 1.00 58.81 353 GLY A CA 1
ATOM 2907 C C . GLY A 1 353 ? 59.731 18.509 -125.564 1.00 58.81 353 GLY A C 1
ATOM 2908 O O . GLY A 1 353 ? 59.794 18.554 -124.335 1.00 58.81 353 GLY A O 1
ATOM 2909 N N . ASN A 1 354 ? 58.564 18.489 -126.217 1.00 59.03 354 ASN A N 1
ATOM 2910 C CA . ASN A 1 354 ? 57.270 18.494 -125.531 1.00 59.03 354 ASN A CA 1
ATOM 2911 C C . ASN A 1 354 ? 56.980 17.146 -124.863 1.00 59.03 354 ASN A C 1
ATOM 2913 O O . ASN A 1 354 ? 56.491 17.134 -123.737 1.00 59.03 354 ASN A O 1
ATOM 2917 N N . ASP A 1 355 ? 57.347 16.026 -125.490 1.00 65.00 355 ASP A N 1
ATOM 2918 C CA . ASP A 1 355 ? 57.195 14.699 -124.883 1.00 65.00 355 ASP A CA 1
ATOM 2919 C C . ASP A 1 355 ? 58.115 14.500 -123.674 1.00 65.00 355 ASP A C 1
ATOM 2921 O O . ASP A 1 355 ? 57.719 13.853 -122.706 1.00 65.00 355 ASP A O 1
ATOM 2925 N N . PHE A 1 356 ? 59.327 15.062 -123.690 1.00 66.25 356 PHE A N 1
ATOM 2926 C CA . PHE A 1 356 ? 60.242 14.985 -122.550 1.00 66.25 356 PHE A CA 1
ATOM 2927 C C . PHE A 1 356 ? 59.743 15.840 -121.378 1.00 66.25 356 PHE A C 1
ATOM 2929 O O . PHE A 1 356 ? 59.620 15.331 -120.270 1.00 66.25 356 PHE A O 1
ATOM 2936 N N . MET A 1 357 ? 59.322 17.088 -121.629 1.00 66.44 357 MET A N 1
ATOM 2937 C CA . MET A 1 357 ? 58.721 17.954 -120.599 1.00 66.44 357 MET A CA 1
ATOM 2938 C C . MET A 1 357 ? 57.368 17.425 -120.090 1.00 66.44 357 MET A C 1
ATOM 2940 O O . MET A 1 357 ? 57.028 17.615 -118.922 1.00 66.44 357 MET A O 1
ATOM 2944 N N . SER A 1 358 ? 56.590 16.746 -120.941 1.00 73.44 358 SER A N 1
ATOM 2945 C CA . SER A 1 358 ? 55.359 16.055 -120.541 1.00 73.44 358 SER A CA 1
ATOM 2946 C C . SER A 1 358 ? 55.661 14.854 -119.652 1.00 73.44 358 SER A C 1
ATOM 2948 O O . SER A 1 358 ? 54.980 14.670 -118.649 1.00 73.44 358 SER A O 1
ATOM 2950 N N . LYS A 1 359 ? 56.678 14.050 -119.983 1.00 76.62 359 LYS A N 1
ATOM 2951 C CA . LYS A 1 359 ? 57.098 12.910 -119.157 1.00 76.62 359 LYS A CA 1
ATOM 2952 C C . LYS A 1 359 ? 57.725 13.356 -117.839 1.00 76.62 359 LYS A C 1
ATOM 2954 O O . LYS A 1 359 ? 57.435 12.732 -116.827 1.00 76.62 359 LYS A O 1
ATOM 2959 N N . ASP A 1 360 ? 58.492 14.445 -117.823 1.00 77.69 360 ASP A N 1
ATOM 2960 C CA . ASP A 1 360 ? 59.029 15.036 -116.591 1.00 77.69 360 ASP A CA 1
ATOM 2961 C C . ASP A 1 360 ? 57.916 15.595 -115.694 1.00 77.69 360 ASP A C 1
ATOM 2963 O O . ASP A 1 360 ? 57.949 15.387 -114.481 1.00 77.69 360 ASP A O 1
ATOM 2967 N N . ARG A 1 361 ? 56.876 16.224 -116.265 1.00 77.44 361 ARG A N 1
ATOM 2968 C CA . ARG A 1 361 ? 55.673 16.602 -115.499 1.00 77.44 361 ARG A CA 1
ATOM 2969 C C . ARG A 1 361 ? 54.923 15.386 -114.973 1.00 77.44 361 ARG A C 1
ATOM 2971 O O . ARG A 1 361 ? 54.626 15.348 -113.789 1.00 77.44 361 ARG A O 1
ATOM 2978 N N . SER A 1 362 ? 54.699 14.361 -115.794 1.00 82.12 362 SER A N 1
ATOM 2979 C CA . SER A 1 362 ? 54.060 13.122 -115.336 1.00 82.12 362 SER A CA 1
ATOM 2980 C C . SER A 1 362 ? 54.880 12.400 -114.261 1.00 82.12 362 SER A C 1
ATOM 2982 O O . SER A 1 362 ? 54.305 11.844 -113.332 1.00 82.12 362 SER A O 1
ATOM 2984 N N . LEU A 1 363 ? 56.213 12.426 -114.337 1.00 83.75 363 LEU A N 1
ATOM 2985 C CA . LEU A 1 363 ? 57.091 11.896 -113.292 1.00 83.75 363 LEU A CA 1
ATOM 2986 C C . LEU A 1 363 ? 57.005 12.722 -112.004 1.00 83.75 363 LEU A C 1
ATOM 2988 O O . LEU A 1 363 ? 56.971 12.138 -110.922 1.00 83.75 363 LEU A O 1
ATOM 2992 N N . ALA A 1 364 ? 56.940 14.051 -112.099 1.00 81.50 364 ALA A N 1
ATOM 2993 C CA . ALA A 1 364 ? 56.743 14.924 -110.944 1.00 81.50 364 ALA A CA 1
ATOM 2994 C C . ALA A 1 364 ? 55.368 14.706 -110.286 1.00 81.50 364 ALA A C 1
ATOM 2996 O O . ALA A 1 364 ? 55.291 14.609 -109.060 1.00 81.50 364 ALA A O 1
ATOM 2997 N N . ASP A 1 365 ? 54.311 14.547 -111.085 1.00 83.50 365 ASP A N 1
ATOM 2998 C CA . ASP A 1 365 ? 52.953 14.257 -110.615 1.00 83.50 365 ASP A CA 1
ATOM 2999 C C . ASP A 1 365 ? 52.883 12.877 -109.944 1.00 83.50 365 ASP A C 1
ATOM 3001 O O . ASP A 1 365 ? 52.350 12.751 -108.842 1.00 83.50 365 ASP A O 1
ATOM 3005 N N . LEU A 1 366 ? 53.514 11.853 -110.532 1.00 87.69 366 LEU A N 1
ATOM 3006 C CA . LEU A 1 366 ? 53.621 10.520 -109.925 1.00 87.69 366 LEU A CA 1
ATOM 3007 C C . LEU A 1 366 ? 54.441 10.537 -108.627 1.00 87.69 366 LEU A C 1
ATOM 3009 O O . LEU A 1 366 ? 54.096 9.838 -107.675 1.00 87.69 366 LEU A O 1
ATOM 3013 N N . GLN A 1 367 ? 55.504 11.344 -108.546 1.00 84.88 367 GLN A N 1
ATOM 3014 C CA . GLN A 1 367 ? 56.262 11.532 -107.304 1.00 84.88 367 GLN A CA 1
ATOM 3015 C C . GLN A 1 367 ? 55.440 12.252 -106.228 1.00 84.88 367 GLN A C 1
ATOM 3017 O O . GLN A 1 367 ? 55.559 11.920 -105.047 1.00 84.88 367 GLN A O 1
ATOM 3022 N N . ALA A 1 368 ? 54.610 13.226 -106.605 1.00 84.81 368 ALA A N 1
ATOM 3023 C CA . ALA A 1 368 ? 53.691 13.884 -105.683 1.00 84.81 368 ALA A CA 1
ATOM 3024 C C . ALA A 1 368 ? 52.605 12.913 -105.191 1.00 84.81 368 ALA A C 1
ATOM 3026 O O . ALA A 1 368 ? 52.336 12.856 -103.992 1.00 84.81 368 ALA A O 1
ATOM 3027 N N . GLU A 1 369 ? 52.053 12.087 -106.081 1.00 91.19 369 GLU A N 1
ATOM 3028 C CA . GLU A 1 369 ? 51.055 11.072 -105.737 1.00 91.19 369 GLU A CA 1
ATOM 3029 C C . GLU A 1 369 ? 51.635 9.975 -104.827 1.00 91.19 369 GLU A C 1
ATOM 3031 O O . GLU A 1 369 ? 50.979 9.543 -103.880 1.00 91.19 369 GLU A O 1
ATOM 3036 N N . LEU A 1 370 ? 52.885 9.555 -105.056 1.00 88.50 370 LEU A N 1
ATOM 3037 C CA . LEU A 1 370 ? 53.611 8.645 -104.161 1.00 88.50 370 LEU A CA 1
ATOM 3038 C C . LEU A 1 370 ? 53.796 9.249 -102.767 1.00 88.50 370 LEU A C 1
ATOM 3040 O O . LEU A 1 370 ? 53.558 8.564 -101.776 1.00 88.50 370 LEU A O 1
ATOM 3044 N N . ARG A 1 371 ? 54.150 10.538 -102.674 1.00 88.19 371 ARG A N 1
ATOM 3045 C CA . ARG A 1 371 ? 54.269 11.235 -101.382 1.00 88.19 371 ARG A CA 1
ATOM 3046 C C . ARG A 1 371 ? 52.926 11.357 -100.657 1.00 88.19 371 ARG A C 1
ATOM 3048 O O . ARG A 1 371 ? 52.901 11.193 -99.440 1.00 88.19 371 ARG A O 1
ATOM 3055 N N . ASP A 1 372 ? 51.828 11.609 -101.375 1.00 90.75 372 ASP A N 1
ATOM 3056 C CA . ASP A 1 372 ? 50.479 11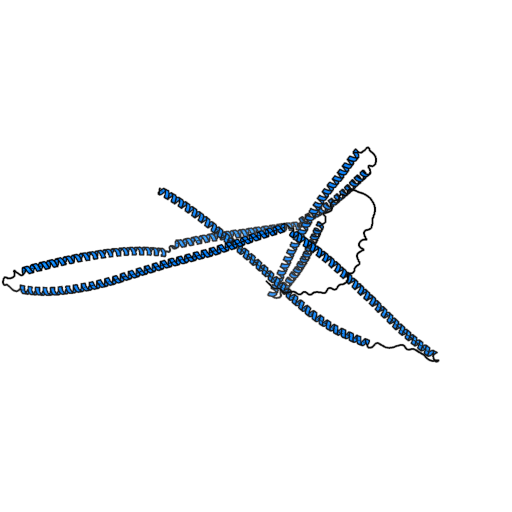.640 -100.786 1.00 90.75 372 ASP A CA 1
ATOM 3057 C C . ASP A 1 372 ? 50.057 10.248 -100.292 1.00 90.75 372 ASP A C 1
ATOM 3059 O O . ASP A 1 372 ? 49.562 10.098 -99.175 1.00 90.75 372 ASP A O 1
ATOM 3063 N N . LYS A 1 373 ? 50.333 9.196 -101.074 1.00 90.56 373 LYS A N 1
ATOM 3064 C CA . LYS A 1 373 ? 50.092 7.804 -100.660 1.00 90.56 373 LYS A CA 1
ATOM 3065 C C . LYS A 1 373 ? 50.934 7.410 -99.444 1.00 90.56 373 LYS A C 1
ATOM 3067 O O . LYS A 1 373 ? 50.397 6.785 -98.532 1.00 90.56 373 LYS A O 1
ATOM 3072 N N . ASP A 1 374 ? 52.197 7.825 -99.372 1.00 90.62 374 ASP A N 1
ATOM 3073 C CA . ASP A 1 374 ? 53.056 7.612 -98.199 1.00 90.62 374 ASP A CA 1
ATOM 3074 C C . ASP A 1 374 ? 52.553 8.367 -96.959 1.00 90.62 374 ASP A C 1
ATOM 3076 O O . ASP A 1 374 ? 52.627 7.847 -95.841 1.00 90.62 374 ASP A O 1
ATOM 3080 N N . ALA A 1 375 ? 52.027 9.585 -97.126 1.00 89.94 375 ALA A N 1
ATOM 3081 C CA . ALA A 1 375 ? 51.410 10.336 -96.035 1.00 89.94 375 ALA A CA 1
ATOM 3082 C C . ALA A 1 375 ? 50.157 9.616 -95.510 1.00 89.94 375 ALA A C 1
ATOM 3084 O O . ALA A 1 375 ? 50.063 9.356 -94.309 1.00 89.94 375 ALA A O 1
ATOM 3085 N N . ARG A 1 376 ? 49.270 9.175 -96.412 1.00 92.50 376 ARG A N 1
ATOM 3086 C CA . ARG A 1 376 ? 48.075 8.390 -96.064 1.00 92.50 376 ARG A CA 1
ATOM 3087 C C . ARG A 1 376 ? 48.423 7.065 -95.389 1.00 92.50 376 ARG A C 1
ATOM 3089 O O . ARG A 1 376 ? 47.775 6.698 -94.416 1.00 92.50 376 ARG A O 1
ATOM 3096 N N . LEU A 1 377 ? 49.460 6.358 -95.845 1.00 91.94 377 LEU A N 1
ATOM 3097 C CA . LEU A 1 377 ? 49.927 5.129 -95.192 1.00 91.94 377 LEU A CA 1
ATOM 3098 C C . LEU A 1 377 ? 50.405 5.391 -93.761 1.00 91.94 377 LEU A C 1
ATOM 3100 O O . LEU A 1 377 ? 50.116 4.595 -92.865 1.00 91.94 377 LEU A O 1
ATOM 3104 N N . LYS A 1 378 ? 51.099 6.509 -93.514 1.00 92.81 378 LYS A N 1
ATOM 3105 C CA . LYS A 1 378 ? 51.493 6.907 -92.154 1.00 92.81 378 LYS A CA 1
ATOM 3106 C C 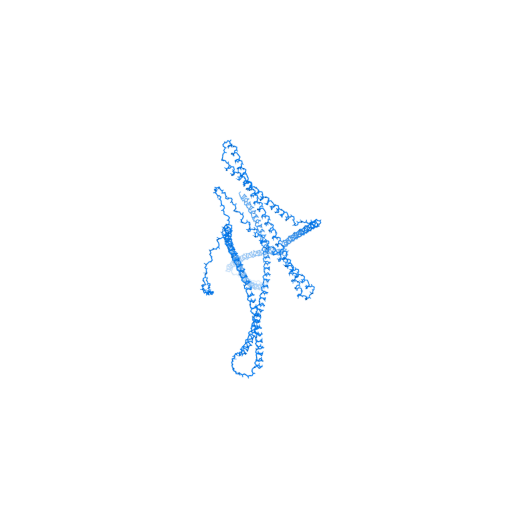. LYS A 1 378 ? 50.279 7.221 -91.282 1.00 92.81 378 LYS A C 1
ATOM 3108 O O . LYS A 1 378 ? 50.288 6.833 -90.117 1.00 92.81 378 LYS A O 1
ATOM 3113 N N . ASP A 1 379 ? 49.249 7.867 -91.820 1.00 91.00 379 ASP A N 1
ATOM 3114 C CA . ASP A 1 379 ? 48.015 8.161 -91.082 1.00 91.00 379 ASP A CA 1
ATOM 3115 C C . ASP A 1 379 ? 47.231 6.889 -90.748 1.00 91.00 379 ASP A C 1
ATOM 3117 O O . ASP A 1 379 ? 46.948 6.650 -89.576 1.00 91.00 379 ASP A O 1
ATOM 3121 N N . VAL A 1 380 ? 47.035 5.991 -91.717 1.00 92.00 380 VAL A N 1
ATOM 3122 C CA . VAL A 1 380 ? 46.428 4.668 -91.481 1.00 92.00 380 VAL A CA 1
ATOM 3123 C C . VAL A 1 380 ? 47.235 3.865 -90.457 1.00 92.00 380 VAL A C 1
ATOM 3125 O O . VAL A 1 380 ? 46.671 3.199 -89.593 1.00 92.00 380 VAL A O 1
ATOM 3128 N N . THR A 1 381 ? 48.567 3.958 -90.486 1.00 90.25 381 THR A N 1
ATOM 3129 C CA . THR A 1 381 ? 49.424 3.309 -89.482 1.00 90.25 381 THR A CA 1
ATOM 3130 C C . THR A 1 381 ? 49.214 3.910 -88.087 1.00 90.25 381 THR A C 1
ATOM 3132 O O . THR A 1 381 ? 49.236 3.185 -87.091 1.00 90.25 381 THR A O 1
ATOM 3135 N N . ARG A 1 382 ? 48.999 5.227 -87.967 1.00 92.44 382 ARG A N 1
ATOM 3136 C CA . ARG A 1 382 ? 48.686 5.872 -86.680 1.00 92.44 382 ARG A CA 1
ATOM 3137 C C . ARG A 1 382 ? 47.316 5.450 -86.162 1.00 92.44 382 ARG A C 1
ATOM 3139 O O . ARG A 1 382 ? 47.221 5.115 -84.983 1.00 92.44 382 ARG A O 1
ATOM 3146 N N . GLU A 1 383 ? 46.307 5.413 -87.027 1.00 93.19 383 GLU A N 1
ATOM 3147 C CA . GLU A 1 383 ? 44.954 4.956 -86.692 1.00 93.19 383 GLU A CA 1
ATOM 3148 C C . GLU A 1 383 ? 44.953 3.487 -86.261 1.00 93.19 383 GLU A C 1
ATOM 3150 O O . GLU A 1 383 ? 44.420 3.157 -85.206 1.00 93.19 383 GLU A O 1
ATOM 3155 N N . LEU A 1 384 ? 45.656 2.615 -86.991 1.00 91.75 384 LEU A N 1
ATOM 3156 C CA . LEU A 1 384 ? 45.811 1.207 -86.622 1.00 91.75 384 LEU A CA 1
ATOM 3157 C C . LEU A 1 384 ? 46.454 1.057 -85.237 1.00 91.75 384 LEU A C 1
ATOM 3159 O O . LEU A 1 384 ? 45.964 0.297 -84.403 1.00 91.75 384 LEU A O 1
ATOM 3163 N N . ASN A 1 385 ? 47.519 1.815 -84.961 1.00 91.25 385 ASN A N 1
ATOM 3164 C CA . ASN A 1 385 ? 48.163 1.823 -83.646 1.00 91.25 385 ASN A CA 1
ATOM 3165 C C . ASN A 1 385 ? 47.235 2.361 -82.545 1.00 91.25 385 ASN A C 1
ATOM 3167 O O . ASN A 1 385 ? 47.317 1.922 -81.398 1.00 91.25 385 ASN A O 1
ATOM 3171 N N . GLN A 1 386 ? 46.364 3.320 -82.858 1.00 91.94 386 GLN A N 1
ATOM 3172 C CA . GLN A 1 386 ? 45.373 3.835 -81.918 1.00 91.94 386 GLN A CA 1
ATOM 3173 C C . GLN A 1 386 ? 44.302 2.784 -81.612 1.00 91.94 386 GLN A C 1
ATOM 3175 O O . GLN A 1 386 ? 44.066 2.510 -80.435 1.00 91.94 386 GLN A O 1
ATOM 3180 N N . CYS A 1 387 ? 43.745 2.128 -82.634 1.00 90.44 387 CYS A N 1
ATOM 3181 C CA . CYS A 1 387 ? 42.808 1.018 -82.462 1.00 90.44 387 CYS A CA 1
ATOM 3182 C C . CYS A 1 387 ? 43.434 -0.137 -81.671 1.00 90.44 387 CYS A C 1
ATOM 3184 O O . CYS A 1 387 ? 42.790 -0.689 -80.786 1.00 90.44 387 CYS A O 1
ATOM 3186 N N . GLN A 1 388 ? 44.706 -0.472 -81.914 1.00 91.00 388 GLN A N 1
ATOM 3187 C CA . GLN A 1 388 ? 45.416 -1.489 -81.130 1.00 91.00 388 GLN A CA 1
ATOM 3188 C C . GLN A 1 388 ? 45.511 -1.121 -79.643 1.00 91.00 388 GLN A C 1
ATOM 3190 O O . GLN A 1 388 ? 45.278 -1.971 -78.786 1.00 91.00 388 GLN A O 1
ATOM 3195 N N . ARG A 1 389 ? 45.801 0.145 -79.311 1.00 92.06 389 ARG A N 1
ATOM 3196 C CA . ARG A 1 389 ? 45.813 0.603 -77.909 1.00 92.06 389 ARG A CA 1
ATOM 3197 C C . ARG A 1 389 ? 44.425 0.566 -77.277 1.00 92.06 389 ARG A C 1
ATOM 3199 O O . ARG A 1 389 ? 44.310 0.266 -76.094 1.00 92.06 389 ARG A O 1
ATOM 3206 N N . GLU A 1 390 ? 43.388 0.888 -78.036 1.00 92.69 390 GLU A N 1
ATOM 3207 C CA . GLU A 1 390 ? 42.009 0.879 -77.550 1.00 92.69 390 GLU A CA 1
ATOM 3208 C C . GLU A 1 390 ? 41.504 -0.545 -77.297 1.00 92.69 390 GLU A C 1
ATOM 3210 O O . GLU A 1 390 ? 40.956 -0.816 -76.231 1.00 92.69 390 GLU A O 1
ATOM 3215 N N . ILE A 1 391 ? 41.812 -1.486 -78.195 1.00 91.00 391 ILE A N 1
ATOM 3216 C CA . ILE A 1 391 ? 41.571 -2.921 -77.987 1.00 91.00 391 ILE A CA 1
ATOM 3217 C C . ILE A 1 391 ? 42.298 -3.415 -76.731 1.00 91.00 391 ILE A C 1
ATOM 3219 O O . ILE A 1 391 ? 41.713 -4.157 -75.940 1.00 91.00 391 ILE A O 1
ATOM 3223 N N . GLN A 1 392 ? 43.547 -2.989 -76.515 1.00 91.00 392 GLN A N 1
ATOM 3224 C CA . GLN A 1 392 ? 44.301 -3.368 -75.321 1.00 91.00 392 GLN A CA 1
ATOM 3225 C C . GLN A 1 392 ? 43.635 -2.845 -74.040 1.00 91.00 392 GLN A C 1
ATOM 3227 O O . GLN A 1 392 ? 43.445 -3.616 -73.105 1.00 91.00 392 GLN A O 1
ATOM 3232 N N . ARG A 1 393 ? 43.203 -1.576 -74.022 1.00 94.31 393 ARG A N 1
ATOM 3233 C CA . ARG A 1 393 ? 42.481 -0.988 -72.879 1.00 94.31 393 ARG A CA 1
ATOM 3234 C C . ARG A 1 393 ? 41.173 -1.717 -72.585 1.00 94.31 393 ARG A C 1
ATOM 3236 O O . ARG A 1 393 ? 40.940 -2.100 -71.448 1.00 94.31 393 ARG A O 1
ATOM 3243 N N . LEU A 1 394 ? 40.360 -1.969 -73.612 1.00 92.75 394 LEU A N 1
ATOM 3244 C CA . LEU A 1 394 ? 39.104 -2.708 -73.456 1.00 92.75 394 LEU A CA 1
ATOM 3245 C C . LEU A 1 394 ? 39.337 -4.140 -72.953 1.00 92.75 394 LEU A C 1
ATOM 3247 O O . LEU A 1 394 ? 38.533 -4.662 -72.185 1.00 92.75 394 LEU A O 1
ATOM 3251 N N . SER A 1 395 ? 40.441 -4.770 -73.359 1.00 91.94 395 SER A N 1
ATOM 3252 C CA . SER A 1 395 ? 40.822 -6.100 -72.872 1.00 91.94 395 SER A CA 1
ATOM 3253 C C . SER A 1 395 ? 41.206 -6.085 -71.391 1.00 91.94 395 SER A C 1
ATOM 3255 O O . SER A 1 395 ? 40.866 -7.021 -70.668 1.00 91.94 395 SER A O 1
ATOM 3257 N N . ASP A 1 396 ? 41.889 -5.039 -70.927 1.00 92.44 396 ASP A N 1
ATOM 3258 C CA . ASP A 1 396 ? 42.256 -4.885 -69.518 1.00 92.44 396 ASP A CA 1
ATOM 3259 C C . ASP A 1 396 ? 41.019 -4.582 -68.647 1.00 92.44 396 ASP A C 1
ATOM 3261 O O . ASP A 1 396 ? 40.824 -5.237 -67.621 1.00 92.44 396 ASP A O 1
ATOM 3265 N N . ASP A 1 397 ? 40.114 -3.712 -69.110 1.00 92.62 397 ASP A N 1
ATOM 3266 C CA . ASP A 1 397 ? 38.842 -3.414 -68.429 1.00 92.62 397 ASP A CA 1
ATOM 3267 C C . ASP A 1 397 ? 37.942 -4.656 -68.297 1.00 92.62 397 ASP A C 1
ATOM 3269 O O . ASP A 1 397 ? 37.276 -4.859 -67.275 1.00 92.62 397 ASP A O 1
ATOM 3273 N N . LEU A 1 398 ? 37.909 -5.512 -69.327 1.00 92.00 398 LEU A N 1
ATOM 3274 C CA . LEU A 1 398 ? 37.179 -6.781 -69.273 1.00 92.00 398 LEU A CA 1
ATOM 3275 C C . LEU A 1 398 ? 37.757 -7.715 -68.204 1.00 92.00 398 LEU A C 1
ATOM 3277 O O . LEU A 1 398 ? 36.989 -8.281 -67.428 1.00 92.00 398 LEU A O 1
ATOM 3281 N N . ARG A 1 399 ? 39.087 -7.814 -68.094 1.00 92.50 399 ARG A N 1
ATOM 3282 C CA . ARG A 1 399 ? 39.743 -8.629 -67.055 1.00 92.50 399 ARG A CA 1
ATOM 3283 C C . ARG A 1 399 ? 39.455 -8.113 -65.647 1.00 92.50 399 ARG A C 1
ATOM 3285 O O . ARG A 1 399 ? 39.283 -8.911 -64.727 1.00 92.50 399 ARG A O 1
ATOM 3292 N N . ASP A 1 400 ? 39.386 -6.798 -65.459 1.00 91.88 400 ASP A N 1
ATOM 3293 C CA . ASP A 1 400 ? 39.019 -6.207 -64.168 1.00 91.88 400 ASP A CA 1
ATOM 3294 C C . ASP A 1 400 ? 37.566 -6.502 -63.793 1.00 91.88 400 ASP A C 1
ATOM 3296 O O . ASP A 1 400 ? 37.286 -6.877 -62.652 1.00 91.88 400 ASP A O 1
ATOM 3300 N N . ARG A 1 401 ? 36.644 -6.431 -64.758 1.00 90.88 401 ARG A N 1
ATOM 3301 C CA . ARG A 1 401 ? 35.245 -6.825 -64.537 1.00 90.88 401 ARG A CA 1
ATOM 3302 C C . ARG A 1 401 ? 35.095 -8.315 -64.240 1.00 90.88 401 ARG A C 1
ATOM 3304 O O . ARG A 1 401 ? 34.314 -8.672 -63.364 1.00 90.88 401 ARG A O 1
ATOM 3311 N N . GLU A 1 402 ? 35.850 -9.180 -64.912 1.00 93.81 402 GLU A N 1
ATOM 3312 C CA . GLU A 1 402 ? 35.877 -10.619 -64.619 1.00 93.81 402 GLU A CA 1
ATOM 3313 C C . GLU A 1 402 ? 36.368 -10.900 -63.191 1.00 93.81 402 GLU A C 1
ATOM 3315 O O . GLU A 1 402 ? 35.765 -11.708 -62.482 1.00 93.81 402 GLU A O 1
ATOM 3320 N N . ARG A 1 403 ? 37.401 -10.181 -62.722 1.00 93.06 403 ARG A N 1
ATOM 3321 C CA . ARG A 1 403 ? 37.860 -10.255 -61.323 1.00 93.06 403 ARG A CA 1
ATOM 3322 C C . ARG A 1 403 ? 36.775 -9.826 -60.335 1.00 93.06 403 ARG A C 1
ATOM 3324 O O . ARG A 1 403 ? 36.509 -10.551 -59.380 1.00 93.06 403 ARG A O 1
ATOM 3331 N N . GLN A 1 404 ? 36.116 -8.696 -60.585 1.00 90.25 404 GLN A N 1
ATOM 3332 C CA . GLN A 1 404 ? 35.034 -8.199 -59.726 1.00 90.25 404 GLN A CA 1
ATOM 3333 C C . GLN A 1 404 ? 33.845 -9.163 -59.672 1.00 90.25 404 GLN A C 1
ATOM 3335 O O . GLN A 1 404 ? 33.269 -9.380 -58.607 1.00 90.25 404 GLN A O 1
ATOM 3340 N N . LEU A 1 405 ? 33.482 -9.770 -60.806 1.00 89.88 405 LEU A N 1
ATOM 3341 C CA . LEU A 1 405 ? 32.430 -10.784 -60.852 1.00 89.88 405 LEU A CA 1
ATOM 3342 C C . LEU A 1 405 ? 32.809 -12.019 -60.037 1.00 89.88 405 LEU A C 1
ATOM 3344 O O . LEU A 1 405 ? 31.971 -12.517 -59.289 1.00 89.88 405 LEU A O 1
ATOM 3348 N N . TYR A 1 406 ? 34.061 -12.473 -60.120 1.00 91.50 406 TYR A N 1
ATOM 3349 C CA . TYR A 1 406 ? 34.543 -13.586 -59.306 1.00 91.50 406 TYR A CA 1
ATOM 3350 C C . TYR A 1 406 ? 34.484 -13.265 -57.804 1.00 91.50 406 TYR A C 1
ATOM 3352 O O . TYR A 1 406 ? 33.990 -14.071 -57.016 1.00 91.50 406 TYR A O 1
ATOM 3360 N N . GLU A 1 407 ? 34.910 -12.067 -57.397 1.00 86.25 407 GLU A N 1
ATOM 3361 C CA . GLU A 1 407 ? 34.827 -11.612 -56.003 1.00 86.25 407 GLU A CA 1
ATOM 3362 C C . GLU A 1 407 ? 33.378 -11.549 -55.506 1.00 86.25 407 GLU A C 1
ATOM 3364 O O . GLU A 1 407 ? 33.054 -12.132 -54.469 1.00 86.25 407 GLU A O 1
ATOM 3369 N N . LEU A 1 408 ? 32.479 -10.925 -56.271 1.00 85.06 408 LEU A N 1
ATOM 3370 C CA . LEU A 1 408 ? 31.055 -10.863 -55.938 1.00 85.06 408 LEU A CA 1
ATOM 3371 C C . LEU A 1 408 ? 30.424 -12.254 -55.868 1.00 85.06 408 LEU A C 1
ATOM 3373 O O . LEU A 1 408 ? 29.630 -12.517 -54.967 1.00 85.06 408 LEU A O 1
ATOM 3377 N N . GLN A 1 409 ? 30.793 -13.159 -56.773 1.00 86.25 409 GLN A N 1
ATOM 3378 C CA . GLN A 1 409 ? 30.317 -14.536 -56.763 1.00 86.25 409 GLN A CA 1
ATOM 3379 C C . GLN A 1 409 ? 30.810 -15.285 -55.519 1.00 86.25 409 GLN A C 1
ATOM 3381 O O . GLN A 1 409 ? 30.008 -15.939 -54.855 1.00 86.25 409 GLN A O 1
ATOM 3386 N N . THR A 1 410 ? 32.077 -15.125 -55.125 1.00 80.56 410 THR A N 1
ATOM 3387 C CA . THR A 1 410 ? 32.584 -15.710 -53.871 1.00 80.56 410 THR A CA 1
ATOM 3388 C C . THR A 1 410 ? 31.919 -15.118 -52.630 1.00 80.56 410 THR A C 1
ATOM 3390 O O . THR A 1 410 ? 31.651 -15.843 -51.674 1.00 80.56 410 THR A O 1
ATOM 3393 N N . GLU A 1 411 ? 31.600 -13.826 -52.635 1.00 79.25 411 GLU A N 1
ATOM 3394 C CA . GLU A 1 411 ? 30.905 -13.171 -51.529 1.00 79.25 411 GLU A CA 1
ATOM 3395 C C . GLU A 1 411 ? 29.436 -13.614 -51.447 1.00 79.25 411 GLU A C 1
ATOM 3397 O O . GLU A 1 411 ? 28.922 -13.887 -50.361 1.00 79.25 411 GLU A O 1
ATOM 3402 N N . MET A 1 412 ? 28.769 -13.786 -52.591 1.00 75.94 412 MET A N 1
ATOM 3403 C CA . MET A 1 412 ? 27.442 -14.398 -52.655 1.00 75.94 412 MET A CA 1
ATOM 3404 C C . MET A 1 412 ? 27.464 -15.855 -52.193 1.00 75.94 412 MET A C 1
ATOM 3406 O O . MET A 1 412 ? 26.572 -16.261 -51.453 1.00 75.94 412 MET A O 1
ATOM 3410 N N . GLU A 1 413 ? 28.485 -16.635 -52.553 1.00 78.44 413 GLU A N 1
ATOM 3411 C CA . GLU A 1 413 ? 28.659 -17.999 -52.048 1.00 78.44 413 GLU A CA 1
ATOM 3412 C C . GLU A 1 413 ? 28.919 -18.027 -50.538 1.00 78.44 413 GLU A C 1
ATOM 3414 O O . GLU A 1 413 ? 28.375 -18.890 -49.855 1.00 78.44 413 GLU A O 1
ATOM 3419 N N . ARG A 1 414 ? 29.681 -17.079 -49.976 1.00 70.38 414 ARG A N 1
ATOM 3420 C CA . ARG A 1 414 ? 29.858 -16.940 -48.517 1.00 70.38 414 ARG A CA 1
ATOM 3421 C C . ARG A 1 414 ? 28.548 -16.603 -47.811 1.00 70.38 414 ARG A C 1
ATOM 3423 O O . ARG A 1 414 ? 28.215 -17.229 -46.807 1.00 70.38 414 ARG A O 1
ATOM 3430 N N . ARG A 1 415 ? 27.768 -15.667 -48.364 1.00 70.50 415 ARG A N 1
ATOM 3431 C CA . ARG A 1 415 ? 26.432 -15.324 -47.849 1.00 70.50 415 ARG A CA 1
ATOM 3432 C C . ARG A 1 415 ? 25.460 -16.501 -47.965 1.00 70.50 415 ARG A C 1
ATOM 3434 O O . ARG A 1 415 ? 24.728 -16.775 -47.021 1.00 70.50 415 ARG A O 1
ATOM 3441 N N . SER A 1 416 ? 25.490 -17.230 -49.081 1.00 68.25 416 SER A N 1
ATOM 3442 C CA . SER A 1 416 ? 24.644 -18.402 -49.340 1.00 68.25 416 SER A CA 1
ATOM 3443 C C . SER A 1 416 ? 25.024 -19.614 -48.484 1.00 68.25 416 SER A C 1
ATOM 3445 O O . SER A 1 416 ? 24.140 -20.337 -48.034 1.00 68.25 416 SER A O 1
ATOM 3447 N N . ARG A 1 417 ? 26.315 -19.804 -48.177 1.00 63.94 417 ARG A N 1
ATOM 3448 C CA . ARG A 1 417 ? 26.799 -20.824 -47.228 1.00 63.94 417 ARG A CA 1
ATOM 3449 C C . ARG A 1 417 ? 26.396 -20.544 -45.779 1.00 63.94 417 ARG A C 1
ATOM 3451 O O . ARG A 1 417 ? 26.636 -21.399 -44.928 1.00 63.94 417 ARG A O 1
ATOM 3458 N N . GLY A 1 418 ? 25.761 -19.402 -45.502 1.00 56.34 418 GLY A N 1
ATOM 3459 C CA . GLY A 1 418 ? 25.159 -19.122 -44.209 1.00 56.34 418 GLY A CA 1
ATOM 3460 C C . GLY A 1 418 ? 26.193 -19.106 -43.092 1.00 56.34 418 GLY A C 1
ATOM 3461 O O . GLY A 1 418 ? 26.073 -19.853 -42.122 1.00 56.34 418 GLY A O 1
ATOM 3462 N N . ASP A 1 419 ? 27.176 -18.206 -43.161 1.00 56.94 419 ASP A N 1
ATOM 3463 C CA . ASP A 1 419 ? 28.031 -17.874 -42.009 1.00 56.94 419 ASP A CA 1
ATOM 3464 C C . ASP A 1 419 ? 27.261 -17.124 -40.890 1.00 56.94 419 ASP A C 1
ATOM 3466 O O . ASP A 1 419 ? 27.802 -16.311 -40.145 1.00 56.94 419 ASP A O 1
ATOM 3470 N N . ASN A 1 420 ? 25.992 -17.491 -40.677 1.00 57.22 420 ASN A N 1
ATOM 3471 C CA . ASN A 1 420 ? 25.276 -17.309 -39.420 1.00 57.22 420 ASN A CA 1
ATOM 3472 C C . ASN A 1 420 ? 25.786 -18.252 -38.325 1.00 57.22 420 ASN A C 1
ATOM 3474 O O . ASN A 1 420 ? 25.338 -18.133 -37.194 1.00 57.22 420 ASN A O 1
ATOM 3478 N N . ARG A 1 421 ? 26.779 -19.118 -38.583 1.00 62.88 421 ARG A N 1
ATOM 3479 C CA . ARG A 1 421 ? 27.416 -19.964 -37.553 1.00 62.88 421 ARG A CA 1
ATOM 3480 C C . ARG A 1 421 ? 27.841 -19.181 -36.310 1.00 62.88 421 ARG A C 1
ATOM 3482 O O . ARG A 1 421 ? 27.800 -19.724 -35.215 1.00 62.88 421 ARG A O 1
ATOM 3489 N N . GLY A 1 422 ? 28.250 -17.920 -36.464 1.00 66.25 422 GLY A N 1
ATOM 3490 C CA . GLY A 1 422 ? 28.571 -17.049 -35.331 1.00 66.25 422 GLY A CA 1
ATOM 3491 C C . GLY A 1 422 ? 27.335 -16.542 -34.580 1.00 66.25 422 GLY A C 1
ATOM 3492 O O . GLY A 1 422 ? 27.357 -16.476 -33.357 1.00 66.25 422 GLY A O 1
ATOM 3493 N N . ALA A 1 423 ? 26.261 -16.193 -35.292 1.00 67.88 423 ALA A N 1
ATOM 3494 C CA . ALA A 1 423 ? 25.002 -15.765 -34.683 1.00 67.88 423 ALA A CA 1
ATOM 3495 C C . ALA A 1 423 ? 24.277 -16.940 -34.009 1.00 67.88 423 ALA A C 1
ATOM 3497 O O . ALA A 1 423 ? 23.868 -16.812 -32.861 1.00 67.88 423 ALA A O 1
ATOM 3498 N N . ASP A 1 424 ? 24.230 -18.099 -34.664 1.00 75.00 424 ASP A N 1
ATOM 3499 C CA . ASP A 1 424 ? 23.657 -19.332 -34.127 1.00 75.00 424 ASP A CA 1
ATOM 3500 C C . ASP A 1 424 ? 24.456 -19.855 -32.933 1.00 75.00 424 ASP A C 1
ATOM 3502 O O . ASP A 1 424 ? 23.849 -20.245 -31.943 1.00 75.00 424 ASP A O 1
ATOM 3506 N N . ARG A 1 425 ? 25.800 -19.800 -32.950 1.00 74.81 425 ARG A N 1
ATOM 3507 C CA . ARG A 1 425 ? 26.602 -20.137 -31.757 1.00 74.81 425 ARG A CA 1
ATOM 3508 C C . ARG A 1 425 ? 26.336 -19.188 -30.599 1.00 74.81 425 ARG A C 1
ATOM 3510 O O . ARG A 1 425 ? 26.141 -19.665 -29.494 1.00 74.81 425 ARG A O 1
ATOM 3517 N N . ARG A 1 426 ? 26.267 -17.874 -30.842 1.00 77.50 426 ARG A N 1
ATOM 3518 C CA . ARG A 1 426 ? 25.949 -16.896 -29.786 1.00 77.50 426 ARG A CA 1
ATOM 3519 C C . ARG A 1 426 ? 24.548 -17.103 -29.217 1.00 77.50 426 ARG A C 1
ATOM 3521 O O . ARG A 1 426 ? 24.359 -16.988 -28.013 1.00 77.50 426 ARG A O 1
ATOM 3528 N N . LEU A 1 427 ? 23.572 -17.430 -30.063 1.00 79.81 427 LEU A N 1
ATOM 3529 C CA . LEU A 1 427 ? 22.217 -17.760 -29.619 1.00 79.81 427 LEU A CA 1
ATOM 3530 C C . LEU A 1 427 ? 22.180 -19.086 -28.849 1.00 79.81 427 LEU A C 1
ATOM 3532 O O . LEU A 1 427 ? 21.502 -19.172 -27.832 1.00 79.81 427 LEU A O 1
ATOM 3536 N N . GLN A 1 428 ? 22.930 -20.100 -29.283 1.00 80.44 428 GLN A N 1
ATOM 3537 C CA . GLN A 1 428 ? 23.055 -21.376 -28.573 1.00 80.44 428 GLN A CA 1
ATOM 3538 C C . GLN A 1 428 ? 23.763 -21.221 -27.223 1.00 80.44 428 GLN A C 1
ATOM 3540 O O . GLN A 1 428 ? 23.305 -21.785 -26.235 1.00 80.44 428 GLN A O 1
ATOM 3545 N N . GLU A 1 429 ? 24.837 -20.436 -27.155 1.00 84.69 429 GLU A N 1
ATOM 3546 C CA . GLU A 1 429 ? 25.536 -20.095 -25.911 1.00 84.69 429 GLU A CA 1
ATOM 3547 C C . GLU A 1 429 ? 24.613 -19.322 -24.970 1.00 84.69 429 GLU A C 1
ATOM 3549 O O . GLU A 1 429 ? 24.476 -19.701 -23.810 1.00 84.69 429 GLU A O 1
ATOM 3554 N N . ARG A 1 430 ? 23.879 -18.324 -25.479 1.00 87.81 430 ARG A N 1
ATOM 3555 C CA . ARG A 1 430 ? 22.916 -17.570 -24.672 1.00 87.81 430 ARG A CA 1
ATOM 3556 C C . ARG A 1 430 ? 21.766 -18.439 -24.165 1.00 87.81 430 ARG A C 1
ATOM 3558 O O . ARG A 1 430 ? 21.361 -18.303 -23.014 1.00 87.81 430 ARG A O 1
ATOM 3565 N N . ASN A 1 431 ? 21.251 -19.343 -24.995 1.00 83.50 431 ASN A N 1
ATOM 3566 C CA . ASN A 1 431 ? 20.222 -20.295 -24.579 1.00 83.50 431 ASN A CA 1
ATOM 3567 C C . ASN A 1 431 ? 20.753 -21.256 -23.512 1.00 83.50 431 ASN A C 1
ATOM 3569 O O . ASN A 1 431 ? 20.070 -21.495 -22.522 1.00 83.50 431 ASN A O 1
ATOM 3573 N N . ARG A 1 432 ? 21.991 -21.739 -23.658 1.00 92.69 432 ARG A N 1
ATOM 3574 C CA . ARG A 1 432 ? 22.645 -22.586 -22.657 1.00 92.69 432 ARG A CA 1
ATOM 3575 C C . ARG A 1 432 ? 22.853 -21.854 -21.329 1.00 92.69 432 ARG A C 1
ATOM 3577 O O . ARG A 1 432 ? 22.581 -22.423 -20.277 1.00 92.69 432 ARG A O 1
ATOM 3584 N N . GLU A 1 433 ? 23.290 -20.597 -21.355 1.00 89.12 433 GLU A N 1
ATOM 3585 C CA . GLU A 1 433 ? 23.415 -19.766 -20.149 1.00 89.12 433 GLU A CA 1
ATOM 3586 C C . GLU A 1 433 ? 22.071 -19.601 -19.437 1.00 89.12 433 GLU A C 1
ATOM 3588 O O . GLU A 1 433 ? 21.989 -19.795 -18.224 1.00 89.12 433 GLU A O 1
ATOM 3593 N N . LEU A 1 434 ? 21.011 -19.298 -20.192 1.00 88.31 434 LEU A N 1
ATOM 3594 C CA . LEU A 1 434 ? 19.657 -19.170 -19.657 1.00 88.31 434 LEU A CA 1
ATOM 3595 C C . LEU A 1 434 ? 19.147 -20.497 -19.081 1.00 88.31 434 LEU A C 1
ATOM 3597 O O . LEU A 1 434 ? 18.518 -20.503 -18.026 1.00 88.31 434 LEU A O 1
ATOM 3601 N N . GLU A 1 435 ? 19.443 -21.632 -19.714 1.00 90.94 435 GLU A N 1
ATOM 3602 C CA . GLU A 1 435 ? 19.125 -22.961 -19.179 1.00 90.94 435 GLU A CA 1
ATOM 3603 C C . GLU A 1 435 ? 19.881 -23.251 -17.874 1.00 90.94 435 GLU A C 1
ATOM 3605 O O . GLU A 1 435 ? 19.302 -23.782 -16.918 1.00 90.94 435 GLU A O 1
ATOM 3610 N N . GLU A 1 436 ? 21.155 -22.869 -17.788 1.00 93.12 436 GLU A N 1
ATOM 3611 C CA . GLU A 1 436 ? 21.976 -23.011 -16.585 1.00 93.12 436 GLU A CA 1
ATOM 3612 C C . GLU A 1 436 ? 21.513 -22.069 -15.458 1.00 93.12 436 GLU A C 1
ATOM 3614 O O . GLU A 1 436 ? 21.503 -22.460 -14.288 1.00 93.12 436 GLU A O 1
ATOM 3619 N N . GLU A 1 437 ? 21.095 -20.842 -15.775 1.00 89.94 437 GLU A N 1
ATOM 3620 C CA . GLU A 1 437 ? 20.469 -19.896 -14.841 1.00 89.94 437 GLU A CA 1
ATOM 3621 C C . GLU A 1 437 ? 19.111 -20.398 -14.351 1.00 89.94 437 GLU A C 1
ATOM 3623 O O . GLU A 1 437 ? 18.875 -20.447 -13.145 1.00 89.94 437 GLU A O 1
ATOM 3628 N N . MET A 1 438 ? 18.247 -20.875 -15.248 1.00 85.00 438 MET A N 1
ATOM 3629 C CA . MET A 1 438 ? 16.969 -21.492 -14.887 1.00 85.00 438 MET A CA 1
ATOM 3630 C C . MET A 1 438 ? 17.178 -22.721 -14.001 1.00 85.00 438 MET A C 1
ATOM 3632 O O . MET A 1 438 ? 16.467 -22.906 -13.015 1.00 85.00 438 MET A O 1
ATOM 3636 N N . SER A 1 439 ? 18.187 -23.541 -14.295 1.00 91.56 439 SER A N 1
ATOM 3637 C CA . SER A 1 439 ? 18.553 -24.702 -13.477 1.00 91.56 439 SER A CA 1
ATOM 3638 C C . SER A 1 439 ? 19.126 -24.305 -12.113 1.00 91.56 439 SER A C 1
ATOM 3640 O O . SER A 1 439 ? 18.921 -25.012 -11.126 1.00 91.56 439 SER A O 1
ATOM 3642 N N . ARG A 1 440 ? 19.845 -23.179 -12.021 1.00 92.06 440 ARG A N 1
ATOM 3643 C CA . ARG A 1 440 ? 20.301 -22.601 -10.745 1.00 92.06 440 ARG A CA 1
ATOM 3644 C C . ARG A 1 440 ? 19.126 -22.066 -9.927 1.00 92.06 440 ARG A C 1
ATOM 3646 O O . ARG A 1 440 ? 19.006 -22.418 -8.759 1.00 92.06 440 ARG A O 1
ATOM 3653 N N . SER A 1 441 ? 18.221 -21.314 -10.546 1.00 86.44 441 SER A N 1
ATOM 3654 C CA . SER A 1 441 ? 17.014 -20.790 -9.899 1.00 86.44 441 SER A CA 1
ATOM 3655 C C . SER A 1 441 ? 16.091 -21.904 -9.408 1.00 86.44 441 SER A C 1
ATOM 3657 O O . SER A 1 441 ? 15.611 -21.837 -8.282 1.00 86.44 441 SER A O 1
ATOM 3659 N N . ARG A 1 442 ? 15.901 -22.976 -10.192 1.00 92.12 442 ARG A N 1
ATOM 3660 C CA . ARG A 1 442 ? 15.142 -24.163 -9.756 1.00 92.12 442 ARG A CA 1
ATOM 3661 C C . ARG A 1 442 ? 15.782 -24.848 -8.549 1.00 92.12 442 ARG A C 1
ATOM 3663 O O . ARG A 1 442 ? 15.069 -25.210 -7.622 1.00 92.12 442 ARG A O 1
ATOM 3670 N N . ARG A 1 443 ? 17.113 -24.988 -8.528 1.00 91.62 443 ARG A N 1
ATOM 3671 C CA . ARG A 1 443 ? 17.833 -25.545 -7.369 1.00 91.62 443 ARG A CA 1
ATOM 3672 C C . ARG A 1 443 ? 17.665 -24.679 -6.124 1.00 91.62 443 ARG A C 1
ATOM 3674 O O . ARG A 1 443 ? 17.310 -25.208 -5.081 1.00 91.62 443 ARG A O 1
ATOM 3681 N N . LEU A 1 444 ? 17.826 -23.362 -6.250 1.00 91.62 444 LEU A N 1
ATOM 3682 C CA . LEU A 1 444 ? 17.615 -22.428 -5.140 1.00 91.62 444 LEU A CA 1
ATOM 3683 C C . LEU A 1 444 ? 16.168 -22.437 -4.636 1.00 91.62 444 LEU A C 1
ATOM 3685 O O . LEU A 1 444 ? 15.941 -22.322 -3.435 1.00 91.62 444 LEU A O 1
ATOM 3689 N N . LEU A 1 445 ? 15.187 -22.579 -5.531 1.00 88.69 445 LEU A N 1
ATOM 3690 C CA . LEU A 1 445 ? 13.786 -22.739 -5.145 1.00 88.69 445 LEU A CA 1
ATOM 3691 C C . LEU A 1 445 ? 13.575 -24.036 -4.367 1.00 88.69 445 LEU A C 1
ATOM 3693 O O . LEU A 1 445 ? 13.024 -23.972 -3.277 1.00 88.69 445 LEU A O 1
ATOM 3697 N N . HIS A 1 446 ? 14.093 -25.169 -4.842 1.00 92.44 446 HIS A N 1
ATOM 3698 C CA . HIS A 1 446 ? 14.017 -26.428 -4.096 1.00 92.44 446 HIS A CA 1
ATOM 3699 C C . HIS A 1 446 ? 14.750 -26.378 -2.751 1.00 92.44 446 HIS A C 1
ATOM 3701 O O . HIS A 1 446 ? 14.252 -26.913 -1.767 1.00 92.44 446 HIS A O 1
ATOM 3707 N N . GLU A 1 447 ? 15.898 -25.705 -2.661 1.00 92.38 447 GLU A N 1
ATOM 3708 C CA . GLU A 1 447 ? 16.597 -25.488 -1.388 1.00 92.38 447 GLU A CA 1
ATOM 3709 C C . GLU A 1 447 ? 15.763 -24.632 -0.424 1.00 92.38 447 GLU A C 1
ATOM 3711 O O . GLU A 1 447 ? 15.688 -24.937 0.767 1.00 92.38 447 GLU A O 1
ATOM 3716 N N . ARG A 1 448 ? 15.094 -23.586 -0.927 1.00 89.38 448 ARG A N 1
ATOM 3717 C CA . ARG A 1 448 ? 14.185 -22.745 -0.133 1.00 89.38 448 ARG A CA 1
ATOM 3718 C C . ARG A 1 448 ? 12.931 -23.500 0.292 1.00 89.38 448 ARG A C 1
ATOM 3720 O O . ARG A 1 448 ? 12.558 -23.397 1.453 1.00 89.38 448 ARG A O 1
ATOM 3727 N N . GLU A 1 449 ? 12.317 -24.275 -0.596 1.00 91.50 449 GLU A N 1
ATOM 3728 C CA . GLU A 1 449 ? 11.177 -25.149 -0.292 1.00 91.50 449 GLU A CA 1
ATOM 3729 C C . GLU A 1 449 ? 11.555 -26.182 0.769 1.00 91.50 449 GLU A C 1
ATOM 3731 O O . GLU A 1 449 ? 10.840 -26.350 1.752 1.00 91.50 449 GLU A O 1
ATOM 3736 N N . HIS A 1 450 ? 12.721 -26.816 0.630 1.00 93.00 450 HIS A N 1
ATOM 3737 C CA . HIS A 1 450 ? 13.228 -27.746 1.630 1.00 93.00 450 HIS A CA 1
ATOM 3738 C C . HIS A 1 450 ? 13.494 -27.047 2.967 1.00 93.00 450 HIS A C 1
ATOM 3740 O O . HIS A 1 450 ? 13.146 -27.581 4.016 1.00 93.00 450 HIS A O 1
ATOM 3746 N N . ARG A 1 451 ? 14.055 -25.830 2.956 1.00 93.19 451 ARG A N 1
ATOM 3747 C CA . ARG A 1 451 ? 14.266 -25.044 4.177 1.00 93.19 451 ARG A CA 1
ATOM 3748 C C . ARG A 1 451 ? 12.951 -24.646 4.838 1.00 93.19 451 ARG A C 1
ATOM 3750 O O . ARG A 1 451 ? 12.872 -24.713 6.059 1.00 93.19 451 ARG A O 1
ATOM 3757 N N . ILE A 1 452 ? 11.945 -24.249 4.063 1.00 90.31 452 ILE A N 1
ATOM 3758 C CA . ILE A 1 452 ? 10.600 -23.959 4.569 1.00 90.31 452 ILE A CA 1
ATOM 3759 C C . ILE A 1 452 ? 10.019 -25.222 5.196 1.00 90.31 452 ILE A C 1
ATOM 3761 O O . ILE A 1 452 ? 9.639 -25.174 6.356 1.00 90.31 452 ILE A O 1
ATOM 3765 N N . HIS A 1 453 ? 10.071 -26.363 4.507 1.00 93.38 453 HIS A N 1
ATOM 3766 C CA . HIS A 1 453 ? 9.595 -27.635 5.048 1.00 93.38 453 HIS A CA 1
ATOM 3767 C C . HIS A 1 453 ? 10.332 -28.032 6.338 1.00 93.38 453 HIS A C 1
ATOM 3769 O O . HIS A 1 453 ? 9.713 -28.529 7.278 1.00 93.38 453 HIS A O 1
ATOM 3775 N N . LEU A 1 454 ? 11.652 -27.832 6.415 1.00 91.19 454 LEU A N 1
ATOM 3776 C CA . LEU A 1 454 ? 12.422 -28.069 7.640 1.00 91.19 454 LEU A CA 1
ATOM 3777 C C . LEU A 1 454 ? 11.971 -27.138 8.767 1.00 91.19 454 LEU A C 1
ATOM 3779 O O . LEU A 1 454 ? 11.711 -27.624 9.857 1.00 91.19 454 LEU A O 1
ATOM 3783 N N . LEU A 1 455 ? 11.811 -25.840 8.502 1.00 89.88 455 LEU A N 1
ATOM 3784 C CA . LEU A 1 455 ? 11.335 -24.871 9.494 1.00 89.88 455 LEU A CA 1
ATOM 3785 C C . LEU A 1 455 ? 9.894 -25.148 9.934 1.00 89.88 455 LEU A C 1
ATOM 3787 O O . LEU A 1 455 ? 9.578 -24.998 11.107 1.00 89.88 455 LEU A O 1
ATOM 3791 N N . GLU A 1 456 ? 9.023 -25.576 9.023 1.00 89.12 456 GLU A N 1
ATOM 3792 C CA . GLU A 1 456 ? 7.667 -26.025 9.337 1.00 89.12 456 GLU A CA 1
ATOM 3793 C C . GLU A 1 456 ? 7.714 -27.274 10.209 1.00 89.12 456 GLU A C 1
ATOM 3795 O O . GLU A 1 456 ? 7.042 -27.329 11.230 1.00 89.12 456 GLU A O 1
ATOM 3800 N N . THR A 1 457 ? 8.557 -28.248 9.864 1.00 90.44 457 THR A N 1
ATOM 3801 C CA . THR A 1 457 ? 8.741 -29.469 10.656 1.00 90.44 457 THR A CA 1
ATOM 3802 C C . THR A 1 457 ? 9.294 -29.149 12.044 1.00 90.44 457 THR A C 1
ATOM 3804 O O . THR A 1 457 ? 8.770 -29.660 13.025 1.00 90.44 457 THR A O 1
ATOM 3807 N N . GLU A 1 458 ? 10.297 -28.277 12.151 1.00 88.88 458 GLU A N 1
ATOM 3808 C CA . GLU A 1 458 ? 10.863 -27.794 13.417 1.00 88.88 458 GLU A CA 1
ATOM 3809 C C . GLU A 1 458 ? 9.825 -27.009 14.227 1.00 88.88 458 GLU A C 1
ATOM 3811 O O . GLU A 1 458 ? 9.726 -27.183 15.438 1.00 88.88 458 GLU A O 1
ATOM 3816 N N . CYS A 1 459 ? 9.003 -26.184 13.573 1.00 86.12 459 CYS A N 1
ATOM 3817 C CA . CYS A 1 459 ? 7.928 -25.443 14.221 1.00 86.12 459 CYS A CA 1
ATOM 3818 C C . CYS A 1 459 ? 6.837 -26.386 14.732 1.00 86.12 459 CYS A C 1
ATOM 3820 O O . CYS A 1 459 ? 6.435 -26.271 15.884 1.00 86.12 459 CYS A O 1
ATOM 3822 N N . PHE A 1 460 ? 6.401 -27.359 13.928 1.00 87.81 460 PHE A N 1
ATOM 3823 C CA . PHE A 1 460 ? 5.436 -28.372 14.345 1.00 87.81 460 PHE A CA 1
ATOM 3824 C C . PHE A 1 460 ? 5.997 -29.262 15.450 1.00 87.81 460 PHE A C 1
ATOM 3826 O O . PHE A 1 460 ? 5.284 -29.544 16.404 1.00 87.81 460 PHE A O 1
ATOM 3833 N N . GLN A 1 461 ? 7.263 -29.674 15.371 1.00 86.94 461 GLN A N 1
ATOM 3834 C CA . GLN A 1 461 ? 7.924 -30.434 16.433 1.00 86.94 461 GLN A CA 1
ATOM 3835 C C . GLN A 1 461 ? 8.016 -29.609 17.713 1.00 86.94 461 GLN A C 1
ATOM 3837 O O . GLN A 1 461 ? 7.596 -30.091 18.755 1.00 86.94 461 GLN A O 1
ATOM 3842 N N . SER A 1 462 ? 8.442 -28.348 17.637 1.00 87.19 462 SER A N 1
ATOM 3843 C CA . SER A 1 462 ? 8.476 -27.444 18.787 1.00 87.19 462 SER A CA 1
ATOM 3844 C C . SER A 1 462 ? 7.081 -27.206 19.369 1.00 87.19 462 SER A C 1
ATOM 3846 O O . SER A 1 462 ? 6.924 -27.216 20.585 1.00 87.19 462 SER A O 1
ATOM 3848 N N . GLN A 1 463 ? 6.050 -27.063 18.532 1.00 83.94 463 GLN A N 1
ATOM 3849 C CA . GLN A 1 463 ? 4.660 -26.957 18.975 1.00 83.94 463 GLN A CA 1
ATOM 3850 C C . GLN A 1 463 ? 4.161 -28.254 19.613 1.00 83.94 463 GLN A C 1
ATOM 3852 O O . GLN A 1 463 ? 3.452 -28.194 20.608 1.00 83.94 463 GLN A O 1
ATOM 3857 N N . VAL A 1 464 ? 4.511 -29.424 19.077 1.00 87.25 464 VAL A N 1
ATOM 3858 C CA . VAL A 1 464 ? 4.146 -30.726 19.651 1.00 87.25 464 VAL A CA 1
ATOM 3859 C C . VAL A 1 464 ? 4.866 -30.947 20.975 1.00 87.25 464 VAL A C 1
ATOM 3861 O O . VAL A 1 464 ? 4.224 -31.348 21.937 1.00 87.25 464 VAL A O 1
ATOM 3864 N N . GLU A 1 465 ? 6.156 -30.633 21.059 1.00 86.94 465 GLU A N 1
ATOM 3865 C CA . GLU A 1 465 ? 6.940 -30.670 22.293 1.00 86.94 465 GLU A CA 1
ATOM 3866 C C . GLU A 1 465 ? 6.400 -29.685 23.328 1.00 86.94 465 GLU A C 1
ATOM 3868 O O . GLU A 1 465 ? 6.322 -30.027 24.504 1.00 86.94 465 GLU A O 1
ATOM 3873 N N . GLU A 1 466 ? 5.977 -28.493 22.907 1.00 85.81 466 GLU A N 1
ATOM 3874 C CA . GLU A 1 466 ? 5.333 -27.511 23.774 1.00 85.81 466 GLU A CA 1
ATOM 3875 C C . GLU A 1 466 ? 3.954 -27.998 24.219 1.00 85.81 466 GLU A C 1
ATOM 3877 O O . GLU A 1 466 ? 3.629 -27.923 25.395 1.00 85.81 466 GLU A O 1
ATOM 3882 N N . ILE A 1 467 ? 3.156 -28.593 23.332 1.00 84.06 467 ILE A N 1
ATOM 3883 C CA . ILE A 1 467 ? 1.878 -29.217 23.688 1.00 84.06 467 ILE A CA 1
ATOM 3884 C C . ILE A 1 467 ? 2.106 -30.392 24.641 1.00 84.06 467 ILE A C 1
ATOM 3886 O O . ILE A 1 467 ? 1.334 -30.561 25.576 1.00 84.06 467 ILE A O 1
ATOM 3890 N N . GLU A 1 468 ? 3.137 -31.211 24.450 1.00 83.38 468 GLU A N 1
ATOM 3891 C CA . GLU A 1 468 ? 3.486 -32.304 25.356 1.00 83.38 468 GLU A CA 1
ATOM 3892 C C . GLU A 1 468 ? 4.035 -31.797 26.689 1.00 83.38 468 GLU A C 1
ATOM 3894 O O . GLU A 1 468 ? 3.701 -32.371 27.725 1.00 83.38 468 GLU A O 1
ATOM 3899 N N . ARG A 1 469 ? 4.823 -30.718 26.691 1.00 85.38 469 ARG A N 1
ATOM 3900 C CA . ARG A 1 469 ? 5.280 -30.015 27.894 1.00 85.38 469 ARG A CA 1
ATOM 3901 C C . ARG A 1 469 ? 4.081 -29.461 28.648 1.00 85.38 469 ARG A C 1
ATOM 3903 O O . ARG A 1 469 ? 3.899 -29.830 29.798 1.00 85.38 469 ARG A O 1
ATOM 3910 N N . LEU A 1 470 ? 3.203 -28.713 27.987 1.00 78.25 470 LEU A N 1
ATOM 3911 C CA . LEU A 1 470 ? 1.959 -28.185 28.544 1.00 78.25 470 LEU A CA 1
ATOM 3912 C C . LEU A 1 470 ? 1.008 -29.300 28.984 1.00 78.25 470 LEU A C 1
ATOM 3914 O O . LEU A 1 470 ? 0.334 -29.158 29.995 1.00 78.25 470 LEU A O 1
ATOM 3918 N N . ARG A 1 471 ? 0.954 -30.442 28.288 1.00 73.62 471 ARG A N 1
ATOM 3919 C CA . ARG A 1 471 ? 0.183 -31.625 28.713 1.00 73.62 471 ARG A CA 1
ATOM 3920 C C . ARG A 1 471 ? 0.817 -32.326 29.906 1.00 73.62 471 ARG A C 1
ATOM 3922 O O . ARG A 1 471 ? 0.075 -32.820 30.745 1.00 73.62 471 ARG A O 1
ATOM 3929 N N . LYS A 1 472 ? 2.147 -32.378 30.012 1.00 72.81 472 LYS A N 1
ATOM 3930 C CA . LYS A 1 472 ? 2.865 -32.875 31.197 1.00 72.81 472 LYS A CA 1
ATOM 3931 C C . LYS A 1 472 ? 2.730 -31.912 32.366 1.00 72.81 472 LYS A C 1
ATOM 3933 O O . LYS A 1 472 ? 2.583 -32.377 33.483 1.00 72.81 472 LYS A O 1
ATOM 3938 N N . GLU A 1 473 ? 2.708 -30.608 32.125 1.00 68.25 473 GLU A N 1
ATOM 3939 C CA . GLU A 1 473 ? 2.437 -29.578 33.125 1.00 68.25 473 GLU A CA 1
ATOM 3940 C C . GLU A 1 473 ? 0.981 -29.635 33.575 1.00 68.25 473 GLU A C 1
ATOM 3942 O O . GLU A 1 473 ? 0.732 -29.700 34.768 1.00 68.25 473 GLU A O 1
ATOM 3947 N N . LEU A 1 474 ? 0.015 -29.733 32.660 1.00 58.84 474 LEU A N 1
ATOM 3948 C CA . LEU A 1 474 ? -1.396 -29.975 32.976 1.00 58.84 474 LEU A CA 1
ATOM 3949 C C . LEU A 1 474 ? -1.595 -31.325 33.667 1.00 58.84 474 LEU A C 1
ATOM 3951 O O . LEU A 1 474 ? -2.394 -31.421 34.589 1.00 58.84 474 LEU A O 1
ATOM 3955 N N . GLY A 1 475 ? -0.852 -32.354 33.264 1.00 57.28 475 GLY A N 1
ATOM 3956 C CA . GLY A 1 475 ? -0.826 -33.668 33.897 1.00 57.28 475 GLY A CA 1
ATOM 3957 C C . GLY A 1 475 ? -0.244 -33.613 35.307 1.00 57.28 475 GLY A C 1
ATOM 3958 O O . GLY A 1 475 ? -0.827 -34.194 36.211 1.00 57.28 475 GLY A O 1
ATOM 3959 N N . ALA A 1 476 ? 0.828 -32.848 35.521 1.00 53.47 476 ALA A N 1
ATOM 3960 C CA . ALA A 1 476 ? 1.439 -32.592 36.824 1.00 53.47 476 ALA A CA 1
ATOM 3961 C C . ALA A 1 476 ? 0.556 -31.702 37.714 1.00 53.47 476 ALA A C 1
ATOM 3963 O O . ALA A 1 476 ? 0.500 -31.913 38.922 1.00 53.47 476 ALA A O 1
ATOM 3964 N N . LEU A 1 477 ? -0.181 -30.757 37.123 1.00 43.12 477 LEU A N 1
ATOM 3965 C CA . LEU A 1 477 ? -1.208 -29.927 37.764 1.00 43.12 477 LEU A CA 1
ATOM 3966 C C . LEU A 1 477 ? -2.495 -30.717 38.061 1.00 43.12 477 LEU A C 1
ATOM 3968 O O . LEU A 1 477 ? -3.254 -30.338 38.951 1.00 43.12 477 LEU A O 1
ATOM 3972 N N . ALA A 1 478 ? -2.755 -31.801 37.326 1.00 45.00 478 ALA A N 1
ATOM 3973 C CA . ALA A 1 478 ? -3.878 -32.706 37.554 1.00 45.00 478 ALA A CA 1
ATOM 3974 C C . ALA A 1 478 ? -3.530 -33.811 38.566 1.00 45.00 478 ALA A C 1
ATOM 3976 O O . ALA A 1 478 ? -4.384 -34.194 39.362 1.00 45.00 478 ALA A O 1
ATOM 3977 N N . SER A 1 479 ? -2.284 -34.299 38.577 1.00 45.91 479 SER A N 1
ATOM 3978 C CA . SER A 1 479 ? -1.778 -35.268 39.559 1.00 45.91 479 SER A CA 1
ATOM 3979 C C . SER A 1 479 ? -1.295 -34.615 40.858 1.00 45.91 479 SER A C 1
ATOM 3981 O O . SER A 1 479 ? -1.150 -35.296 41.870 1.00 45.91 479 SER A O 1
ATOM 3983 N N . GLY A 1 480 ? -1.045 -33.306 40.846 1.00 40.81 480 GLY A N 1
ATOM 3984 C CA . GLY A 1 480 ? -0.723 -32.490 42.008 1.00 40.81 480 GLY A CA 1
ATOM 3985 C C . GLY A 1 480 ? -1.772 -31.401 42.183 1.00 40.81 480 GLY A C 1
ATOM 3986 O O . GLY A 1 480 ? -1.732 -30.388 41.495 1.00 40.81 480 GLY A O 1
ATOM 3987 N N . SER A 1 481 ? -2.707 -31.609 43.109 1.00 46.25 481 SER A N 1
ATOM 3988 C CA . SER A 1 481 ? -3.697 -30.625 43.554 1.00 46.25 481 SER A CA 1
ATOM 3989 C C . SER A 1 481 ? -3.179 -29.173 43.552 1.00 46.25 481 SER A C 1
ATOM 3991 O O . SER A 1 481 ? -2.419 -28.791 44.434 1.00 46.25 481 SER A O 1
ATOM 3993 N N . GLY A 1 482 ? -3.685 -28.358 42.617 1.00 45.41 482 GLY A N 1
ATOM 3994 C CA . GLY A 1 482 ? -3.836 -26.900 42.716 1.00 45.41 482 GLY A CA 1
ATOM 3995 C C . GLY A 1 482 ? -2.581 -26.017 42.574 1.00 45.41 482 GLY A C 1
ATOM 3996 O O . GLY A 1 482 ? -1.672 -26.071 43.392 1.00 45.41 482 GLY A O 1
ATOM 3997 N N . GLY A 1 483 ? -2.617 -25.049 41.641 1.00 42.12 483 GLY A N 1
ATOM 3998 C CA . GLY A 1 483 ? -1.951 -23.752 41.878 1.00 42.12 483 GLY A CA 1
ATOM 3999 C C . GLY A 1 483 ? -0.974 -23.179 40.843 1.00 42.12 483 GLY A C 1
ATOM 4000 O O . GLY A 1 483 ? -0.115 -22.404 41.247 1.00 42.12 483 GLY A O 1
ATOM 4001 N N . GLY A 1 484 ? -1.088 -23.468 39.541 1.00 34.88 484 GLY A N 1
ATOM 4002 C CA . GLY A 1 484 ? -0.219 -22.849 38.516 1.00 34.88 484 GLY A CA 1
ATOM 4003 C C . GLY A 1 484 ? -0.489 -21.354 38.282 1.00 34.88 484 GLY A C 1
ATOM 4004 O O . GLY A 1 484 ? 0.367 -20.519 38.542 1.00 34.88 484 GLY A O 1
ATOM 4005 N N . TYR A 1 485 ? -1.723 -20.988 37.921 1.00 39.81 485 TYR A N 1
ATOM 4006 C CA . TYR A 1 485 ? -2.125 -19.583 37.710 1.00 39.81 485 TYR A CA 1
ATOM 4007 C C . TYR A 1 485 ? -2.351 -18.782 39.001 1.00 39.81 485 TYR A C 1
ATOM 4009 O O . TYR A 1 485 ? -2.736 -17.624 38.944 1.00 39.81 485 TYR A O 1
ATOM 4017 N N . ARG A 1 486 ? -2.154 -19.387 40.181 1.00 48.06 486 ARG A N 1
ATOM 4018 C CA . ARG A 1 486 ? -2.272 -18.676 41.464 1.00 48.06 486 ARG A CA 1
ATOM 4019 C C . ARG A 1 486 ? -0.933 -18.252 42.041 1.00 48.06 486 ARG A C 1
ATOM 4021 O O . ARG A 1 486 ? -0.957 -17.532 43.020 1.00 48.06 486 ARG A O 1
ATOM 4028 N N . LYS A 1 487 ? 0.214 -18.723 41.548 1.00 47.19 487 LYS A N 1
ATOM 4029 C CA . LYS A 1 487 ? 1.454 -18.594 42.330 1.00 47.19 487 LYS A CA 1
ATOM 4030 C C . LYS A 1 487 ? 2.018 -17.171 42.334 1.00 47.19 487 LYS A C 1
ATOM 4032 O O . LYS A 1 487 ? 2.405 -16.704 43.396 1.00 47.19 487 LYS A O 1
ATOM 4037 N N . GLU A 1 488 ? 1.994 -16.469 41.203 1.00 49.47 488 GLU A N 1
ATOM 4038 C CA . GLU A 1 488 ? 2.411 -15.058 41.133 1.00 49.47 488 GLU A CA 1
ATOM 4039 C C . GLU A 1 488 ? 1.370 -14.134 41.781 1.00 49.47 488 GLU A C 1
ATOM 4041 O O . GLU A 1 488 ? 1.717 -13.389 42.693 1.00 49.47 488 GLU A O 1
ATOM 4046 N N . ASP A 1 489 ? 0.082 -14.297 41.454 1.00 54.56 489 ASP A N 1
ATOM 4047 C CA . ASP A 1 489 ? -1.009 -13.534 42.080 1.00 54.56 489 ASP A CA 1
ATOM 4048 C C . ASP A 1 489 ? -1.098 -13.755 43.602 1.00 54.56 489 ASP A C 1
ATOM 4050 O O . ASP A 1 489 ? -1.344 -12.815 44.355 1.00 54.56 489 ASP A O 1
ATOM 4054 N N . ALA A 1 490 ? -0.876 -14.982 44.092 1.00 60.75 490 ALA A N 1
ATOM 4055 C CA . ALA A 1 490 ? -0.852 -15.273 45.526 1.00 60.75 490 ALA A CA 1
ATOM 4056 C C . ALA A 1 490 ? 0.398 -14.711 46.200 1.00 60.75 490 ALA A C 1
ATOM 4058 O O . ALA A 1 490 ? 0.302 -14.295 47.350 1.00 60.75 490 ALA A O 1
ATOM 4059 N N . ASN A 1 491 ? 1.544 -14.660 45.516 1.00 69.25 491 ASN A N 1
ATOM 4060 C CA . ASN A 1 491 ? 2.745 -14.029 46.056 1.00 69.25 491 ASN A CA 1
ATOM 4061 C C . ASN A 1 491 ? 2.548 -12.514 46.193 1.00 69.25 491 ASN A C 1
ATOM 4063 O O . ASN A 1 491 ? 2.763 -11.988 47.280 1.00 69.25 491 ASN A O 1
ATOM 4067 N N . THR A 1 492 ? 2.019 -11.831 45.173 1.00 73.69 492 THR A N 1
ATOM 4068 C CA . THR A 1 492 ? 1.715 -10.390 45.239 1.00 73.69 492 THR A CA 1
ATOM 4069 C C . THR A 1 492 ? 0.627 -10.079 46.272 1.00 73.69 492 THR A C 1
ATOM 4071 O O . THR A 1 492 ? 0.727 -9.109 47.024 1.00 73.69 492 THR A O 1
ATOM 4074 N N . LEU A 1 493 ? -0.406 -10.922 46.378 1.00 76.94 493 LEU A N 1
ATOM 4075 C CA . LEU A 1 493 ? -1.448 -10.766 47.395 1.00 76.94 493 LEU A CA 1
ATOM 4076 C C . LEU A 1 493 ? -0.901 -10.998 48.815 1.00 76.94 493 LEU A C 1
ATOM 4078 O O . LEU A 1 493 ? -1.255 -10.260 49.736 1.00 76.94 493 LEU A O 1
ATOM 4082 N N . ASN A 1 494 ? -0.006 -11.975 48.991 1.00 82.69 494 ASN A N 1
ATOM 4083 C CA . ASN A 1 494 ? 0.688 -12.226 50.255 1.00 82.69 494 ASN A CA 1
ATOM 4084 C C . ASN A 1 494 ? 1.633 -11.073 50.622 1.00 82.69 494 ASN A C 1
ATOM 4086 O O . ASN A 1 494 ? 1.661 -10.670 51.783 1.00 82.69 494 ASN A O 1
ATOM 4090 N N . GLU A 1 495 ? 2.345 -10.493 49.654 1.00 84.06 495 GLU A N 1
ATOM 4091 C CA . GLU A 1 495 ? 3.179 -9.300 49.844 1.00 84.06 495 GLU A CA 1
ATOM 4092 C C . GLU A 1 495 ? 2.341 -8.087 50.260 1.00 84.06 495 GLU A C 1
ATOM 4094 O O . GLU A 1 495 ? 2.675 -7.412 51.234 1.00 84.06 495 GLU A O 1
ATOM 4099 N N . MET A 1 496 ? 1.196 -7.846 49.613 1.00 80.56 496 MET A N 1
ATOM 4100 C CA . MET A 1 496 ? 0.264 -6.795 50.033 1.00 80.56 496 MET A CA 1
ATOM 4101 C C . MET A 1 496 ? -0.275 -7.033 51.451 1.00 80.56 496 MET A C 1
ATOM 4103 O O . MET A 1 496 ? -0.381 -6.091 52.238 1.00 80.56 496 MET A O 1
ATOM 4107 N N . HIS A 1 497 ? -0.623 -8.274 51.805 1.00 86.44 497 HIS A N 1
ATOM 4108 C CA . HIS A 1 497 ? -1.045 -8.620 53.166 1.00 86.44 497 HIS A CA 1
ATOM 4109 C C . HIS A 1 497 ? 0.079 -8.424 54.195 1.00 86.44 497 HIS A C 1
ATOM 4111 O O . HIS A 1 497 ? -0.183 -7.929 55.298 1.00 86.44 497 HIS A O 1
ATOM 4117 N N . GLY A 1 498 ? 1.321 -8.745 53.823 1.00 87.19 498 GLY A N 1
ATOM 4118 C CA . GLY A 1 498 ? 2.524 -8.470 54.606 1.00 87.19 498 GLY A CA 1
ATOM 4119 C C . GLY A 1 498 ? 2.700 -6.974 54.854 1.00 87.19 498 GLY A C 1
ATOM 4120 O O . GLY A 1 498 ? 2.710 -6.542 56.004 1.00 87.19 498 GLY A O 1
ATOM 4121 N N . LEU A 1 499 ? 2.694 -6.165 53.792 1.00 87.88 499 LEU A N 1
ATOM 4122 C CA . LEU A 1 499 ? 2.809 -4.705 53.872 1.00 87.88 499 LEU A CA 1
ATOM 4123 C C . LEU A 1 499 ? 1.690 -4.073 54.708 1.00 87.88 499 LEU A C 1
ATOM 4125 O O . LEU A 1 499 ? 1.955 -3.198 55.530 1.00 87.88 499 LEU A O 1
ATOM 4129 N N . ARG A 1 500 ? 0.435 -4.528 54.569 1.00 89.38 500 ARG A N 1
ATOM 4130 C CA . ARG A 1 500 ? -0.675 -4.066 55.429 1.00 89.38 500 ARG A CA 1
ATOM 4131 C C . ARG A 1 500 ? -0.406 -4.351 56.906 1.00 89.38 500 ARG A C 1
ATOM 4133 O O . ARG A 1 500 ? -0.685 -3.499 57.750 1.00 89.38 500 ARG A O 1
ATOM 4140 N N . SER A 1 501 ? 0.133 -5.527 57.217 1.00 89.31 501 SER A N 1
ATOM 4141 C CA . SER A 1 501 ? 0.458 -5.924 58.591 1.00 89.31 501 SER A CA 1
ATOM 4142 C C . SER A 1 501 ? 1.617 -5.100 59.157 1.00 89.31 501 SER A C 1
ATOM 4144 O O . SER A 1 501 ? 1.544 -4.641 60.298 1.00 89.31 501 SER A O 1
ATOM 4146 N N . GLU A 1 502 ? 2.644 -4.835 58.349 1.00 88.69 502 GLU A N 1
ATOM 4147 C CA . GLU A 1 502 ? 3.778 -3.978 58.710 1.00 88.69 502 GLU A CA 1
ATOM 4148 C C . GLU A 1 502 ? 3.359 -2.521 58.938 1.00 88.69 502 GLU A C 1
ATOM 4150 O O . GLU A 1 502 ? 3.735 -1.930 59.945 1.00 88.69 502 GLU A O 1
ATOM 4155 N N . ILE A 1 503 ? 2.517 -1.953 58.067 1.00 88.25 503 ILE A N 1
ATOM 4156 C CA . ILE A 1 503 ? 1.950 -0.601 58.220 1.00 88.25 503 ILE A CA 1
ATOM 4157 C C . ILE A 1 503 ? 1.184 -0.484 59.544 1.00 88.25 503 ILE A C 1
ATOM 4159 O O . ILE A 1 503 ? 1.329 0.505 60.265 1.00 88.25 503 ILE A O 1
ATOM 4163 N N . LEU A 1 504 ? 0.384 -1.495 59.897 1.00 88.56 504 LEU A N 1
ATOM 4164 C CA . LEU A 1 504 ? -0.321 -1.540 61.182 1.00 88.56 504 LEU A CA 1
ATOM 4165 C C . LEU A 1 504 ? 0.635 -1.697 62.377 1.00 88.56 504 LEU A C 1
ATOM 4167 O O . LEU A 1 504 ? 0.343 -1.187 63.459 1.00 88.56 504 LEU A O 1
ATOM 4171 N N . GLY A 1 505 ? 1.756 -2.402 62.212 1.00 87.19 505 GLY A N 1
ATOM 4172 C CA . GLY A 1 505 ? 2.835 -2.472 63.202 1.00 87.19 505 GLY A CA 1
ATOM 4173 C C . GLY A 1 505 ? 3.483 -1.107 63.430 1.00 87.19 505 GLY A C 1
ATOM 4174 O O . GLY A 1 505 ? 3.442 -0.588 64.541 1.00 87.19 505 GLY A O 1
ATOM 4175 N N . LEU A 1 506 ? 3.953 -0.470 62.358 1.00 86.69 506 LEU A N 1
ATOM 4176 C CA . LEU A 1 506 ? 4.596 0.845 62.390 1.00 86.69 506 LEU A CA 1
ATOM 4177 C C . LEU A 1 506 ? 3.688 1.929 62.987 1.00 86.69 506 LEU A C 1
ATOM 4179 O O . LEU A 1 506 ? 4.153 2.746 63.779 1.00 86.69 506 LEU A O 1
ATOM 4183 N N . LYS A 1 507 ? 2.383 1.923 62.673 1.00 88.62 507 LYS A N 1
ATOM 4184 C CA . LYS A 1 507 ? 1.412 2.852 63.285 1.00 88.62 507 LYS A CA 1
ATOM 4185 C C . LYS A 1 507 ? 1.311 2.671 64.800 1.00 88.62 507 LYS A C 1
ATOM 4187 O O . LYS A 1 507 ? 1.240 3.664 65.520 1.00 88.62 507 LYS A O 1
ATOM 4192 N N . ARG A 1 508 ? 1.336 1.428 65.292 1.00 89.81 508 ARG A N 1
ATOM 4193 C CA . ARG A 1 508 ? 1.342 1.144 66.737 1.00 89.81 508 ARG A CA 1
ATOM 4194 C C . ARG A 1 508 ? 2.646 1.593 67.394 1.00 89.81 508 ARG A C 1
ATOM 4196 O O . ARG A 1 508 ? 2.586 2.213 68.450 1.00 89.81 508 ARG A O 1
ATOM 4203 N N . ASP A 1 509 ? 3.789 1.347 66.762 1.00 87.88 509 ASP A N 1
ATOM 4204 C CA . ASP A 1 509 ? 5.100 1.736 67.298 1.00 87.88 509 ASP A CA 1
ATOM 4205 C C . ASP A 1 509 ? 5.271 3.261 67.357 1.00 87.88 509 ASP A C 1
ATOM 4207 O O . ASP A 1 509 ? 5.791 3.793 68.342 1.00 87.88 509 ASP A O 1
ATOM 4211 N N . ILE A 1 510 ? 4.795 3.979 66.331 1.00 84.88 510 ILE A N 1
ATOM 4212 C CA . ILE A 1 510 ? 4.738 5.447 66.326 1.00 84.88 510 ILE A CA 1
ATOM 4213 C C . ILE A 1 510 ? 3.880 5.935 67.497 1.00 84.88 510 ILE A C 1
ATOM 4215 O O . ILE A 1 510 ? 4.360 6.748 68.284 1.00 84.88 510 ILE A O 1
ATOM 4219 N N . GLN A 1 511 ? 2.671 5.391 67.672 1.00 88.56 511 GLN A N 1
ATOM 4220 C CA . GLN A 1 511 ? 1.773 5.783 68.763 1.00 88.56 511 GLN A CA 1
ATOM 4221 C C . GLN A 1 511 ? 2.400 5.549 70.149 1.00 88.56 511 GLN A C 1
ATOM 4223 O O . GLN A 1 511 ? 2.393 6.440 70.994 1.00 88.56 511 GLN A O 1
ATOM 4228 N N . GLN A 1 512 ? 3.014 4.384 70.381 1.00 90.00 512 GLN A N 1
ATOM 4229 C CA . GLN A 1 512 ? 3.681 4.067 71.654 1.00 90.00 512 GLN A CA 1
ATOM 4230 C C . GLN A 1 512 ? 4.830 5.037 71.978 1.00 90.00 512 GLN A C 1
ATOM 4232 O O . GLN A 1 512 ? 5.073 5.388 73.140 1.00 90.00 512 GLN A O 1
ATOM 4237 N N . ARG A 1 513 ? 5.565 5.480 70.955 1.00 84.50 513 ARG A N 1
ATOM 4238 C CA . ARG A 1 513 ? 6.655 6.449 71.117 1.00 84.50 513 ARG A CA 1
ATOM 4239 C C . ARG A 1 513 ? 6.137 7.868 71.323 1.00 84.50 513 ARG A C 1
ATOM 4241 O O . ARG A 1 513 ? 6.704 8.587 72.143 1.00 84.50 513 ARG A O 1
ATOM 4248 N N . GLU A 1 514 ? 5.048 8.255 70.664 1.00 88.69 514 GLU A N 1
ATOM 4249 C CA . GLU A 1 514 ? 4.346 9.518 70.930 1.00 88.69 514 GLU A CA 1
ATOM 4250 C C . GLU A 1 514 ? 3.861 9.587 72.385 1.00 88.69 514 GLU A C 1
ATOM 4252 O O . GLU A 1 514 ? 4.093 10.588 73.064 1.00 88.69 514 GLU A O 1
ATOM 4257 N N . ASP A 1 515 ? 3.315 8.491 72.918 1.00 89.00 515 ASP A N 1
ATOM 4258 C CA . ASP A 1 515 ? 2.908 8.397 74.324 1.00 89.00 515 ASP A CA 1
ATOM 4259 C C . ASP A 1 515 ? 4.100 8.535 75.288 1.00 89.00 515 ASP A C 1
ATOM 4261 O O . ASP A 1 515 ? 3.989 9.138 76.363 1.00 89.00 515 ASP A O 1
ATOM 4265 N N . THR A 1 516 ? 5.264 8.011 74.893 1.00 87.19 516 THR A N 1
ATOM 4266 C CA . THR A 1 516 ? 6.521 8.130 75.645 1.00 87.19 516 THR A CA 1
ATOM 4267 C C . THR A 1 516 ? 7.044 9.566 75.615 1.00 87.19 516 THR A C 1
ATOM 4269 O O . THR A 1 516 ? 7.423 10.093 76.660 1.00 87.19 516 THR A O 1
ATOM 4272 N N . ILE A 1 517 ? 6.995 10.244 74.463 1.00 85.50 517 ILE A N 1
ATOM 4273 C CA . ILE A 1 517 ? 7.298 11.678 74.358 1.00 85.50 517 ILE A CA 1
ATOM 4274 C C . ILE A 1 517 ? 6.378 12.493 75.264 1.00 85.50 517 ILE A C 1
ATOM 4276 O O . ILE A 1 517 ? 6.869 13.327 76.023 1.00 85.50 517 ILE A O 1
ATOM 4280 N N . MET A 1 518 ? 5.070 12.225 75.249 1.00 85.81 518 MET A N 1
ATOM 4281 C CA . MET A 1 518 ? 4.116 12.909 76.126 1.00 85.81 518 MET A CA 1
ATOM 4282 C C . MET A 1 518 ? 4.403 12.663 77.615 1.00 85.81 518 MET A C 1
ATOM 4284 O O . MET A 1 518 ? 4.098 13.513 78.453 1.00 85.81 518 MET A O 1
ATOM 4288 N N . ARG A 1 519 ? 4.972 11.506 77.979 1.00 86.31 519 ARG A N 1
ATOM 4289 C CA . ARG A 1 519 ? 5.404 11.206 79.353 1.00 86.31 519 ARG A CA 1
ATOM 4290 C C . ARG A 1 519 ? 6.682 11.959 79.724 1.00 86.31 519 ARG A C 1
ATOM 4292 O O . ARG A 1 519 ? 6.693 12.617 80.756 1.00 86.31 519 ARG A O 1
ATOM 4299 N N . LEU A 1 520 ? 7.704 11.925 78.866 1.00 83.81 520 LEU A N 1
ATOM 4300 C CA . LEU A 1 520 ? 8.965 12.653 79.062 1.00 83.81 520 LEU A CA 1
ATOM 4301 C C . LEU A 1 520 ? 8.740 14.171 79.129 1.00 83.81 520 LEU A C 1
ATOM 4303 O O . LEU A 1 520 ? 9.362 14.853 79.935 1.00 83.81 520 LEU A O 1
ATOM 4307 N N . GLN A 1 521 ? 7.812 14.707 78.329 1.00 81.94 521 GLN A N 1
ATOM 4308 C CA . GLN A 1 521 ? 7.410 16.117 78.390 1.00 81.94 521 GLN A CA 1
ATOM 4309 C C . GLN A 1 521 ? 6.737 16.467 79.719 1.00 81.94 521 GLN A C 1
ATOM 4311 O O . GLN A 1 521 ? 7.029 17.518 80.283 1.00 81.94 521 GLN A O 1
ATOM 4316 N N . ARG A 1 522 ? 5.870 15.590 80.244 1.00 82.88 522 ARG A N 1
ATOM 4317 C CA . ARG A 1 522 ? 5.263 15.771 81.571 1.00 82.88 522 ARG A CA 1
ATOM 4318 C C . ARG A 1 522 ? 6.305 15.724 82.682 1.00 82.88 522 ARG A C 1
ATOM 4320 O O . ARG A 1 522 ? 6.341 16.647 83.483 1.00 82.88 522 ARG A O 1
ATOM 4327 N N . GLU A 1 523 ? 7.194 14.735 82.671 1.00 80.25 523 GLU A N 1
ATOM 4328 C CA . GLU A 1 523 ? 8.270 14.614 83.662 1.00 80.25 523 GLU A CA 1
ATOM 4329 C C . GLU A 1 523 ? 9.232 15.816 83.612 1.00 80.25 523 GLU A C 1
ATOM 4331 O O . GLU A 1 523 ? 9.627 16.353 84.646 1.00 80.25 523 GLU A O 1
ATOM 4336 N N . CYS A 1 524 ? 9.555 16.304 82.410 1.00 76.31 524 CYS A N 1
ATOM 4337 C CA . CYS A 1 524 ? 10.338 17.523 82.230 1.00 76.31 524 CYS A CA 1
ATOM 4338 C C . CYS A 1 524 ? 9.618 18.743 82.828 1.00 76.31 524 CYS A C 1
ATOM 4340 O O . CYS A 1 524 ? 10.228 19.500 83.586 1.00 76.31 524 CYS A O 1
ATOM 4342 N N . ASN A 1 525 ? 8.323 18.912 82.540 1.00 75.88 525 ASN A N 1
ATOM 4343 C CA . ASN A 1 525 ? 7.516 20.018 83.058 1.00 75.88 525 ASN A CA 1
ATOM 4344 C C . ASN A 1 525 ? 7.392 19.969 84.588 1.00 75.88 525 ASN A C 1
ATOM 4346 O O . ASN A 1 525 ? 7.610 20.987 85.237 1.00 75.88 525 ASN A O 1
ATOM 4350 N N . GLU A 1 526 ? 7.113 18.795 85.162 1.00 75.25 526 GLU A N 1
ATOM 4351 C CA . GLU A 1 526 ? 6.975 18.573 86.608 1.00 75.25 526 GLU A CA 1
ATOM 4352 C C . GLU A 1 526 ? 8.251 18.956 87.362 1.00 75.25 526 GLU A C 1
ATOM 4354 O O . GLU A 1 526 ? 8.187 19.694 88.351 1.00 75.25 526 GLU A O 1
ATOM 4359 N N . ARG A 1 527 ? 9.420 18.538 86.857 1.00 68.25 527 ARG A N 1
ATOM 4360 C CA . ARG A 1 527 ? 10.711 18.882 87.464 1.00 68.25 527 ARG A CA 1
ATOM 4361 C C . ARG A 1 527 ? 11.019 20.387 87.344 1.00 68.25 527 ARG A C 1
ATOM 4363 O O . ARG A 1 527 ? 11.522 20.965 88.310 1.00 68.25 527 ARG A O 1
ATOM 4370 N N . HIS A 1 528 ? 10.659 21.049 86.232 1.00 63.25 528 HIS A N 1
ATOM 4371 C CA . HIS A 1 528 ? 10.805 22.511 86.081 1.00 63.25 528 HIS A CA 1
ATOM 4372 C C . HIS A 1 528 ? 9.923 23.289 87.074 1.00 63.25 528 HIS A C 1
ATOM 4374 O O . HIS A 1 528 ? 10.357 24.311 87.604 1.00 63.25 528 HIS A O 1
ATOM 4380 N N . SER A 1 529 ? 8.713 22.801 87.368 1.00 58.62 529 SER A N 1
ATOM 4381 C CA . SER A 1 529 ? 7.809 23.398 88.365 1.00 58.62 529 SER A CA 1
ATOM 4382 C C . SER A 1 529 ? 8.143 23.052 89.827 1.00 58.62 529 SER A C 1
ATOM 4384 O O . SER A 1 529 ? 7.712 23.771 90.724 1.00 58.62 529 SER A O 1
ATOM 4386 N N . GLY A 1 530 ? 8.928 21.998 90.090 1.00 56.03 530 GLY A N 1
ATOM 4387 C CA . GLY A 1 530 ? 9.325 21.557 91.438 1.00 56.03 530 GLY A CA 1
ATOM 4388 C C . GLY A 1 530 ? 10.606 22.196 92.003 1.00 56.03 530 GLY A C 1
ATOM 4389 O O . GLY A 1 530 ? 10.961 21.947 93.151 1.00 56.03 530 GLY A O 1
ATOM 4390 N N . GLY A 1 531 ? 11.309 23.031 91.230 1.00 51.25 531 GLY A N 1
ATOM 4391 C CA . GLY A 1 531 ? 12.593 23.655 91.592 1.00 51.25 531 GLY A CA 1
ATOM 4392 C C . GLY A 1 531 ? 12.511 24.871 92.526 1.00 51.25 531 GLY A C 1
ATOM 4393 O O . GLY A 1 531 ? 13.318 25.791 92.402 1.00 51.25 531 GLY A O 1
ATOM 4394 N N . GLY A 1 532 ? 11.540 24.905 93.438 1.00 46.62 532 GLY A N 1
ATOM 4395 C CA . GLY A 1 532 ? 11.352 25.967 94.427 1.00 46.62 532 GLY A CA 1
ATOM 4396 C C . GLY A 1 532 ? 11.771 25.539 95.833 1.00 46.62 532 GLY A C 1
ATOM 4397 O O . GLY A 1 532 ? 10.924 25.452 96.710 1.00 46.62 532 GLY A O 1
ATOM 4398 N N . GLY A 1 533 ? 13.059 25.268 96.064 1.00 48.47 533 GLY A N 1
ATOM 4399 C CA . GLY A 1 533 ? 13.595 25.127 97.425 1.00 48.47 533 GLY A CA 1
ATOM 4400 C C . GLY A 1 533 ? 14.702 24.085 97.570 1.00 48.47 533 GLY A C 1
ATOM 4401 O O . GLY A 1 533 ? 14.455 22.893 97.456 1.00 48.47 533 GLY A O 1
ATOM 4402 N N . GLY A 1 534 ? 15.919 24.541 97.880 1.00 46.62 534 GLY A N 1
ATOM 4403 C CA . GLY A 1 534 ? 17.025 23.680 98.315 1.00 46.62 534 GLY A CA 1
ATOM 4404 C C . GLY A 1 534 ? 18.258 23.755 97.419 1.00 46.62 534 GLY A C 1
ATOM 4405 O O . GLY A 1 534 ? 18.495 22.894 96.575 1.00 46.62 534 GLY A O 1
ATOM 4406 N N . GLY A 1 535 ? 19.081 24.786 97.620 1.00 49.47 535 GLY A N 1
ATOM 4407 C CA . GLY A 1 535 ? 20.458 24.777 97.137 1.00 49.47 535 GLY A CA 1
ATOM 4408 C C . GLY A 1 535 ? 21.230 23.674 97.858 1.00 49.47 535 GLY A C 1
ATOM 4409 O O . GLY A 1 535 ? 21.247 23.687 99.080 1.00 49.47 535 GLY A O 1
ATOM 4410 N N . LEU A 1 536 ? 21.773 22.719 97.091 1.00 47.06 536 LEU A N 1
ATOM 4411 C CA . LEU A 1 536 ? 22.953 21.862 97.354 1.00 47.06 536 LEU A CA 1
ATOM 4412 C C . LEU A 1 536 ? 23.039 20.630 96.404 1.00 47.06 536 LEU A C 1
ATOM 4414 O O . LEU A 1 536 ? 23.924 19.800 96.569 1.00 47.06 536 LEU A O 1
ATOM 4418 N N . GLY A 1 537 ? 22.207 20.532 95.349 1.00 49.91 537 GLY A N 1
ATOM 4419 C CA . GLY A 1 537 ? 22.257 19.453 94.330 1.00 49.91 537 GLY A CA 1
ATOM 4420 C C . GLY A 1 537 ? 22.231 19.924 92.862 1.00 49.91 537 GLY A C 1
ATOM 4421 O O . GLY A 1 537 ? 21.687 19.247 91.987 1.00 49.91 537 GLY A O 1
ATOM 4422 N N . ARG A 1 538 ? 22.757 21.123 92.577 1.00 51.84 538 ARG A N 1
ATOM 4423 C CA . ARG A 1 538 ? 22.586 21.823 91.285 1.00 51.84 538 ARG A CA 1
ATOM 4424 C C . ARG A 1 538 ? 23.331 21.199 90.093 1.00 51.84 538 ARG A C 1
ATOM 4426 O O . ARG A 1 538 ? 22.951 21.478 88.968 1.00 51.84 538 ARG A O 1
ATOM 4433 N N . SER A 1 539 ? 24.357 20.376 90.319 1.00 49.72 539 SER A N 1
ATOM 4434 C CA . SER A 1 539 ? 25.124 19.710 89.248 1.00 49.72 539 SER A CA 1
ATOM 4435 C C . SER A 1 539 ? 24.539 18.358 88.819 1.00 49.72 539 SER A C 1
ATOM 4437 O O . SER A 1 539 ? 24.617 18.002 87.647 1.00 49.72 539 SER A O 1
ATOM 4439 N N . ALA A 1 540 ? 23.920 17.611 89.741 1.00 51.06 540 ALA A N 1
ATOM 4440 C CA . ALA A 1 540 ? 23.244 16.348 89.427 1.00 51.06 540 ALA A CA 1
ATOM 4441 C C . ALA A 1 540 ? 21.922 16.587 88.675 1.00 51.06 540 ALA A C 1
ATOM 4443 O O . ALA A 1 540 ? 21.620 15.904 87.703 1.00 51.06 540 ALA A O 1
ATOM 4444 N N . SER A 1 541 ? 21.182 17.628 89.069 1.00 58.78 541 SER A N 1
ATOM 4445 C CA . SER A 1 541 ? 19.912 18.002 88.437 1.00 58.78 541 SER A CA 1
ATOM 4446 C C . SER A 1 541 ? 20.075 18.484 86.992 1.00 58.78 541 SER A C 1
ATOM 4448 O O . SER A 1 541 ? 19.281 18.088 86.148 1.00 58.78 541 SER A O 1
ATOM 4450 N N . THR A 1 542 ? 21.106 19.273 86.664 1.00 61.31 542 THR A N 1
ATOM 4451 C CA . THR A 1 542 ? 21.369 19.708 85.275 1.00 61.31 542 THR A CA 1
ATOM 4452 C C . THR A 1 542 ? 21.714 18.542 84.348 1.00 61.31 542 THR A C 1
ATOM 4454 O O . THR A 1 542 ? 21.198 18.491 83.235 1.00 61.31 542 THR A O 1
ATOM 4457 N N . SER A 1 543 ? 22.504 17.578 84.835 1.00 66.38 543 SER A N 1
ATOM 4458 C CA . SER A 1 543 ? 22.863 16.352 84.105 1.00 66.38 543 SER A CA 1
ATOM 4459 C C . SER A 1 543 ? 21.629 15.497 83.771 1.00 66.38 543 SER A C 1
ATOM 4461 O O . SER A 1 543 ? 21.464 15.035 82.643 1.00 66.38 543 SER A O 1
ATOM 4463 N N . ASP A 1 544 ? 20.698 15.355 84.721 1.00 68.69 544 ASP A N 1
ATOM 4464 C CA . ASP A 1 544 ? 19.457 14.599 84.514 1.00 68.69 544 ASP A CA 1
ATOM 4465 C C . ASP A 1 544 ? 18.502 15.275 83.511 1.00 68.69 544 ASP A C 1
ATOM 4467 O O . ASP A 1 544 ? 17.833 14.590 82.737 1.00 68.69 544 ASP A O 1
ATOM 4471 N N . TYR A 1 545 ? 18.442 16.613 83.477 1.00 72.88 545 TYR A N 1
ATOM 4472 C CA . TYR A 1 545 ? 17.649 17.345 82.478 1.00 72.88 545 TYR A CA 1
ATOM 4473 C C . TYR A 1 545 ? 18.236 17.264 81.075 1.00 72.88 545 TYR A C 1
ATOM 4475 O O . TYR A 1 545 ? 17.483 17.135 80.107 1.00 72.88 545 TYR A O 1
ATOM 4483 N N . GLU A 1 546 ? 19.559 17.366 80.952 1.00 75.00 546 GLU A N 1
ATOM 4484 C CA . GLU A 1 546 ? 20.251 17.167 79.679 1.00 75.00 546 GLU A CA 1
ATOM 4485 C C . GLU A 1 546 ? 19.984 15.756 79.159 1.00 75.00 546 GLU A C 1
ATOM 4487 O O . GLU A 1 546 ? 19.567 15.600 78.013 1.00 75.00 546 GLU A O 1
ATOM 4492 N N . ARG A 1 547 ? 20.048 14.749 80.038 1.00 78.75 547 ARG A N 1
ATOM 4493 C CA . ARG A 1 547 ? 19.689 13.368 79.712 1.00 78.75 547 ARG A CA 1
ATOM 4494 C C . ARG A 1 547 ? 18.228 13.213 79.270 1.00 78.75 547 ARG A C 1
ATOM 4496 O O . ARG A 1 547 ? 17.975 12.586 78.246 1.00 78.75 547 ARG A O 1
ATOM 4503 N N . LEU A 1 548 ? 17.265 13.812 79.974 1.00 79.31 548 LEU A N 1
ATOM 4504 C CA . LEU A 1 548 ? 15.840 13.738 79.613 1.00 79.31 548 LEU A CA 1
ATOM 4505 C C . LEU A 1 548 ? 15.538 14.467 78.289 1.00 79.31 548 LEU A C 1
ATOM 4507 O O . LEU A 1 548 ? 14.716 14.016 77.489 1.00 79.31 548 LEU A O 1
ATOM 4511 N N . ARG A 1 549 ? 16.231 15.584 78.026 1.00 79.81 549 ARG A N 1
ATOM 4512 C CA . ARG A 1 549 ? 16.170 16.325 76.756 1.00 79.81 549 ARG A CA 1
ATOM 4513 C C . ARG A 1 549 ? 16.772 15.511 75.613 1.00 79.81 549 ARG A C 1
ATOM 4515 O O . ARG A 1 549 ? 16.200 15.483 74.524 1.00 79.81 549 ARG A O 1
ATOM 4522 N N . GLU A 1 550 ? 17.903 14.854 75.844 1.00 83.62 550 GLU A N 1
ATOM 4523 C CA . GLU A 1 550 ? 18.509 13.944 74.876 1.00 83.62 550 GLU A CA 1
ATOM 4524 C C . GLU A 1 550 ? 17.592 12.758 74.577 1.00 83.62 550 GLU A C 1
ATOM 4526 O O . GLU A 1 550 ? 17.405 12.428 73.410 1.00 83.62 550 GLU A O 1
ATOM 4531 N N . GLU A 1 551 ? 16.970 12.150 75.588 1.00 82.75 551 GLU A N 1
ATOM 4532 C CA . GLU A 1 551 ? 16.014 11.049 75.420 1.00 82.75 551 GLU A CA 1
ATOM 4533 C C . GLU A 1 551 ? 14.752 11.489 74.655 1.00 82.75 551 GLU A C 1
ATOM 4535 O O . GLU A 1 551 ? 14.301 10.779 73.752 1.00 82.75 551 GLU A O 1
ATOM 4540 N N . HIS A 1 552 ? 14.225 12.688 74.928 1.00 81.94 552 HIS A N 1
ATOM 4541 C CA . HIS A 1 552 ? 13.115 13.285 74.172 1.00 81.94 552 HIS A CA 1
ATOM 4542 C C . HIS A 1 552 ? 13.490 13.546 72.706 1.00 81.94 552 HIS A C 1
ATOM 4544 O O . HIS A 1 552 ? 12.755 13.145 71.801 1.00 81.94 552 HIS A O 1
ATOM 4550 N N . SER A 1 553 ? 14.664 14.137 72.467 1.00 84.50 553 SER A N 1
ATOM 4551 C CA . SER A 1 553 ? 15.199 14.395 71.124 1.00 84.50 553 SER A CA 1
ATOM 4552 C C . SER A 1 553 ? 15.428 13.095 70.345 1.00 84.50 553 SER A C 1
ATOM 4554 O O . SER A 1 553 ? 14.983 12.971 69.203 1.00 84.50 553 SER A O 1
ATOM 4556 N N . ARG A 1 554 ? 16.029 12.081 70.984 1.00 84.00 554 ARG A N 1
ATOM 4557 C CA . ARG A 1 554 ? 16.222 10.737 70.413 1.00 84.00 554 ARG A CA 1
ATOM 4558 C C . ARG A 1 554 ? 14.886 10.086 70.062 1.00 84.00 554 ARG A C 1
ATOM 4560 O O . ARG A 1 554 ? 14.743 9.553 68.965 1.00 84.00 554 ARG A O 1
ATOM 4567 N N . CYS A 1 555 ? 13.886 10.170 70.941 1.00 85.00 555 CYS A N 1
ATOM 4568 C CA . CYS A 1 555 ? 12.555 9.632 70.661 1.00 85.00 555 CYS A CA 1
ATOM 4569 C C . CYS A 1 555 ? 11.888 10.356 69.476 1.00 85.00 555 CYS A C 1
ATOM 4571 O O . CYS A 1 555 ? 11.326 9.704 68.594 1.00 85.00 555 CYS A O 1
ATOM 4573 N N . GLY A 1 556 ? 12.016 11.686 69.401 1.00 84.44 556 GLY A N 1
ATOM 4574 C CA . GLY A 1 556 ? 11.523 12.491 68.280 1.00 84.44 556 GLY A CA 1
ATOM 4575 C C . GLY A 1 556 ? 12.186 12.134 66.946 1.00 84.44 556 GLY A C 1
ATOM 4576 O O . GLY A 1 556 ? 11.496 11.995 65.935 1.00 84.44 556 GLY A O 1
ATOM 4577 N N . GLN A 1 557 ? 13.504 11.909 66.946 1.00 87.62 557 GLN A N 1
ATOM 4578 C CA . GLN A 1 557 ? 14.245 11.430 65.775 1.00 87.62 557 GLN A CA 1
ATOM 4579 C C . GLN A 1 557 ? 13.743 10.055 65.320 1.00 87.62 557 GLN A C 1
ATOM 4581 O O . GLN A 1 557 ? 13.432 9.887 64.140 1.00 87.62 557 GLN A O 1
ATOM 4586 N N . THR A 1 558 ? 13.556 9.105 66.244 1.00 87.94 558 THR A N 1
ATOM 4587 C CA . THR A 1 558 ? 13.050 7.775 65.875 1.00 87.94 558 THR A CA 1
ATOM 4588 C C . THR A 1 558 ? 11.609 7.812 65.357 1.00 87.94 558 THR A C 1
ATOM 4590 O O . THR A 1 558 ? 11.281 7.086 64.425 1.00 87.94 558 THR A O 1
ATOM 4593 N N . ILE A 1 559 ? 10.730 8.665 65.896 1.00 86.12 559 ILE A N 1
ATOM 4594 C CA . ILE A 1 559 ? 9.374 8.838 65.342 1.00 86.12 559 ILE A CA 1
ATOM 4595 C C . ILE A 1 559 ? 9.440 9.385 63.914 1.00 86.12 559 ILE A C 1
ATOM 4597 O O . ILE A 1 559 ? 8.712 8.909 63.045 1.00 86.12 559 ILE A O 1
ATOM 4601 N N . ALA A 1 560 ? 10.319 10.355 63.647 1.00 84.25 560 ALA A N 1
ATOM 4602 C CA . ALA A 1 560 ? 10.505 10.882 62.298 1.00 84.25 560 ALA A CA 1
ATOM 4603 C C . ALA A 1 560 ? 11.007 9.800 61.323 1.00 84.25 560 ALA A C 1
ATOM 4605 O O . ALA A 1 560 ? 10.566 9.754 60.177 1.00 84.25 560 ALA A O 1
ATOM 4606 N N . GLU A 1 561 ? 11.897 8.909 61.764 1.00 86.69 561 GLU A N 1
ATOM 4607 C CA . GLU A 1 561 ? 12.355 7.753 60.982 1.00 86.69 561 GLU A CA 1
ATOM 4608 C C . GLU A 1 561 ? 11.231 6.747 60.713 1.00 86.69 561 GLU A C 1
ATOM 4610 O O . GLU A 1 561 ? 10.994 6.398 59.557 1.00 86.69 561 GLU A O 1
ATOM 4615 N N . LEU A 1 562 ? 10.475 6.354 61.743 1.00 86.44 562 LEU A N 1
ATOM 4616 C CA . LEU A 1 562 ? 9.341 5.437 61.598 1.00 86.44 562 LEU A CA 1
ATOM 4617 C C . LEU A 1 562 ? 8.246 6.008 60.691 1.00 86.44 562 LEU A C 1
ATOM 4619 O O . LEU A 1 562 ? 7.657 5.264 59.913 1.00 86.44 562 LEU A O 1
ATOM 4623 N N . ARG A 1 563 ? 7.991 7.323 60.737 1.00 87.62 563 ARG A N 1
ATOM 4624 C CA . ARG A 1 563 ? 7.045 7.992 59.828 1.00 87.62 563 ARG A CA 1
ATOM 4625 C C . ARG A 1 563 ? 7.518 7.938 58.374 1.00 87.62 563 ARG A C 1
ATOM 4627 O O . ARG A 1 563 ? 6.711 7.647 57.497 1.00 87.62 563 ARG A O 1
ATOM 4634 N N . ARG A 1 564 ? 8.816 8.138 58.105 1.00 88.38 564 ARG A N 1
ATOM 4635 C CA . ARG A 1 564 ? 9.367 7.985 56.744 1.00 88.38 564 ARG A CA 1
ATOM 4636 C C . ARG A 1 564 ? 9.248 6.548 56.235 1.00 88.38 564 ARG A C 1
ATOM 4638 O O . ARG A 1 564 ? 8.892 6.354 55.073 1.00 88.38 564 ARG A O 1
ATOM 4645 N N . GLU A 1 565 ? 9.522 5.561 57.088 1.00 86.75 565 GLU A N 1
ATOM 4646 C CA . GLU A 1 565 ? 9.378 4.144 56.731 1.00 86.75 565 GLU A CA 1
ATOM 4647 C C . GLU A 1 565 ? 7.904 3.780 56.503 1.00 86.75 565 GLU A C 1
ATOM 4649 O O . GLU A 1 565 ? 7.579 3.138 55.509 1.00 86.75 565 GLU A O 1
ATOM 4654 N N . LEU A 1 566 ? 6.990 4.273 57.346 1.00 86.75 566 LEU A N 1
ATOM 4655 C CA . LEU A 1 566 ? 5.547 4.103 57.175 1.00 86.75 566 LEU A CA 1
ATOM 4656 C C . LEU A 1 566 ? 5.073 4.659 55.828 1.00 86.75 566 LEU A C 1
ATOM 4658 O O . LEU A 1 566 ? 4.399 3.959 55.076 1.00 86.75 566 LEU A O 1
ATOM 4662 N N . GLU A 1 567 ? 5.460 5.890 55.490 1.00 87.00 567 GLU A N 1
ATOM 4663 C CA . GLU A 1 567 ? 5.107 6.488 54.202 1.00 87.00 567 GLU A CA 1
ATOM 4664 C C . GLU A 1 567 ? 5.679 5.696 53.021 1.00 87.00 567 GLU A C 1
ATOM 4666 O O . GLU A 1 567 ? 5.034 5.599 51.976 1.00 87.00 567 GLU A O 1
ATOM 4671 N N . LYS A 1 568 ? 6.887 5.134 53.162 1.00 89.94 568 LYS A N 1
ATOM 4672 C CA . LYS A 1 568 ? 7.496 4.271 52.145 1.00 89.94 568 LYS A CA 1
ATOM 4673 C C . LYS A 1 568 ? 6.677 2.999 51.943 1.00 89.94 568 LYS A C 1
ATOM 4675 O O . LYS A 1 568 ? 6.253 2.754 50.819 1.00 89.94 568 LYS A O 1
ATOM 4680 N N . ARG A 1 569 ? 6.348 2.273 53.015 1.00 86.88 569 ARG A N 1
ATOM 4681 C CA . ARG A 1 569 ? 5.508 1.064 52.941 1.00 86.88 569 ARG A CA 1
ATOM 4682 C C . ARG A 1 569 ? 4.115 1.362 52.388 1.00 86.88 569 ARG A C 1
ATOM 4684 O O . ARG A 1 569 ? 3.587 0.582 51.603 1.00 86.88 569 ARG A O 1
ATOM 4691 N N . GLU A 1 570 ? 3.528 2.509 52.732 1.00 86.62 570 GLU A N 1
ATOM 4692 C CA . GLU A 1 570 ? 2.249 2.950 52.163 1.00 86.62 570 GLU A CA 1
ATOM 4693 C C . GLU A 1 570 ? 2.354 3.299 50.666 1.00 86.62 570 GLU A C 1
ATOM 4695 O O . GLU A 1 570 ? 1.400 3.07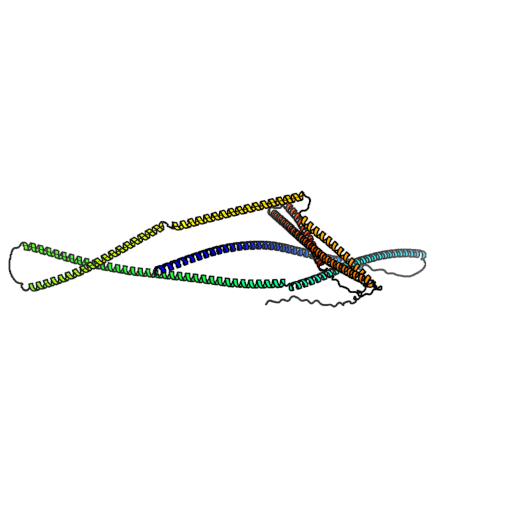1 49.921 1.00 86.62 570 GLU A O 1
ATOM 4700 N N . ARG A 1 571 ? 3.489 3.839 50.191 1.00 86.50 571 ARG A N 1
ATOM 4701 C CA . ARG A 1 571 ? 3.748 4.039 48.751 1.00 86.50 571 ARG A CA 1
ATOM 4702 C C . ARG A 1 571 ? 3.910 2.703 48.024 1.00 86.50 571 ARG A C 1
ATOM 4704 O O . ARG A 1 571 ? 3.294 2.535 46.974 1.00 86.50 571 ARG A O 1
ATOM 4711 N N . ASP A 1 572 ? 4.658 1.767 48.599 1.00 86.75 572 ASP A N 1
ATOM 4712 C CA . ASP A 1 572 ? 4.888 0.439 48.020 1.00 86.75 572 ASP A CA 1
ATOM 4713 C C . ASP A 1 572 ? 3.572 -0.354 47.923 1.00 86.75 572 ASP A C 1
ATOM 4715 O O . ASP A 1 572 ? 3.244 -0.882 46.860 1.00 86.75 572 ASP A O 1
ATOM 4719 N N . LEU A 1 573 ? 2.743 -0.331 48.978 1.00 86.69 573 LEU A N 1
ATOM 4720 C CA . LEU A 1 573 ? 1.413 -0.949 48.966 1.00 86.69 573 LEU A CA 1
ATOM 4721 C C . LEU A 1 573 ? 0.514 -0.346 47.879 1.00 86.69 573 LEU A C 1
ATOM 4723 O O . LEU A 1 573 ? -0.108 -1.089 47.126 1.00 86.69 573 LEU A O 1
ATOM 4727 N N . ARG A 1 574 ? 0.468 0.990 47.759 1.00 85.88 574 ARG A N 1
ATOM 4728 C CA . ARG A 1 574 ? -0.311 1.663 46.703 1.00 85.88 574 ARG A CA 1
ATOM 4729 C C . ARG A 1 574 ? 0.169 1.281 45.303 1.00 85.88 574 ARG A C 1
ATOM 4731 O O . ARG A 1 574 ? -0.652 1.164 44.398 1.00 85.88 574 ARG A O 1
ATOM 4738 N N . SER A 1 575 ? 1.476 1.101 45.116 1.00 87.06 575 SER A N 1
ATOM 4739 C CA . SER A 1 575 ? 2.052 0.668 43.840 1.00 87.06 575 SER A CA 1
ATOM 4740 C C . SER A 1 575 ? 1.593 -0.746 43.474 1.00 87.06 575 SER A C 1
ATOM 4742 O O . SER A 1 575 ? 1.099 -0.956 42.366 1.00 87.06 575 SER A O 1
ATOM 4744 N N . LEU A 1 576 ? 1.674 -1.692 44.416 1.00 86.38 576 LEU A N 1
ATOM 4745 C CA . LEU A 1 576 ? 1.212 -3.070 44.208 1.00 86.38 576 LEU A CA 1
ATOM 4746 C C . LEU A 1 576 ? -0.307 -3.146 43.979 1.00 86.38 576 LEU A C 1
ATOM 4748 O O . LEU A 1 576 ? -0.755 -3.852 43.080 1.00 86.38 576 LEU A O 1
ATOM 4752 N N . GLU A 1 577 ? -1.107 -2.368 44.716 1.00 84.06 577 GLU A N 1
ATOM 4753 C CA . GLU A 1 577 ? -2.559 -2.270 44.496 1.00 84.06 577 GLU A CA 1
ATOM 4754 C C . GLU A 1 577 ? -2.888 -1.757 43.082 1.00 84.06 577 GLU A C 1
ATOM 4756 O O . GLU A 1 577 ? -3.779 -2.287 42.418 1.00 84.06 577 GLU A 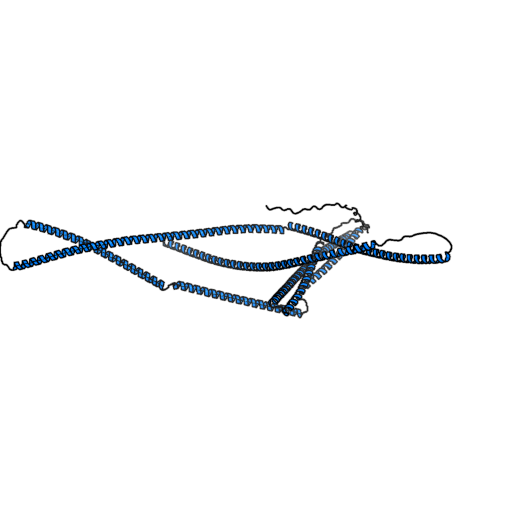O 1
ATOM 4761 N N . GLN A 1 578 ? -2.152 -0.753 42.587 1.00 85.62 578 GLN A N 1
ATOM 4762 C CA . GLN A 1 578 ? -2.322 -0.246 41.222 1.00 85.62 578 GLN A CA 1
ATOM 4763 C C . GLN A 1 578 ? -1.894 -1.259 40.156 1.00 85.62 578 GLN A C 1
ATOM 4765 O O . GLN A 1 578 ? -2.520 -1.317 39.097 1.00 85.62 578 GLN A O 1
ATOM 4770 N N . GLN A 1 579 ? -0.837 -2.035 40.406 1.00 86.25 579 GLN A N 1
ATOM 4771 C CA . GLN A 1 579 ? -0.407 -3.105 39.505 1.00 86.25 579 GLN A CA 1
ATOM 4772 C C . GLN A 1 579 ? -1.464 -4.211 39.416 1.00 86.25 579 GLN A C 1
ATOM 4774 O O . GLN A 1 579 ? -1.843 -4.581 38.306 1.00 86.25 579 GLN A O 1
ATOM 4779 N N . LEU A 1 580 ? -2.016 -4.647 40.552 1.00 85.56 580 LEU A N 1
ATOM 4780 C CA . LEU A 1 580 ? -3.083 -5.648 40.585 1.00 85.56 580 LEU A CA 1
ATOM 4781 C C . LEU A 1 580 ? -4.350 -5.161 39.863 1.00 85.56 580 LEU A C 1
ATOM 4783 O O . LEU A 1 580 ? -4.961 -5.913 39.107 1.00 85.56 580 LEU A O 1
ATOM 4787 N N . ASP A 1 581 ? -4.729 -3.892 40.046 1.00 84.88 581 ASP A N 1
ATOM 4788 C CA . ASP A 1 581 ? -5.863 -3.296 39.329 1.00 84.88 581 ASP A CA 1
ATOM 4789 C C . ASP A 1 581 ? -5.651 -3.297 37.805 1.00 84.88 581 ASP A C 1
ATOM 4791 O O . ASP A 1 581 ? -6.589 -3.577 37.058 1.00 84.88 581 ASP A O 1
ATOM 4795 N N . ARG A 1 582 ? -4.429 -3.003 37.334 1.00 85.75 582 ARG A N 1
ATOM 4796 C CA . ARG A 1 582 ? -4.085 -3.044 35.900 1.00 85.75 582 ARG A CA 1
ATOM 4797 C C . ARG A 1 582 ? -4.151 -4.462 35.346 1.00 85.75 582 ARG A C 1
ATOM 4799 O O . ARG A 1 582 ? -4.851 -4.675 34.364 1.00 85.75 582 ARG A O 1
ATOM 4806 N N . GLN A 1 583 ? -3.516 -5.424 36.012 1.00 85.50 583 GLN A N 1
ATOM 4807 C CA . GLN A 1 583 ? -3.544 -6.831 35.596 1.00 85.50 583 GLN A CA 1
ATOM 4808 C C . GLN A 1 583 ? -4.975 -7.380 35.546 1.00 85.50 583 GLN A C 1
ATOM 4810 O O . GLN A 1 583 ? -5.359 -8.081 34.611 1.00 85.50 583 GLN A O 1
ATOM 4815 N N . MET A 1 584 ? -5.809 -7.021 36.524 1.00 86.50 584 MET A N 1
ATOM 4816 C CA . MET A 1 584 ? -7.210 -7.429 36.546 1.00 86.50 584 MET A CA 1
ATOM 4817 C C . MET A 1 584 ? -8.018 -6.784 35.410 1.00 86.50 584 MET A C 1
ATOM 4819 O O . MET A 1 584 ? -8.872 -7.450 34.825 1.00 86.50 584 MET A O 1
ATOM 4823 N N . LEU A 1 585 ? -7.752 -5.518 35.067 1.00 87.69 585 LEU A N 1
ATOM 4824 C CA . LEU A 1 585 ? -8.369 -4.859 33.911 1.00 87.69 585 LEU A CA 1
ATOM 4825 C C . LEU A 1 585 ? -7.951 -5.506 32.588 1.00 87.69 585 LEU A C 1
ATOM 4827 O O . LEU A 1 585 ? -8.829 -5.777 31.774 1.00 87.69 585 LEU A O 1
ATOM 4831 N N . GLU A 1 586 ? -6.665 -5.805 32.406 1.00 87.69 586 GLU A N 1
ATOM 4832 C CA . GLU A 1 586 ? -6.129 -6.492 31.221 1.00 87.69 586 GLU A CA 1
ATOM 4833 C C . GLU A 1 586 ? -6.739 -7.893 31.059 1.00 87.69 586 GLU A C 1
ATOM 4835 O O . GLU A 1 586 ? -7.168 -8.274 29.971 1.00 87.69 586 GLU A O 1
ATOM 4840 N N . LEU A 1 587 ? -6.872 -8.649 32.154 1.00 86.69 587 LEU A N 1
ATOM 4841 C CA . LEU A 1 587 ? -7.506 -9.969 32.140 1.00 86.69 587 LEU A CA 1
ATOM 4842 C C . LEU A 1 587 ? -8.999 -9.885 31.801 1.00 86.69 587 LEU A C 1
ATOM 4844 O O . LEU A 1 587 ? -9.519 -10.735 31.074 1.00 86.69 587 LEU A O 1
ATOM 4848 N N . LEU A 1 588 ? -9.706 -8.880 32.325 1.00 87.50 588 LEU A N 1
ATOM 4849 C CA . LEU A 1 588 ? -11.099 -8.636 31.953 1.00 87.50 588 LEU A CA 1
ATOM 4850 C C . LEU A 1 588 ? -11.206 -8.224 30.478 1.00 87.50 588 LEU A C 1
ATOM 4852 O O . LEU A 1 588 ? -12.079 -8.738 29.793 1.00 87.50 588 LEU A O 1
ATOM 4856 N N . GLU A 1 589 ? -10.311 -7.378 29.970 1.00 86.88 589 GLU A N 1
ATOM 4857 C CA . GLU A 1 589 ? -10.255 -6.982 28.555 1.00 86.88 589 GLU A CA 1
ATOM 4858 C C . GLU A 1 589 ? -10.019 -8.173 27.629 1.00 86.88 589 GLU A C 1
ATOM 4860 O O . GLU A 1 589 ? -10.815 -8.406 26.723 1.00 86.88 589 GLU A O 1
ATOM 4865 N N . SER A 1 590 ? -9.024 -9.006 27.926 1.00 89.62 590 SER A N 1
ATOM 4866 C CA . SER A 1 590 ? -8.755 -10.224 27.159 1.00 89.62 590 SER A CA 1
ATOM 4867 C C . SER A 1 590 ? -9.951 -11.190 27.161 1.00 89.62 590 SER A C 1
ATOM 4869 O O . SER A 1 590 ? -10.311 -11.757 26.126 1.00 89.62 590 SER A O 1
ATOM 4871 N N . LYS A 1 591 ? -10.636 -11.349 28.303 1.00 88.62 591 LYS A N 1
ATOM 4872 C CA . LYS A 1 591 ? -11.863 -12.161 28.380 1.00 88.62 591 LYS A CA 1
ATOM 4873 C C . LYS A 1 591 ? -13.032 -11.542 27.612 1.00 88.62 591 LYS A C 1
ATOM 4875 O O . LYS A 1 591 ? -13.826 -12.286 27.038 1.00 88.62 591 LYS A O 1
ATOM 4880 N N . GLU A 1 592 ? -13.158 -10.217 27.611 1.00 87.12 592 GLU A N 1
ATOM 4881 C CA . GLU A 1 592 ? -14.158 -9.483 26.830 1.00 87.12 592 GLU A CA 1
ATOM 4882 C C . GLU A 1 592 ? -13.947 -9.726 25.332 1.00 87.12 592 GLU A C 1
ATOM 4884 O O . GLU A 1 592 ? -14.887 -10.108 24.638 1.00 87.12 592 GLU A O 1
ATOM 4889 N N . GLU A 1 593 ? -12.707 -9.604 24.855 1.00 89.62 593 GLU A N 1
ATOM 4890 C CA . GLU A 1 593 ? -12.318 -9.865 23.465 1.00 89.62 593 GLU A CA 1
ATOM 4891 C C . GLU A 1 593 ? -12.571 -11.319 23.049 1.00 89.62 593 GLU A C 1
ATOM 4893 O O . GLU A 1 593 ? -13.165 -11.565 21.996 1.00 89.62 593 GLU A O 1
ATOM 4898 N N . ALA A 1 594 ? -12.203 -12.291 23.891 1.00 88.25 594 ALA A N 1
ATOM 4899 C CA . ALA A 1 594 ? -12.448 -13.708 23.622 1.00 88.25 594 ALA A CA 1
ATOM 4900 C C . ALA A 1 594 ? -13.951 -14.032 23.538 1.00 88.25 594 ALA A C 1
ATOM 4902 O O . ALA A 1 594 ? -14.388 -14.746 22.630 1.00 88.25 594 ALA A O 1
ATOM 4903 N N . LEU A 1 595 ? -14.763 -13.479 24.449 1.00 91.12 595 LEU A N 1
ATOM 4904 C CA . LEU A 1 595 ? -16.218 -13.643 24.414 1.00 91.12 595 LEU A CA 1
ATOM 4905 C C . LEU A 1 595 ? -16.841 -12.944 23.200 1.00 91.12 595 LEU A C 1
ATOM 4907 O O . LEU A 1 595 ? -17.709 -13.534 22.560 1.00 91.12 595 LEU A O 1
ATOM 4911 N N . MET A 1 596 ? -16.390 -11.735 22.844 1.00 90.75 596 MET A N 1
ATOM 4912 C CA . MET A 1 596 ? -16.834 -11.044 21.626 1.00 90.75 596 MET A CA 1
ATOM 4913 C C . MET A 1 596 ? -16.533 -11.870 20.377 1.00 90.75 596 MET A C 1
ATOM 4915 O O . MET A 1 596 ? -17.416 -12.045 19.541 1.00 90.75 596 MET A O 1
ATOM 4919 N N . SER A 1 597 ? -15.321 -12.418 20.274 1.00 92.12 597 SER A N 1
ATOM 4920 C CA . SER A 1 597 ? -14.922 -13.287 19.165 1.00 92.12 597 SER A CA 1
ATOM 4921 C C . SER A 1 597 ? -15.828 -14.518 19.063 1.00 92.12 597 SER A C 1
ATOM 4923 O O . SER A 1 597 ? -16.374 -14.797 17.997 1.00 92.12 597 SER A O 1
ATOM 4925 N N . SER A 1 598 ? -16.099 -15.189 20.189 1.00 91.88 598 SER A N 1
ATOM 4926 C CA . SER A 1 598 ? -16.993 -16.352 20.219 1.00 91.88 598 SER A CA 1
ATOM 4927 C C . SER A 1 598 ? -18.443 -15.997 19.854 1.00 91.88 598 SER A C 1
ATOM 4929 O O . SER A 1 598 ? -19.097 -16.748 19.133 1.00 91.88 598 SER A O 1
ATOM 4931 N N . VAL A 1 599 ? -18.953 -14.834 20.279 1.00 91.75 599 VAL A N 1
ATOM 4932 C CA . VAL A 1 599 ? -20.277 -14.337 19.854 1.00 91.75 599 VAL A CA 1
ATOM 4933 C C . VAL A 1 599 ? -20.311 -14.104 18.341 1.00 91.75 599 VAL A C 1
ATOM 4935 O O . VAL A 1 599 ? -21.241 -14.573 17.685 1.00 91.75 599 VAL A O 1
ATOM 4938 N N . CYS A 1 600 ? -19.293 -13.446 17.779 1.00 92.00 600 CYS A N 1
ATOM 4939 C CA . CYS A 1 600 ? -19.175 -13.214 16.337 1.00 92.00 600 CYS A CA 1
ATOM 4940 C C . CYS A 1 600 ? -19.083 -14.526 15.541 1.00 92.00 600 CYS A C 1
ATOM 4942 O O . CYS A 1 600 ? -19.709 -14.651 14.490 1.00 92.00 600 CYS A O 1
ATOM 4944 N N . GLU A 1 601 ? -18.353 -15.522 16.047 1.00 91.31 601 GLU A N 1
ATOM 4945 C CA . GLU A 1 601 ? -18.272 -16.857 15.445 1.00 91.31 601 GLU A CA 1
ATOM 4946 C C . GLU A 1 601 ? -19.648 -17.542 15.420 1.00 91.31 601 GLU A C 1
ATOM 4948 O O . GLU A 1 601 ? -20.059 -18.095 14.397 1.00 91.31 601 GLU A O 1
ATOM 4953 N N . LYS A 1 602 ? -20.407 -17.474 16.523 1.00 92.12 602 LYS A N 1
ATOM 4954 C CA . LYS A 1 602 ? -21.778 -18.006 16.569 1.00 92.12 602 LYS A CA 1
ATOM 4955 C C . LYS A 1 602 ? -22.706 -17.262 15.610 1.00 92.12 602 LYS A C 1
ATOM 4957 O O . LYS A 1 602 ? -23.516 -17.917 14.960 1.00 92.12 602 LYS A O 1
ATOM 4962 N N . ASP A 1 603 ? -22.558 -15.947 15.463 1.00 93.31 603 ASP A N 1
ATOM 4963 C CA . ASP A 1 603 ? -23.307 -15.151 14.482 1.00 93.31 603 ASP A CA 1
ATOM 4964 C C . ASP A 1 603 ? -22.999 -15.553 13.034 1.00 93.31 603 ASP A C 1
ATOM 4966 O O . ASP A 1 603 ? -23.921 -15.733 12.238 1.00 93.31 603 ASP A O 1
ATOM 4970 N N . ALA A 1 604 ? -21.725 -15.773 12.699 1.00 92.94 604 ALA A N 1
ATOM 4971 C CA . ALA A 1 604 ? -21.326 -16.266 11.383 1.00 92.94 604 ALA A CA 1
ATOM 4972 C C . ALA A 1 604 ? -21.896 -17.668 11.105 1.00 92.94 604 ALA A C 1
ATOM 4974 O O . ALA A 1 604 ? -22.448 -17.917 10.033 1.00 92.94 604 ALA A O 1
ATOM 4975 N N . ASN A 1 605 ? -21.830 -18.567 12.091 1.00 92.75 605 ASN A N 1
ATOM 4976 C CA . ASN A 1 605 ? -22.380 -19.918 11.983 1.00 92.75 605 ASN A CA 1
ATOM 4977 C C . ASN A 1 605 ? -23.906 -19.913 11.800 1.00 92.75 605 ASN A C 1
ATOM 4979 O O . ASN A 1 605 ? -24.423 -20.665 10.974 1.00 92.75 605 ASN A O 1
ATOM 4983 N N . ILE A 1 606 ? -24.632 -19.056 12.525 1.00 93.06 606 ILE A N 1
ATOM 4984 C CA . ILE A 1 606 ? -26.078 -18.873 12.337 1.00 93.06 606 ILE A CA 1
ATOM 4985 C C . ILE A 1 606 ? -26.363 -18.377 10.916 1.00 93.06 606 ILE A C 1
ATOM 4987 O O . ILE A 1 606 ? -27.157 -19.003 10.218 1.00 93.06 606 ILE A O 1
ATOM 4991 N N . ALA A 1 607 ? -25.669 -17.334 10.451 1.00 92.25 607 ALA A N 1
ATOM 4992 C CA . ALA A 1 607 ? -25.876 -16.769 9.118 1.00 92.25 607 ALA A CA 1
ATOM 4993 C C . ALA A 1 607 ? -25.620 -17.791 7.993 1.00 92.25 607 ALA A C 1
ATOM 4995 O O . ALA A 1 607 ? -26.403 -17.889 7.048 1.00 92.25 607 ALA A O 1
ATOM 4996 N N . LEU A 1 608 ? -24.561 -18.603 8.102 1.00 90.06 608 LEU A N 1
ATOM 4997 C CA . LEU A 1 608 ? -24.266 -19.668 7.136 1.00 90.06 608 LEU A CA 1
ATOM 4998 C C . LEU A 1 608 ? -25.373 -20.731 7.093 1.00 90.06 608 LEU A C 1
ATOM 5000 O O . LEU A 1 608 ? -25.786 -21.170 6.012 1.00 90.06 608 LEU A O 1
ATOM 5004 N N . LEU A 1 609 ? -25.881 -21.139 8.258 1.00 88.56 609 LEU A N 1
ATOM 5005 C CA . LEU A 1 609 ? -26.985 -22.093 8.334 1.00 88.56 609 LEU A CA 1
ATOM 5006 C C . LEU A 1 609 ? -28.293 -21.482 7.808 1.00 88.56 609 LEU A C 1
ATOM 5008 O O . LEU A 1 609 ? -29.031 -22.167 7.104 1.00 88.56 609 LEU A O 1
ATOM 5012 N N . GLU A 1 610 ? -28.561 -20.201 8.062 1.00 87.50 610 GLU A N 1
ATOM 5013 C CA . GLU A 1 610 ? -29.729 -19.483 7.534 1.00 87.50 610 GLU A CA 1
ATOM 5014 C C . GLU A 1 610 ? -29.711 -19.394 6.002 1.00 87.50 610 GLU A C 1
ATOM 5016 O O . GLU A 1 610 ? -30.717 -19.704 5.359 1.00 87.50 610 GLU A O 1
ATOM 5021 N N . ILE A 1 611 ? -28.561 -19.075 5.398 1.00 85.94 611 ILE A N 1
ATOM 5022 C CA . ILE A 1 611 ? -28.378 -19.088 3.934 1.00 85.94 611 ILE A CA 1
ATOM 5023 C C . ILE A 1 611 ? -28.611 -20.499 3.371 1.00 85.94 611 ILE A C 1
ATOM 5025 O O . ILE A 1 611 ? -29.239 -20.675 2.321 1.00 85.94 611 ILE A O 1
ATOM 5029 N N . THR A 1 612 ? -28.151 -21.528 4.088 1.00 81.94 612 THR A N 1
ATOM 5030 C CA . THR A 1 612 ? -28.345 -22.931 3.693 1.00 81.94 612 THR A CA 1
ATOM 5031 C C . THR A 1 612 ? -29.827 -23.326 3.715 1.00 81.94 612 THR A C 1
ATOM 5033 O O . THR A 1 612 ? -30.294 -23.996 2.790 1.00 81.94 612 THR A O 1
ATOM 5036 N N . VAL A 1 613 ? -30.591 -22.873 4.719 1.00 80.12 613 VAL A N 1
ATOM 5037 C CA . VAL A 1 613 ? -32.051 -23.076 4.805 1.00 80.12 613 VAL A CA 1
ATOM 5038 C C . VAL A 1 613 ? -32.784 -22.361 3.668 1.00 80.12 613 VAL A C 1
ATOM 5040 O O . VAL A 1 613 ? -33.698 -22.939 3.081 1.00 80.12 613 VAL A O 1
ATOM 5043 N N . GLN A 1 614 ? -32.368 -21.140 3.318 1.00 74.38 614 GLN A N 1
ATOM 5044 C CA . GLN A 1 614 ? -32.955 -20.380 2.207 1.00 74.38 614 GLN A CA 1
ATOM 5045 C C . GLN A 1 614 ? -32.695 -21.038 0.842 1.00 74.38 614 GLN A C 1
ATOM 5047 O O . GLN A 1 614 ? -33.548 -20.973 -0.039 1.00 74.38 614 GLN A O 1
ATOM 5052 N N . SER A 1 615 ? -31.554 -21.717 0.676 1.00 71.62 615 SER A N 1
ATOM 5053 C CA . SER A 1 615 ? -31.129 -22.288 -0.612 1.00 71.62 615 SER A CA 1
ATOM 5054 C C . SER A 1 615 ? -31.648 -23.706 -0.892 1.00 71.62 615 SER A C 1
ATOM 5056 O O . SER A 1 615 ? -31.772 -24.086 -2.054 1.00 71.62 615 SER A O 1
ATOM 5058 N N . ARG A 1 616 ? -31.912 -24.528 0.138 1.00 68.06 616 ARG A N 1
ATOM 5059 C CA . ARG A 1 616 ? -32.281 -25.957 -0.023 1.00 68.06 616 ARG A CA 1
ATOM 5060 C C . ARG A 1 616 ? -33.649 -26.342 0.558 1.00 68.06 616 ARG A C 1
ATOM 5062 O O . ARG A 1 616 ? -33.992 -27.522 0.559 1.00 68.06 616 ARG A O 1
ATOM 5069 N N . GLY A 1 617 ? -34.441 -25.370 1.014 1.00 60.81 617 GLY A N 1
ATOM 5070 C CA . GLY A 1 617 ? -35.721 -25.612 1.683 1.00 60.81 617 GLY A CA 1
ATOM 5071 C C . GLY A 1 617 ? -35.560 -26.002 3.158 1.00 60.81 617 GLY A C 1
ATOM 5072 O O . GLY A 1 617 ? -34.468 -26.323 3.630 1.00 60.81 617 GLY A O 1
ATOM 5073 N N . ALA A 1 618 ? -36.659 -25.933 3.917 1.00 65.62 618 ALA A N 1
ATOM 5074 C CA . ALA A 1 618 ? -36.656 -26.076 5.373 1.00 65.62 618 ALA A CA 1
ATOM 5075 C C . ALA A 1 618 ? -36.218 -27.482 5.833 1.00 65.62 618 ALA A C 1
ATOM 5077 O O . ALA A 1 618 ? -37.026 -28.405 5.899 1.00 65.62 618 ALA A O 1
ATOM 5078 N N . ASN A 1 619 ? -34.939 -27.638 6.195 1.00 80.94 619 ASN A N 1
ATOM 5079 C CA . ASN A 1 619 ? -34.425 -28.836 6.859 1.00 80.94 619 ASN A CA 1
ATOM 5080 C C . ASN A 1 619 ? -34.539 -28.686 8.397 1.00 80.94 619 ASN A C 1
ATOM 5082 O O . ASN A 1 619 ? -33.849 -27.835 8.974 1.00 80.94 619 ASN A O 1
ATOM 5086 N N . PRO A 1 620 ? -35.341 -29.521 9.089 1.00 82.00 620 PRO A N 1
ATOM 5087 C CA . PRO A 1 620 ? -35.528 -29.450 10.542 1.00 82.00 620 PRO A CA 1
ATOM 5088 C C . PRO A 1 620 ? -34.233 -29.611 11.352 1.00 82.00 620 PRO A C 1
ATOM 5090 O O . PRO A 1 620 ? -34.104 -29.047 12.438 1.00 82.00 620 PRO A O 1
ATOM 5093 N N . GLN A 1 621 ? -33.248 -30.362 10.845 1.00 84.38 621 GLN A N 1
ATOM 5094 C CA . GLN A 1 621 ? -31.953 -30.508 11.521 1.00 84.38 621 GLN A CA 1
ATOM 5095 C C . GLN A 1 621 ? -31.162 -29.198 11.531 1.00 84.38 621 GLN A C 1
ATOM 5097 O O . GLN A 1 621 ? -30.571 -28.849 12.553 1.00 84.38 621 GLN A O 1
ATOM 5102 N N . VAL A 1 622 ? -31.195 -28.451 10.426 1.00 85.12 622 VAL A N 1
ATOM 5103 C CA . VAL A 1 622 ? -30.509 -27.158 10.310 1.00 85.12 622 VAL A CA 1
ATOM 5104 C C . VAL A 1 622 ? -31.197 -26.112 11.191 1.00 85.12 622 VAL A C 1
ATOM 5106 O O . VAL A 1 622 ? -30.521 -25.386 11.915 1.00 85.12 622 VAL A O 1
ATOM 5109 N N . GLN A 1 623 ? -32.534 -26.103 11.247 1.00 85.88 623 GLN A N 1
ATOM 5110 C CA . GLN A 1 623 ? -33.278 -25.240 12.178 1.00 85.88 623 GLN A CA 1
ATOM 5111 C C . GLN A 1 623 ? -32.953 -25.534 13.652 1.00 85.88 623 GLN A C 1
ATOM 5113 O O . GLN A 1 623 ? -32.785 -24.610 14.448 1.00 85.88 623 GLN A O 1
ATOM 5118 N N . ASN A 1 624 ? -32.801 -26.809 14.025 1.00 90.69 624 ASN A N 1
ATOM 5119 C CA . ASN A 1 624 ? -32.389 -27.180 15.380 1.00 90.69 624 ASN A CA 1
ATOM 5120 C C . ASN A 1 624 ? -30.960 -26.717 15.711 1.00 90.69 624 ASN A C 1
ATOM 5122 O O . ASN A 1 624 ? -30.701 -26.314 16.844 1.00 90.69 624 ASN A O 1
ATOM 5126 N N . GLN A 1 625 ? -30.036 -26.746 14.746 1.00 89.81 625 GLN A N 1
ATOM 5127 C CA . GLN A 1 625 ? -28.680 -26.215 14.931 1.00 89.81 625 GLN A CA 1
ATOM 5128 C C . GLN A 1 625 ? -28.675 -24.687 15.075 1.00 89.81 625 GLN A C 1
ATOM 5130 O O . GLN A 1 625 ? -28.039 -24.178 15.996 1.00 89.81 625 GLN A O 1
ATOM 5135 N N . ILE A 1 626 ? -29.453 -23.967 14.256 1.00 89.94 626 ILE A N 1
ATOM 5136 C CA . ILE A 1 626 ? -29.636 -22.508 14.377 1.00 89.94 626 ILE A CA 1
ATOM 5137 C C . ILE A 1 626 ? -30.166 -22.138 15.766 1.00 89.94 626 ILE A C 1
ATOM 5139 O O . ILE A 1 626 ? -29.662 -21.203 16.393 1.00 89.94 626 ILE A O 1
ATOM 5143 N N . ARG A 1 627 ? -31.139 -22.896 16.289 1.00 91.62 627 ARG A N 1
ATOM 5144 C CA . ARG A 1 627 ? -31.684 -22.670 17.634 1.00 91.62 627 ARG A CA 1
ATOM 5145 C C . ARG A 1 627 ? -30.633 -22.894 18.723 1.00 91.62 627 ARG A C 1
ATOM 5147 O O . ARG A 1 627 ? -30.494 -22.056 19.605 1.00 91.62 627 ARG A O 1
ATOM 5154 N N . ARG A 1 628 ? -29.841 -23.970 18.631 1.00 93.25 628 ARG A N 1
ATOM 5155 C CA . ARG A 1 628 ? -28.746 -24.243 19.582 1.00 93.25 628 ARG A CA 1
ATOM 5156 C C . ARG A 1 628 ? -27.686 -23.143 19.576 1.00 93.25 628 ARG A C 1
ATOM 5158 O O . ARG A 1 628 ? -27.313 -22.667 20.644 1.00 93.25 628 ARG A O 1
ATOM 5165 N N . PHE A 1 629 ? -27.232 -22.711 18.400 1.00 92.75 629 PHE A N 1
ATOM 5166 C CA . PHE A 1 629 ? -26.263 -21.617 18.304 1.00 92.75 629 PHE A CA 1
ATOM 5167 C C . PHE A 1 629 ? -26.843 -20.284 18.775 1.00 92.75 629 PHE A C 1
ATOM 5169 O O . PHE A 1 629 ? -26.130 -19.521 19.420 1.00 92.75 629 PHE A O 1
ATOM 5176 N N . SER A 1 630 ? -28.135 -20.033 18.546 1.00 92.50 630 SER A N 1
ATOM 5177 C CA . SER A 1 630 ? -28.834 -18.870 19.105 1.00 92.50 630 SER A CA 1
ATOM 5178 C C . SER A 1 630 ? -28.868 -18.894 20.638 1.00 92.50 630 SER A C 1
ATOM 5180 O O . SER A 1 630 ? -28.573 -17.880 21.269 1.00 92.50 630 SER A O 1
ATOM 5182 N N . ASP A 1 631 ? -29.162 -20.044 21.250 1.00 94.19 631 ASP A N 1
ATOM 5183 C CA . ASP A 1 631 ? -29.184 -20.195 22.711 1.00 94.19 631 ASP A CA 1
ATOM 5184 C C . ASP A 1 631 ? -27.779 -20.036 23.323 1.00 94.19 631 ASP A C 1
ATOM 5186 O O . ASP A 1 631 ? -27.607 -19.376 24.351 1.00 94.19 631 ASP A O 1
ATOM 5190 N N . GLU A 1 632 ? -26.753 -20.612 22.690 1.00 93.62 632 GLU A N 1
ATOM 5191 C CA . GLU A 1 632 ? -25.350 -20.453 23.098 1.00 93.62 632 GLU A CA 1
ATOM 5192 C C . GLU A 1 632 ? -24.882 -19.001 22.968 1.00 93.62 632 GLU A C 1
ATOM 5194 O O . GLU A 1 632 ? -24.293 -18.465 23.908 1.00 93.62 632 GLU A O 1
ATOM 5199 N N . LYS A 1 633 ? -25.209 -18.334 21.855 1.00 94.81 633 LYS A N 1
ATOM 5200 C CA . LYS A 1 633 ? -24.954 -16.903 21.656 1.00 94.81 633 LYS A CA 1
ATOM 5201 C C . LYS A 1 633 ? -25.582 -16.073 22.773 1.00 94.81 633 LYS A C 1
ATOM 5203 O O . LYS A 1 633 ? -24.913 -15.206 23.328 1.00 94.81 633 LYS A O 1
ATOM 5208 N N . MET A 1 634 ? -26.836 -16.347 23.136 1.00 94.06 634 MET A N 1
ATOM 5209 C CA . MET A 1 634 ? -27.528 -15.617 24.203 1.00 94.06 634 MET A CA 1
ATOM 5210 C C . MET A 1 634 ? -26.816 -15.776 25.555 1.00 94.06 634 MET A C 1
ATOM 5212 O O . MET A 1 634 ? -26.654 -14.802 26.292 1.00 94.06 634 MET A O 1
ATOM 5216 N N . LYS A 1 635 ? -26.321 -16.983 25.865 1.00 94.50 635 LYS A N 1
ATOM 5217 C CA . LYS A 1 635 ? -25.517 -17.236 27.073 1.00 94.50 635 LYS A CA 1
ATOM 5218 C C . LYS A 1 635 ? -24.188 -16.479 27.046 1.00 94.50 635 LYS A C 1
ATOM 5220 O O . LYS A 1 635 ? -23.829 -15.868 28.051 1.00 94.50 635 LYS A O 1
ATOM 5225 N N . LEU A 1 636 ? -23.483 -16.484 25.914 1.00 94.06 636 LEU A N 1
ATOM 5226 C CA . LEU A 1 636 ? -22.220 -15.757 25.748 1.00 94.06 636 LEU A CA 1
ATOM 5227 C C . LEU A 1 636 ? -22.421 -14.238 25.856 1.00 94.06 636 LEU A C 1
ATOM 5229 O O . LEU A 1 636 ? -21.652 -13.563 26.536 1.00 94.06 636 LEU A O 1
ATOM 5233 N N . GLN A 1 637 ? -23.500 -13.700 25.281 1.00 93.19 637 GLN A N 1
ATOM 5234 C CA . GLN A 1 637 ? -23.866 -12.287 25.419 1.00 93.19 637 GLN A CA 1
ATOM 5235 C C . GLN A 1 637 ? -24.187 -11.907 26.871 1.00 93.19 637 GLN A C 1
ATOM 5237 O O . GLN A 1 637 ? -23.760 -10.852 27.340 1.00 93.19 637 GLN A O 1
ATOM 5242 N N . ALA A 1 638 ? -24.884 -12.771 27.617 1.00 92.75 638 ALA A N 1
ATOM 5243 C CA . ALA A 1 638 ? -25.143 -12.541 29.037 1.00 92.75 638 ALA A CA 1
ATOM 5244 C C . ALA A 1 638 ? -23.845 -12.526 29.866 1.00 92.75 638 ALA A C 1
ATOM 5246 O O . ALA A 1 638 ? -23.675 -11.659 30.726 1.00 92.75 638 ALA A O 1
ATOM 5247 N N . GLN A 1 639 ? -22.910 -13.443 29.588 1.00 93.50 639 GLN A N 1
ATOM 5248 C CA . GLN A 1 639 ? -21.589 -13.461 30.230 1.00 93.50 639 GLN A CA 1
ATOM 5249 C C . GLN A 1 639 ? -20.781 -12.200 29.908 1.00 93.50 639 GLN A C 1
ATOM 5251 O O . GLN A 1 639 ? -20.185 -11.609 30.807 1.00 93.50 639 GLN A O 1
ATOM 5256 N N . LEU A 1 640 ? -20.818 -11.741 28.657 1.00 93.00 640 LEU A N 1
ATOM 5257 C CA . LEU A 1 640 ? -20.161 -10.509 28.232 1.00 93.00 640 LEU A CA 1
ATOM 5258 C C . LEU A 1 640 ? -20.726 -9.285 28.963 1.00 93.00 640 LEU A C 1
ATOM 5260 O O . LEU A 1 640 ? -19.963 -8.469 29.476 1.00 93.00 640 LEU A O 1
ATOM 5264 N N . GLN A 1 641 ? -22.051 -9.191 29.111 1.00 92.56 641 GLN A N 1
ATOM 5265 C CA . GLN A 1 641 ? -22.678 -8.109 29.874 1.00 92.56 641 GLN A CA 1
ATOM 5266 C C . GLN A 1 641 ? -22.278 -8.138 31.358 1.00 92.56 641 GLN A C 1
ATOM 5268 O O . GLN A 1 641 ? -22.006 -7.093 31.956 1.00 92.56 641 GLN A O 1
ATOM 5273 N N . GLN A 1 642 ? -22.226 -9.324 31.973 1.00 91.88 642 GLN A N 1
ATOM 5274 C CA . GLN A 1 642 ? -21.756 -9.476 33.354 1.00 91.88 642 GLN A CA 1
ATOM 5275 C C . GLN A 1 642 ? -20.294 -9.040 33.508 1.00 91.88 642 GLN A C 1
ATOM 5277 O O . GLN A 1 642 ? -19.939 -8.383 34.494 1.00 91.88 642 GLN A O 1
ATOM 5282 N N . LEU A 1 643 ? -19.455 -9.366 32.527 1.00 91.06 643 LEU A N 1
ATOM 5283 C CA . LEU A 1 643 ? -18.046 -9.007 32.520 1.00 91.06 643 LEU A CA 1
ATOM 5284 C C . LEU A 1 643 ? -17.845 -7.495 32.339 1.00 91.06 643 LEU A C 1
ATOM 5286 O O . LEU A 1 643 ? -17.112 -6.886 33.120 1.00 91.06 643 LEU A O 1
ATOM 5290 N N . ALA A 1 644 ? -18.578 -6.866 31.416 1.00 89.56 644 ALA A N 1
ATOM 5291 C CA . ALA A 1 644 ? -18.581 -5.416 31.221 1.00 89.56 644 ALA A CA 1
ATOM 5292 C C . ALA A 1 644 ? -18.984 -4.665 32.506 1.00 89.56 644 ALA A C 1
ATOM 5294 O O . ALA A 1 644 ? -18.324 -3.707 32.918 1.00 89.56 644 ALA A O 1
ATOM 5295 N N . ASN A 1 645 ? -20.014 -5.152 33.207 1.00 90.50 645 ASN A N 1
ATOM 5296 C CA . ASN A 1 645 ? -20.435 -4.595 34.494 1.00 90.50 645 ASN A CA 1
ATOM 5297 C C . ASN A 1 645 ? -19.343 -4.737 35.571 1.00 90.50 645 ASN A C 1
ATOM 5299 O O . ASN A 1 645 ? -19.147 -3.835 36.387 1.00 90.50 645 ASN A O 1
ATOM 5303 N N . SER A 1 646 ? -18.626 -5.863 35.583 1.00 90.50 646 SER A N 1
ATOM 5304 C CA . SER A 1 646 ? -17.545 -6.128 36.542 1.00 90.50 646 SER A CA 1
ATOM 5305 C C . SER A 1 646 ? -16.335 -5.221 36.291 1.00 90.50 646 SER A C 1
ATOM 5307 O O . SER A 1 646 ? -15.804 -4.626 37.228 1.00 90.50 646 SER A O 1
ATOM 5309 N N . LYS A 1 647 ? -15.971 -5.022 35.021 1.00 91.06 647 LYS A N 1
ATOM 5310 C CA . LYS A 1 647 ? -14.923 -4.092 34.579 1.00 91.06 647 LYS A CA 1
ATOM 5311 C C . LYS A 1 647 ? -15.241 -2.643 34.949 1.00 91.06 647 LYS A C 1
ATOM 5313 O O . LYS A 1 647 ? -14.375 -1.933 35.455 1.00 91.06 647 LYS A O 1
ATOM 5318 N N . MET A 1 648 ? -16.488 -2.207 34.759 1.00 89.69 648 MET A N 1
ATOM 5319 C CA . MET A 1 648 ? -16.922 -0.859 35.142 1.00 89.69 648 MET A CA 1
ATOM 5320 C C . MET A 1 648 ? -16.802 -0.630 36.655 1.00 89.69 648 MET A C 1
ATOM 5322 O O . MET A 1 648 ? -16.241 0.381 37.076 1.00 89.69 648 MET A O 1
ATOM 5326 N N . LYS A 1 649 ? -17.254 -1.592 37.472 1.00 90.31 649 LYS A N 1
ATOM 5327 C CA . LYS A 1 649 ? -17.113 -1.527 38.936 1.00 90.31 649 LYS A CA 1
ATOM 5328 C C . LYS A 1 649 ? -15.651 -1.430 39.368 1.00 90.31 649 LYS A C 1
ATOM 5330 O O . LYS A 1 649 ? -15.342 -0.676 40.286 1.00 90.31 649 LYS A O 1
ATOM 5335 N N . LEU A 1 650 ? -14.756 -2.166 38.707 1.00 88.75 650 LEU A N 1
ATOM 5336 C CA . LEU A 1 650 ? -13.326 -2.117 39.002 1.00 88.75 650 LEU A CA 1
ATOM 5337 C C . LEU A 1 650 ? -12.722 -0.741 38.678 1.00 88.75 650 LEU A C 1
ATOM 5339 O O . LEU A 1 650 ? -12.030 -0.172 39.520 1.00 88.75 650 LEU A O 1
ATOM 5343 N N . LYS A 1 651 ? -13.049 -0.161 37.514 1.00 87.31 651 LYS A N 1
ATOM 5344 C CA . LYS A 1 651 ? -12.623 1.206 37.151 1.00 87.31 651 LYS A CA 1
ATOM 5345 C C . LYS A 1 651 ? -13.130 2.248 38.153 1.00 87.31 651 LYS A C 1
ATOM 5347 O O . LYS A 1 651 ? -12.376 3.127 38.562 1.00 87.31 651 LYS A O 1
ATOM 5352 N N . GLU A 1 652 ? -14.375 2.119 38.610 1.00 87.62 652 GLU A N 1
ATOM 5353 C CA . GLU A 1 652 ? -14.942 3.005 39.634 1.00 87.62 652 GLU A CA 1
ATOM 5354 C C . GLU A 1 652 ? -14.205 2.874 40.982 1.00 87.62 652 GLU A C 1
ATOM 5356 O O . GLU A 1 652 ? -13.915 3.876 41.642 1.00 87.62 652 GLU A O 1
ATOM 5361 N N . GLN A 1 653 ? -13.856 1.650 41.396 1.00 84.69 653 GLN A N 1
ATOM 5362 C CA . GLN A 1 653 ? -13.060 1.414 42.607 1.00 84.69 653 GLN A CA 1
ATOM 5363 C C . GLN A 1 653 ? -11.647 2.003 42.497 1.00 84.69 653 GLN A C 1
ATOM 5365 O O . GLN A 1 653 ? -11.179 2.637 43.447 1.00 84.69 653 GLN A O 1
ATOM 5370 N N . GLN A 1 654 ? -10.993 1.855 41.343 1.00 84.00 654 GLN A N 1
ATOM 5371 C CA . GLN A 1 654 ? -9.680 2.443 41.073 1.00 84.00 654 GLN A CA 1
ATOM 5372 C C . GLN A 1 654 ? -9.728 3.977 41.159 1.00 84.00 654 GLN A C 1
ATOM 5374 O O . GLN A 1 654 ? -8.886 4.596 41.813 1.00 84.00 654 GLN A O 1
ATOM 5379 N N . GLN A 1 655 ? -10.759 4.598 40.578 1.00 82.31 655 GLN A N 1
ATOM 5380 C CA . GLN A 1 655 ? -10.956 6.047 40.631 1.00 82.31 655 GLN A CA 1
ATOM 5381 C C . GLN A 1 655 ? -11.189 6.546 42.067 1.00 82.31 655 GLN A C 1
ATOM 5383 O O . GLN A 1 655 ? -10.614 7.559 42.474 1.00 82.31 655 GLN A O 1
ATOM 5388 N N . LYS A 1 656 ? -11.958 5.803 42.877 1.00 80.69 656 LYS A N 1
ATOM 5389 C CA . LYS A 1 656 ? -12.148 6.105 44.307 1.00 80.69 656 LYS A CA 1
ATOM 5390 C C . LYS A 1 656 ? -10.826 6.060 45.081 1.00 80.69 656 LYS A C 1
ATOM 5392 O O . LYS A 1 656 ? -10.553 6.992 45.837 1.00 80.69 656 LYS A O 1
ATOM 5397 N N . ARG A 1 657 ? -9.977 5.049 44.856 1.00 75.88 657 ARG A N 1
ATOM 5398 C CA . ARG A 1 657 ? -8.650 4.940 45.500 1.00 75.88 657 ARG A CA 1
ATOM 5399 C C . ARG A 1 657 ? -7.722 6.103 45.134 1.00 75.88 657 ARG A C 1
ATOM 5401 O O . ARG A 1 657 ? -7.099 6.687 46.018 1.00 75.88 657 ARG A O 1
ATOM 5408 N N . LEU A 1 658 ? -7.683 6.492 43.859 1.00 70.62 658 LEU A N 1
ATOM 5409 C CA . LEU A 1 658 ? -6.883 7.631 43.391 1.00 70.62 658 LEU A CA 1
ATOM 5410 C C . LEU A 1 658 ? -7.358 8.963 43.995 1.00 70.62 658 LEU A C 1
ATOM 5412 O O . LEU A 1 658 ? -6.531 9.791 44.371 1.00 70.62 658 LEU A O 1
ATOM 5416 N N . SER A 1 659 ? -8.673 9.141 44.164 1.00 69.00 659 SER A N 1
ATOM 5417 C CA . SER A 1 659 ? -9.246 10.346 44.784 1.00 69.00 659 SER A CA 1
ATOM 5418 C C . SER A 1 659 ? -8.954 10.471 46.288 1.00 69.00 659 SER A C 1
ATOM 5420 O O . SER A 1 659 ? -8.793 11.581 46.787 1.00 69.00 659 SER A O 1
ATOM 5422 N N . GLN A 1 660 ? -8.827 9.352 47.014 1.00 61.50 660 GLN A N 1
ATOM 5423 C CA . GLN A 1 660 ? -8.504 9.355 48.449 1.00 61.50 660 GLN A CA 1
ATOM 5424 C C . GLN A 1 660 ? -7.002 9.538 48.728 1.00 61.50 660 GLN A C 1
ATOM 5426 O O . GLN A 1 660 ? -6.635 10.083 49.767 1.00 61.50 660 GLN A O 1
ATOM 5431 N N . GLY A 1 661 ? -6.124 9.152 47.795 1.00 52.72 661 GLY A N 1
ATOM 5432 C CA . GLY A 1 661 ? -4.667 9.284 47.937 1.00 52.72 661 GLY A CA 1
ATOM 5433 C C . GLY A 1 661 ? -4.115 10.716 47.847 1.00 52.72 661 GLY A C 1
ATOM 5434 O O . GLY A 1 661 ? -2.948 10.928 48.166 1.00 52.72 661 GLY A O 1
ATOM 5435 N N . GLY A 1 662 ? -4.928 11.698 47.436 1.00 41.09 662 GLY A N 1
ATOM 5436 C CA . GLY A 1 662 ? -4.508 13.095 47.244 1.00 41.09 662 GLY A CA 1
ATOM 5437 C C . GLY A 1 662 ? -4.715 14.037 48.439 1.00 41.09 662 GLY A C 1
ATOM 5438 O O . GLY A 1 662 ? -4.307 15.191 48.362 1.00 41.09 662 GLY A O 1
ATOM 5439 N N . GLY A 1 663 ? -5.350 13.586 49.530 1.00 38.44 663 GLY A N 1
ATOM 5440 C CA . GLY A 1 663 ? -5.805 14.469 50.621 1.00 38.44 663 GLY A CA 1
ATOM 5441 C C . GLY A 1 663 ? -5.040 14.394 51.950 1.00 38.44 663 GLY A C 1
ATOM 5442 O O . GLY A 1 663 ? -5.417 15.080 52.892 1.00 38.44 663 GLY A O 1
ATOM 5443 N N . GLY A 1 664 ? -4.002 13.560 52.069 1.00 37.38 664 GLY A N 1
ATOM 5444 C CA . GLY A 1 664 ? -3.416 13.187 53.370 1.00 37.38 664 GLY A CA 1
ATOM 5445 C C . GLY A 1 664 ? -2.007 13.704 53.672 1.00 37.38 664 GLY A C 1
ATOM 5446 O O . GLY A 1 664 ? -1.355 13.155 54.553 1.00 37.38 664 GLY A O 1
ATOM 5447 N N . GLY A 1 665 ? -1.498 14.699 52.941 1.00 36.16 665 GLY A N 1
ATOM 5448 C CA . GLY A 1 665 ? -0.128 15.210 53.092 1.00 36.16 665 GLY A CA 1
ATOM 5449 C C . GLY A 1 665 ? -0.100 16.675 53.513 1.00 36.16 665 GLY A C 1
ATOM 5450 O O . GLY A 1 665 ? 0.216 17.536 52.702 1.00 36.16 665 GLY A O 1
ATOM 5451 N N . GLY A 1 666 ? -0.478 16.980 54.755 1.00 34.91 666 GLY A N 1
ATOM 5452 C CA . GLY A 1 666 ? -0.551 18.369 55.222 1.00 34.91 666 GLY A CA 1
ATOM 5453 C C . GLY A 1 666 ? -0.812 18.521 56.717 1.00 34.91 666 GLY A C 1
ATOM 5454 O O . GLY A 1 666 ? -1.596 19.370 57.114 1.00 34.91 666 GLY A O 1
ATOM 5455 N N . GLY A 1 667 ? -0.201 17.679 57.551 1.00 32.25 667 GLY A N 1
ATOM 5456 C CA . GLY A 1 667 ? -0.251 17.786 59.013 1.00 32.25 667 GLY A CA 1
ATOM 5457 C C . GLY A 1 667 ? 1.127 18.094 59.590 1.00 32.25 667 GLY A C 1
ATOM 5458 O O . GLY A 1 667 ? 1.662 17.306 60.365 1.00 32.25 667 GLY A O 1
ATOM 5459 N N . GLY A 1 668 ? 1.744 19.188 59.140 1.00 29.84 668 GLY A N 1
ATOM 5460 C CA . GLY A 1 668 ? 2.989 19.697 59.707 1.00 29.84 668 GLY A CA 1
ATOM 5461 C C . GLY A 1 668 ? 2.761 20.228 61.122 1.00 29.84 668 GLY A C 1
ATOM 5462 O O . GLY A 1 668 ? 1.835 20.999 61.360 1.00 29.84 668 GLY A O 1
ATOM 5463 N N . MET A 1 669 ? 3.618 19.797 62.048 1.00 33.31 669 MET A N 1
ATOM 5464 C CA . MET A 1 669 ? 3.741 20.316 63.409 1.00 33.31 669 MET A CA 1
ATOM 5465 C C . MET A 1 669 ? 3.747 21.853 63.433 1.00 33.31 669 MET A C 1
ATOM 5467 O O . MET A 1 669 ? 4.688 22.474 62.942 1.00 33.31 669 MET A O 1
ATOM 5471 N N . LEU A 1 670 ? 2.758 22.460 64.091 1.00 29.41 670 LEU A N 1
ATOM 5472 C CA . LEU A 1 670 ? 2.929 23.769 64.715 1.00 29.41 670 LEU A CA 1
ATOM 5473 C C . LEU A 1 670 ? 3.482 23.538 66.122 1.00 29.41 670 LEU A C 1
ATOM 5475 O O . LEU A 1 670 ? 2.805 23.020 67.008 1.00 29.41 670 LEU A O 1
ATOM 5479 N N . VAL A 1 671 ? 4.750 23.901 66.288 1.00 32.22 671 VAL A N 1
ATOM 5480 C CA . VAL A 1 671 ? 5.411 24.089 67.577 1.00 32.22 671 VAL A CA 1
ATOM 5481 C C . VAL A 1 671 ? 4.655 25.191 68.317 1.00 32.22 671 VAL A C 1
ATOM 5483 O O . VAL A 1 671 ? 4.666 26.336 67.874 1.00 32.22 671 VAL A O 1
ATOM 5486 N N . ASN A 1 672 ? 3.990 24.854 69.423 1.00 27.42 672 ASN A N 1
ATOM 5487 C CA . ASN A 1 672 ? 3.395 25.846 70.312 1.00 27.42 672 ASN A CA 1
ATOM 5488 C C . ASN A 1 672 ? 4.242 25.933 71.587 1.00 27.42 672 ASN A C 1
ATOM 5490 O O . ASN A 1 672 ? 4.205 25.047 72.442 1.00 27.42 672 ASN A O 1
ATOM 5494 N N . SER A 1 673 ? 5.052 26.988 71.664 1.00 28.77 673 SER A N 1
ATOM 5495 C CA . SER A 1 673 ? 5.732 27.420 72.884 1.00 28.77 673 SER A CA 1
ATOM 5496 C C . SER A 1 673 ? 4.712 28.055 73.827 1.00 28.77 673 SER A C 1
ATOM 5498 O O . SER A 1 673 ? 3.786 28.732 73.392 1.00 28.77 673 SER A O 1
ATOM 5500 N N . GLY A 1 674 ? 4.869 27.782 75.120 1.00 26.02 674 GLY A N 1
ATOM 5501 C CA . GLY A 1 674 ? 3.846 27.979 76.139 1.00 26.02 674 GLY A CA 1
ATOM 5502 C C . GLY A 1 674 ? 3.422 29.420 76.437 1.00 26.02 674 GLY A C 1
ATOM 5503 O O . GLY A 1 674 ? 4.144 30.387 76.211 1.00 26.02 674 GLY A O 1
ATOM 5504 N N . GLY A 1 675 ? 2.242 29.504 77.049 1.00 26.00 675 GLY A N 1
ATOM 5505 C CA . GLY A 1 675 ? 1.666 30.683 77.690 1.00 26.00 675 GLY A CA 1
ATOM 5506 C C . GLY A 1 675 ? 0.278 30.320 78.211 1.00 26.00 675 GLY A C 1
ATOM 5507 O O . GLY A 1 675 ? -0.648 30.160 77.427 1.00 26.00 675 GLY A O 1
ATOM 5508 N N . GLY A 1 676 ? 0.174 30.058 79.515 1.00 27.64 676 GLY A N 1
ATOM 5509 C CA . GLY A 1 676 ? -0.987 29.433 80.149 1.00 27.64 676 GLY A CA 1
ATOM 5510 C C . GLY A 1 676 ? -2.235 30.311 80.269 1.00 27.64 676 GLY A C 1
ATOM 5511 O O . GLY A 1 676 ? -2.175 31.528 80.146 1.00 27.64 676 GLY A O 1
ATOM 5512 N N . VAL A 1 677 ? -3.366 29.665 80.561 1.00 28.92 677 VAL A N 1
ATOM 5513 C CA . VAL A 1 677 ? -4.149 29.758 81.814 1.00 28.92 677 VAL A CA 1
ATOM 5514 C C . VAL A 1 677 ? -5.458 28.975 81.602 1.00 28.92 677 VAL A C 1
ATOM 5516 O O . VAL A 1 677 ? -6.077 29.018 80.544 1.00 28.92 677 VAL A O 1
ATOM 5519 N N . TYR A 1 678 ? -5.810 28.191 82.618 1.00 28.61 678 TYR A N 1
ATOM 5520 C CA . TYR A 1 678 ? -6.948 27.277 82.712 1.00 28.61 678 TYR A CA 1
ATOM 5521 C C . TYR A 1 678 ? -8.325 27.946 82.556 1.00 28.61 678 TYR A C 1
ATOM 5523 O O . TYR A 1 678 ? -8.529 29.050 83.050 1.00 28.61 678 TYR A O 1
ATOM 5531 N N . GLY A 1 679 ? -9.307 27.170 82.074 1.00 27.12 679 GLY A N 1
ATOM 5532 C CA . GLY A 1 679 ? -10.666 27.219 82.631 1.00 27.12 679 GLY A CA 1
ATOM 5533 C C . GLY A 1 679 ? -11.829 27.029 81.652 1.00 27.12 679 GLY A C 1
ATOM 5534 O O . GLY A 1 679 ? -12.231 27.973 80.994 1.00 27.12 679 GLY A O 1
ATOM 5535 N N . MET A 1 680 ? -12.405 25.818 81.658 1.00 31.86 680 MET A N 1
ATOM 5536 C CA . MET A 1 680 ? -13.849 25.524 81.549 1.00 31.86 680 MET A CA 1
ATOM 5537 C C . MET A 1 680 ? -14.705 26.346 80.567 1.00 31.86 680 MET A C 1
ATOM 5539 O O . MET A 1 680 ? -15.183 27.397 80.961 1.00 31.86 680 MET A O 1
ATOM 5543 N N . VAL A 1 681 ? -15.086 25.772 79.415 1.00 31.03 681 VAL A N 1
ATOM 5544 C CA . VAL A 1 681 ? -16.482 25.814 78.914 1.00 31.03 681 VAL A CA 1
ATOM 5545 C C . VAL A 1 681 ? -16.734 24.587 78.027 1.00 31.03 681 VAL A C 1
ATOM 5547 O O . VAL A 1 681 ? -16.209 24.477 76.921 1.00 31.03 681 VAL A O 1
ATOM 5550 N N . GLY A 1 682 ? -17.548 23.653 78.519 1.00 31.36 682 GLY A N 1
ATOM 5551 C CA . GLY A 1 682 ? -18.284 22.716 77.675 1.00 31.36 682 GLY A CA 1
ATOM 5552 C C . GLY A 1 682 ? -19.568 23.368 77.152 1.00 31.36 682 GLY A C 1
ATOM 5553 O O . GLY A 1 682 ? -20.099 24.274 77.782 1.00 31.36 682 GLY A O 1
ATOM 5554 N N . GLN A 1 683 ? -20.076 22.858 76.028 1.00 40.72 683 GLN A N 1
ATOM 5555 C CA . GLN A 1 683 ? -21.421 23.125 75.493 1.00 40.72 683 GLN A CA 1
ATOM 5556 C C . GLN A 1 683 ? -21.771 24.590 75.168 1.00 40.72 683 GLN A C 1
ATOM 5558 O O . GLN A 1 683 ? -22.529 25.220 75.893 1.00 40.72 683 GLN A O 1
ATOM 5563 N N . GLN A 1 684 ? -21.361 25.086 73.994 1.00 36.81 684 GLN A N 1
ATOM 5564 C CA . GLN A 1 684 ? -22.169 26.059 73.236 1.00 36.81 684 GLN A CA 1
ATOM 5565 C C . GLN A 1 684 ? -21.627 26.268 71.813 1.00 36.81 684 GLN A C 1
ATOM 5567 O O . GLN A 1 684 ? -20.869 27.191 71.549 1.00 36.81 684 GLN A O 1
ATOM 5572 N N . GLN A 1 685 ? -22.023 25.417 70.861 1.00 31.98 685 GLN A N 1
ATOM 5573 C CA . GLN A 1 685 ? -21.961 25.795 69.440 1.00 31.98 685 GLN A CA 1
ATOM 5574 C C . GLN A 1 685 ? -22.985 25.034 68.591 1.00 31.98 685 GLN A C 1
ATOM 5576 O O . GLN A 1 685 ? -22.698 24.471 67.542 1.00 31.98 685 GLN A O 1
ATOM 5581 N N . GLN A 1 686 ? -24.225 25.044 69.077 1.00 35.22 686 GLN A N 1
ATOM 5582 C CA . GLN A 1 686 ? -25.419 24.695 68.312 1.00 35.22 686 GLN A CA 1
ATOM 5583 C C . GLN A 1 686 ? -26.398 25.876 68.391 1.00 35.22 686 GLN A C 1
ATOM 5585 O O . GLN A 1 686 ? -27.514 25.740 68.872 1.00 35.22 686 GLN A O 1
ATOM 5590 N N . GLN A 1 687 ? -25.939 27.078 68.022 1.00 37.78 687 GLN A N 1
ATOM 5591 C CA . GLN A 1 687 ? -26.769 28.291 67.969 1.00 37.78 687 GLN A CA 1
ATOM 5592 C C . GLN A 1 687 ? -26.066 29.405 67.168 1.00 37.78 687 GLN A C 1
ATOM 5594 O O . GLN A 1 687 ? -25.635 30.409 67.718 1.00 37.78 687 GLN A O 1
ATOM 5599 N N . GLN A 1 688 ? -25.896 29.218 65.854 1.00 32.22 688 GLN A N 1
ATOM 5600 C CA . GLN A 1 688 ? -25.597 30.336 64.936 1.00 32.22 688 GLN A CA 1
ATOM 5601 C C . GLN A 1 688 ? -25.937 30.026 63.465 1.00 32.22 688 GLN A C 1
ATOM 5603 O O . GLN A 1 688 ? -25.230 30.409 62.543 1.00 32.22 688 GLN A O 1
ATOM 5608 N N . GLN A 1 689 ? -27.059 29.333 63.238 1.00 31.31 689 GLN A N 1
ATOM 5609 C CA . GLN A 1 689 ? -27.698 29.217 61.913 1.00 31.31 689 GLN A CA 1
ATOM 5610 C C . GLN A 1 689 ? -29.217 29.473 61.973 1.00 31.31 689 GLN A C 1
ATOM 5612 O O . GLN A 1 689 ? -29.986 29.000 61.145 1.00 31.31 689 GLN A O 1
ATOM 5617 N N . GLN A 1 690 ? -29.656 30.268 62.953 1.00 37.28 690 GLN A N 1
ATOM 5618 C CA . GLN A 1 690 ? -30.972 30.910 62.965 1.00 37.28 690 GLN A CA 1
ATOM 5619 C C . GLN A 1 690 ? -30.768 32.422 62.980 1.00 37.28 690 GLN A C 1
ATOM 5621 O O . GLN A 1 690 ? -30.748 33.027 64.044 1.00 37.28 690 GLN A O 1
ATOM 5626 N N . GLN A 1 691 ? -30.549 33.007 61.803 1.00 38.34 691 GLN A N 1
ATOM 5627 C CA . GLN A 1 691 ? -30.882 34.397 61.466 1.00 38.34 691 GLN A CA 1
ATOM 5628 C C . GLN A 1 691 ? -30.441 34.665 60.024 1.00 38.34 691 GLN A C 1
ATOM 5630 O O . GLN A 1 691 ? -29.366 35.194 59.786 1.00 38.34 691 GLN A O 1
ATOM 5635 N N . GLN A 1 692 ? -31.261 34.226 59.066 1.00 31.47 692 GLN A N 1
ATOM 5636 C CA . GLN A 1 692 ? -31.492 34.886 57.770 1.00 31.47 692 GLN A CA 1
ATOM 5637 C C . GLN A 1 692 ? -32.521 34.065 56.980 1.00 31.47 692 GLN A C 1
ATOM 5639 O O . GLN A 1 692 ? -32.259 33.471 55.943 1.00 31.47 692 GLN A O 1
ATOM 5644 N N . SER A 1 693 ? -33.734 34.014 57.518 1.00 31.23 693 SER A N 1
ATOM 5645 C CA . SER A 1 693 ? -34.917 33.565 56.791 1.00 31.23 693 SER A CA 1
ATOM 5646 C C . SER A 1 693 ? -36.034 34.553 57.084 1.00 31.23 693 SER A C 1
ATOM 5648 O O . SER A 1 693 ? -36.896 34.303 57.916 1.00 31.23 693 SER A O 1
ATOM 5650 N N . GLN A 1 694 ? -35.950 35.712 56.435 1.00 39.72 694 GLN A N 1
ATOM 5651 C CA . GLN A 1 694 ? -37.065 36.615 56.175 1.00 39.72 694 GLN A CA 1
ATOM 5652 C C . GLN A 1 694 ? -36.649 37.543 55.034 1.00 39.72 694 GLN A C 1
ATOM 5654 O O . GLN A 1 694 ? -35.951 38.525 55.258 1.00 39.72 694 GLN A O 1
ATOM 5659 N N . GLN A 1 695 ? -37.043 37.185 53.814 1.00 32.00 695 GLN A N 1
ATOM 5660 C CA . GLN A 1 695 ? -37.507 38.107 52.775 1.00 32.00 695 GLN A CA 1
ATOM 5661 C C . GLN A 1 695 ? -37.974 37.281 51.569 1.00 32.00 695 GLN A C 1
ATOM 5663 O O . GLN A 1 695 ? -37.201 36.564 50.939 1.00 32.00 695 GLN A O 1
ATOM 5668 N N . GLN A 1 696 ? -39.277 37.348 51.297 1.00 37.94 696 GLN A N 1
ATOM 5669 C CA . GLN A 1 696 ? -39.863 36.945 50.020 1.00 37.94 696 GLN A CA 1
ATOM 5670 C C . GLN A 1 696 ? -39.279 37.812 48.895 1.00 37.94 696 GLN A C 1
ATOM 5672 O O . GLN A 1 696 ? -39.146 39.020 49.097 1.00 37.94 696 GLN A O 1
ATOM 5677 N N . PRO A 1 697 ? -39.075 37.272 47.684 1.00 34.91 697 PRO A N 1
ATOM 5678 C CA . PRO A 1 697 ? -39.069 38.087 46.483 1.00 34.91 697 PRO A CA 1
ATOM 5679 C C . PRO A 1 697 ? -40.413 37.980 45.757 1.00 34.91 697 PRO A C 1
ATOM 5681 O O . PRO A 1 697 ? -40.890 36.901 45.406 1.00 34.91 697 PRO A O 1
ATOM 5684 N N . GLN A 1 698 ? -40.996 39.155 45.541 1.00 29.73 698 GLN A N 1
ATOM 5685 C CA . GLN A 1 698 ? -42.078 39.452 44.613 1.00 29.73 698 GLN A CA 1
ATOM 5686 C C . GLN A 1 698 ? -41.863 38.825 43.229 1.00 29.73 698 GLN A C 1
ATOM 5688 O O . GLN A 1 698 ? -40.788 38.918 42.640 1.00 29.73 698 GLN A O 1
ATOM 5693 N N . GLN A 1 699 ? -42.950 38.283 42.680 1.00 34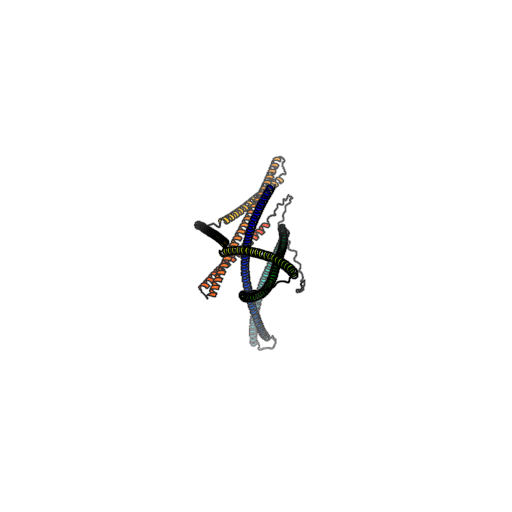.53 699 GLN A N 1
ATOM 5694 C CA . GLN A 1 699 ? -43.105 38.029 41.253 1.00 34.53 699 GLN A CA 1
ATOM 5695 C C . GLN A 1 699 ? -42.939 39.342 40.470 1.00 34.53 699 GLN A C 1
ATOM 5697 O O . GLN A 1 699 ? -43.665 40.305 40.715 1.00 34.53 699 GLN A O 1
ATOM 5702 N N . GLN A 1 700 ? -42.038 39.361 39.489 1.00 31.62 700 GLN A N 1
ATOM 5703 C CA . GLN A 1 700 ? -42.107 40.298 38.369 1.00 31.62 700 GLN A CA 1
ATOM 5704 C C . GLN A 1 700 ? -42.174 39.515 37.060 1.00 31.62 700 GLN A C 1
ATOM 5706 O O . GLN A 1 700 ? -41.316 38.690 36.754 1.00 31.62 700 GLN A O 1
ATOM 5711 N N . LEU A 1 701 ? -43.244 39.787 36.311 1.00 40.03 701 LEU A N 1
ATOM 5712 C CA . LEU A 1 701 ? -43.464 39.355 34.938 1.00 40.03 701 LEU A CA 1
ATOM 5713 C C . LEU A 1 701 ? -42.342 39.878 34.025 1.00 40.03 701 LEU A C 1
ATOM 5715 O O . LEU A 1 701 ? -42.185 41.088 33.871 1.00 40.03 701 LEU A O 1
ATOM 5719 N N . GLY A 1 702 ? -41.650 38.970 33.338 1.00 30.97 702 GLY A N 1
ATOM 5720 C CA . GLY A 1 702 ? -40.789 39.264 32.192 1.00 30.97 702 GLY A CA 1
ATOM 5721 C C . GLY A 1 702 ? -41.263 38.480 30.968 1.00 30.97 702 GLY A C 1
ATOM 5722 O O . GLY A 1 702 ? -41.323 37.256 30.998 1.00 30.97 702 GLY A O 1
ATOM 5723 N N . LYS A 1 703 ? -41.655 39.202 29.916 1.00 35.47 703 LYS A N 1
ATOM 5724 C CA . LYS A 1 703 ? -42.191 38.698 28.638 1.00 35.47 703 LYS A CA 1
ATOM 5725 C C . LYS A 1 703 ? -41.157 37.862 27.851 1.00 35.47 703 LYS A C 1
ATOM 5727 O O . LYS A 1 703 ? -39.967 38.147 27.962 1.00 35.47 703 LYS A O 1
ATOM 5732 N N . PRO A 1 704 ? -41.584 36.921 26.985 1.00 35.09 704 PRO A N 1
ATOM 5733 C CA . PRO A 1 704 ? -40.689 36.222 26.067 1.00 35.09 704 PRO A CA 1
ATOM 5734 C C . PRO A 1 704 ? -40.486 37.027 24.773 1.00 35.09 704 PRO A C 1
ATOM 5736 O O . PRO A 1 704 ? -41.456 37.404 24.113 1.00 35.09 704 PRO A O 1
ATOM 5739 N N . THR A 1 705 ? -39.230 37.253 24.383 1.00 34.72 705 THR A N 1
ATOM 5740 C CA . THR A 1 705 ? -38.882 37.800 23.063 1.00 34.72 705 THR A CA 1
ATOM 5741 C C . THR A 1 705 ? -38.434 36.665 22.149 1.00 34.72 705 THR A C 1
ATOM 5743 O O . THR A 1 705 ? -37.408 36.027 22.372 1.00 34.72 705 THR A O 1
ATOM 5746 N N . TYR A 1 706 ? -39.247 36.429 21.123 1.00 33.59 706 TYR A N 1
ATOM 5747 C CA . TYR A 1 706 ? -38.959 35.639 19.929 1.00 33.59 706 TYR A CA 1
ATOM 5748 C C . TYR A 1 706 ? -37.741 36.220 19.189 1.00 33.59 706 TYR A C 1
ATOM 5750 O O . TYR A 1 706 ? -37.725 37.416 18.908 1.00 33.59 706 TYR A O 1
ATOM 5758 N N . MET A 1 707 ? -36.771 35.388 18.804 1.00 34.06 707 MET A N 1
ATOM 5759 C CA . MET A 1 707 ? -35.785 35.722 17.767 1.00 34.06 707 MET A CA 1
ATOM 5760 C C . MET A 1 707 ? -35.654 34.525 16.822 1.00 34.06 707 MET A C 1
ATOM 5762 O O . MET A 1 707 ? -35.224 33.447 17.226 1.00 34.06 707 MET A O 1
ATOM 5766 N N . GLY A 1 708 ? -36.096 34.719 15.578 1.00 31.30 708 GLY A N 1
ATOM 5767 C CA . GLY A 1 708 ? -35.935 33.767 14.479 1.00 31.30 708 GLY A CA 1
ATOM 5768 C C . GLY A 1 708 ? -34.530 33.815 13.856 1.00 31.30 708 GLY A C 1
ATOM 5769 O O . GLY A 1 708 ? -33.766 34.743 14.130 1.00 31.30 708 GLY A O 1
ATOM 5770 N N . PRO A 1 709 ? -34.174 32.835 13.007 1.00 46.09 709 PRO A N 1
ATOM 5771 C CA . PRO A 1 709 ? -32.870 32.784 12.357 1.00 46.09 709 PRO A CA 1
ATOM 5772 C C . PRO A 1 709 ? -32.837 33.638 11.080 1.00 46.09 709 PRO A C 1
ATOM 5774 O O . PRO A 1 709 ? -33.663 33.480 10.180 1.00 46.09 709 PRO A O 1
ATOM 5777 N N . GLY A 1 710 ? -31.858 34.542 11.012 1.00 34.81 710 GLY A N 1
ATOM 5778 C CA . GLY A 1 710 ? -31.544 35.357 9.842 1.00 34.81 710 GLY A CA 1
ATOM 5779 C C . GLY A 1 710 ? -30.547 34.672 8.904 1.00 34.81 710 GLY A C 1
ATOM 5780 O O . GLY A 1 710 ? -29.517 34.157 9.332 1.00 34.81 710 GLY A O 1
ATOM 5781 N N . LEU A 1 711 ? -30.882 34.708 7.617 1.00 44.75 711 LEU A N 1
ATOM 5782 C CA . LEU A 1 711 ? -30.033 34.422 6.461 1.00 44.75 711 LEU A CA 1
ATOM 5783 C C . LEU A 1 711 ? -28.911 35.469 6.306 1.00 44.75 711 LEU A C 1
ATOM 5785 O O . LEU A 1 711 ? -29.133 36.654 6.541 1.00 44.75 711 LEU A O 1
ATOM 5789 N N . GLY A 1 712 ? -27.751 35.044 5.802 1.00 35.78 712 GLY A N 1
ATOM 5790 C CA . GLY A 1 712 ? -26.673 35.914 5.303 1.00 35.78 712 GLY A CA 1
ATOM 5791 C C . GLY A 1 712 ? -25.475 35.062 4.880 1.00 35.78 712 GLY A C 1
ATOM 5792 O O . GLY A 1 712 ? -24.742 34.572 5.725 1.00 35.78 712 GLY A O 1
ATOM 5793 N N . SER A 1 713 ? -25.441 34.591 3.635 1.00 40.22 713 SER A N 1
ATOM 5794 C CA . SER A 1 713 ? -24.811 35.221 2.463 1.00 40.22 713 SER A CA 1
ATOM 5795 C C . SER A 1 713 ? -23.283 35.255 2.522 1.00 40.22 713 SER A C 1
ATOM 5797 O O . SER A 1 713 ? -22.677 36.020 3.266 1.00 40.22 713 SER A O 1
ATOM 5799 N N . LEU A 1 714 ? -22.718 34.429 1.642 1.00 41.62 714 LEU A N 1
ATOM 5800 C CA . LEU A 1 714 ? -21.326 34.341 1.226 1.00 41.62 714 LEU A CA 1
ATOM 5801 C C . LEU A 1 714 ? -20.745 35.694 0.797 1.00 41.62 714 LEU A C 1
ATOM 5803 O O . LEU A 1 714 ? -21.376 36.438 0.036 1.00 41.62 714 LEU A O 1
ATOM 5807 N N . ARG A 1 715 ? -19.492 35.922 1.190 1.00 43.50 715 ARG A N 1
ATOM 5808 C CA . ARG A 1 715 ? -18.473 36.539 0.347 1.00 43.50 715 ARG A CA 1
ATOM 5809 C C . ARG A 1 715 ? -17.115 35.936 0.652 1.00 43.50 715 ARG A C 1
ATOM 5811 O O . ARG A 1 715 ? -16.868 35.682 1.851 1.00 43.50 715 ARG A O 1
#

Foldseek 3Di:
DVVVVVVVVVVVVVVVVVVVVVVVVVVVVVVVVVVVVVVVVVVVVVVVVVVVVVVVVVVVVVVVVVVVVVVVVVVVVVVVVVVVVVVVVVVVVVVVVVVVVVVVVVVVVVVVVVPDDDDDDDDYDDDDDPCPPVVVVVVVVVVVVVVVVVVVVVVVVVVVVVVVVVVVVVVVVVVVVVVVVVVVVVVVVVVVVVVVVVVVVVVVVVVVVVVVCVVPPVNVVVVVVVVVVVVVVVVVVVVVVVVVVVVVVVVVVVVVVVVVVVVVVVVVVVVVVVVVVVVVVVVVVVVVVVVVVVVVVVVVVVVVVVVVVVVVVVVVVVVVVVVVVVVVVVVVVVVVVPDDDDDDDDDDPPVVVVVVVVVVVVVVVVVVVVVVVVVVVVVVVVVVVVVVVVVVVVVVVVVVVVVVVVVVVVVVVVVVVPPCVVVVVVVVVVVVVVVVVVVVVVVVVVVVVVVVVVVVVVVVVVVVVVVVVVVVVVVCCVVDPDDDVNPVVVVLVVVLVVLVVVLVVLVVVLVVLVVVLVVLVVVLVVLVVPPPDDPDCVVVSVVVNVVSVVVSVVSVVVSVVSVVVSVVSVVVSVVSVVVVLVVVLVVLVVLLVVLVVLLVVLVVLLVVLVVVCVPPPHDPVSVVVNVVSVVVSVVSVVVSVVSVVVSVVSVVVVVVVVVVVPPPPDDDDDDDDDDDDDDDDDDDDPPDPPPDPDDDDDDDDDDDDDDDDDDDDDD

pLDDT: mean 77.96, std 19.27, range [26.0, 97.75]

Secondary structure (DSSP, 8-state):
-HHHHHHHHHHHHHHHHHHHHHHHHHHHHHHHHHHHHHHHHHHHHHHHHHHHHHHHHHHHHHHHHHHHHHHHHHHHHHHHHHHHHHHHHHHHHHHHHHHHHHHHHHHHHHHHHTT-------------SSHHHHHHHHHHHHHHHHHHHHHHHHHHHHHHHHHHHHHHHHHHHHHHHHHHHHHHHHHHHHHHHHHHHHHHHHHHHHHHHHHHHHH-HHHHHHHHHHHHHHHHHHHHHHHHHHHHHHHHHHHHHHHHHHHHHHHHHHHHHHHHHHHHHHHHHHHHHHHHHHHHHHHHHHHHHHHHHHHHHHHHHHHHHHHHHHHHHHHHHHHHHHHHTTS---------SSSHHHHHHHHHHHHHHHHHHHHHHHHHHHHHHHHHHHHHHHHHHHHHHHHHHHHHHHHHHHHHHHHHTTTTHHHHHHHHHHHHHHHHHHHHHHHHHHHHHHHHHHHHHHHHHHHHHHHHHHHHHHHHHHHTTS-STTHHHHHHHHHHHHHHHHHHHHHHHHHHHHHHHHHHHHHHHHHHHS-SS-TT-HHHHHHHHHHHHHHHHHHHHHHHHHHHHHHHHHHHHHHHHHHHHHHHHHHHHHHHHHHHHHHHHHHHHHHHHHHHHHHH---HHHHHHHHHHHHHHHHHHHHHHHHHHHHHHHHHHHHHHHHHTTS----------------------S-SS-S----------------PPPP----